Protein AF-0000000084339403 (afdb_homodimer)

Sequence (528 aa):
MSGGGMSGGGERGVCVVGAGAIGSAVAEAIRGGRVPGARLAAVLRSASTAAETERAIAVSDLVVEAASVAVARELIPRVTRCGKDVVVCSGGVFAEYPCASALIAGPGRVLLPTGALGGFDILAAAARAGTAVARVRHTTIKRPAALGAGEGVAQPREVFRGSAREAALRFPRTSNSSVTLALATLGLDRVEVVVVADPAATCTRHVVEWESPLGRYELRFENAVDPSSGGRTSAVTAWSVIEVLAALARGAGPGVVVLEPRAGMSGGGMSGGGERGVCVVGAGAIGSAVAEAIRGGRVPGARLAAVLRSASTAAETERAIAVSDLVVEAASVAVARELIPRVTRCGKDVVVCSGGVFAEYPCASALIAGPGRVLLPTGALGGFDILAAAARAGTAVARVRHTTIKRPAALGAGEGVAQPREVFRGSAREAALRFPRTSNSSVTLALATLGLDRVEVVVVADPAATCTRHVVEWESPLGRYELRFENAVDPSSGGRTSAVTAWSVIEVLAALARGAGPGVVVLEPRAG

Solvent-accessible surface area (backbone atoms only — not comparable to full-atom values): 26142 Å² total; per-residue (Å²): 138,84,79,84,64,89,72,86,74,68,61,38,27,31,21,32,32,20,71,47,56,45,21,42,48,39,51,48,34,26,69,69,61,73,24,59,55,42,36,71,60,39,76,40,46,93,82,53,47,71,67,55,49,52,52,39,56,69,69,23,58,33,36,37,41,34,69,40,42,72,53,43,64,58,45,45,30,60,42,9,51,71,52,23,38,34,37,38,61,38,39,25,44,44,51,80,42,97,47,64,40,76,54,41,62,27,82,11,36,40,33,31,49,42,33,75,47,59,26,43,22,36,44,31,16,50,33,71,75,50,54,89,79,42,47,42,38,39,38,40,38,29,32,27,74,80,66,66,68,50,94,76,61,86,52,73,38,79,76,44,75,43,25,21,29,55,44,15,74,74,36,62,88,75,20,24,47,49,31,43,52,10,70,43,49,72,26,40,78,62,19,34,32,35,35,31,31,22,61,83,42,89,46,50,33,39,38,39,37,41,38,41,90,49,27,43,36,43,36,36,35,36,38,27,60,22,82,78,41,82,72,72,36,46,42,42,27,30,32,22,46,44,36,45,52,32,16,48,63,68,44,37,15,35,21,43,40,75,47,57,39,64,80,126,136,87,77,85,64,95,69,90,75,69,61,39,27,32,22,32,34,21,72,45,54,45,21,43,49,40,52,48,35,25,69,70,61,72,24,59,54,41,36,71,60,40,78,39,46,93,81,53,46,71,67,54,50,52,50,39,56,70,70,24,57,33,36,37,41,33,70,41,41,72,53,43,64,58,44,45,30,59,42,8,52,71,52,25,40,33,38,37,60,40,39,27,45,42,52,80,43,99,46,63,41,76,55,41,62,27,80,11,36,39,33,32,48,43,35,74,46,59,25,41,22,37,44,33,15,48,32,70,74,50,54,89,79,42,46,41,36,40,35,40,37,29,32,27,74,81,66,67,68,50,93,76,60,87,54,71,39,78,77,45,75,43,25,20,29,54,44,14,73,72,36,62,90,76,20,24,49,47,32,43,51,10,70,43,48,70,26,41,77,62,20,36,31,34,36,29,31,23,62,82,41,88,45,51,32,38,38,39,36,40,38,42,90,48,29,43,36,42,37,36,33,37,38,28,59,23,82,78,40,82,72,74,36,46,41,43,27,30,33,23,46,44,36,44,52,33,18,47,61,70,44,34,15,33,22,42,41,76,46,57,40,65,81,125

Organism: Pseudonocardia thermophila (NCBI:txid1848)

Nearest PDB structures (foldseek):
  1j5p-assembly1_A  TM=7.976E-01  e=5.366E-19  Thermotoga maritima
  5wol-assembly1_A  TM=5.358E-01  e=3.238E-07  Coxiella burnetii RSA 493
  6kj9-assembly2_D  TM=4.825E-01  e=2.411E+00  Escherichia coli K-12
  6kj8-assembly1_E-2  TM=4.809E-01  e=2.411E+00  Escherichia coli K-12
  6kjb-assembly1_A  TM=5.009E-01  e=3.300E+00  Escherichia coli K-12

pLDDT: mean 90.77, std 14.28, range [19.58, 98.88]

Secondary structure (DSSP, 8-state):
-----S----PEEEEEE--SHHHHHHHHHHHTT-STTEEEEEEE-TT--HHHHHHHHHH-SEEEE-S-HHHHHHHHHHHHHTT-EEEES-GGGGGGSSSGGGG--SS--EEE--TT---HHHHHHHHHH--TT-EEEEEEEE-GGGGT--S---S-EEEEEEEHHHHHHH-TTT-HHHHHHHHHTT-TTTSEEEEEE-TT-SS-EEEEEEEETTEEEEEEEEEPBPGGGTS-SBHHHHHHHHHHHHHHHHTS-TTSEEE-----/-----S---PPEEEEEE--SHHHHHHHHHHHTT-STTEEEEEEE-TT--HHHHHHHHHH-SEEEE-S-HHHHHHHHHHHHHTT-EEEES-GGGGGGSSSGGGG--SS--EEE--TT---HHHHHHHHHH--TT-EEEEEEEE-GGGGT--S---S-EEEEEEEHHHHHHH-TTT-HHHHHHHHHTT-TTTSEEEEEE-TT-SS-EEEEEEEETTEEEEEEEEEPBPGGGTS-SBHHHHHHHHHHHHHHHHTS-TTSEEE-----

Structure (mmCIF, N/CA/C/O backbone):
data_AF-0000000084339403-model_v1
#
loop_
_entity.id
_entity.type
_entity.pdbx_description
1 polymer 'L-aspartate dehydrogenase'
#
loop_
_atom_site.group_PDB
_atom_site.id
_atom_site.type_symbol
_atom_site.label_atom_id
_atom_site.label_alt_id
_atom_site.label_comp_id
_atom_site.label_asym_id
_atom_site.label_entity_id
_atom_site.label_seq_id
_atom_site.pdbx_PDB_ins_code
_atom_site.Cartn_x
_atom_site.Cartn_y
_atom_site.Cartn_z
_atom_site.occupancy
_atom_site.B_iso_or_equiv
_atom_site.auth_seq_id
_atom_site.auth_comp_id
_atom_site.auth_asym_id
_atom_site.auth_atom_id
_atom_site.pdbx_PDB_model_num
ATOM 1 N N . MET A 1 1 ? 41.031 -9.398 3.375 1 19.95 1 MET A N 1
ATOM 2 C CA . MET A 1 1 ? 40.188 -10.133 2.453 1 19.95 1 MET A CA 1
ATOM 3 C C . MET A 1 1 ? 38.75 -10.164 2.963 1 19.95 1 MET A C 1
ATOM 5 O O . MET A 1 1 ? 37.969 -11.047 2.588 1 19.95 1 MET A O 1
ATOM 9 N N . SER A 1 2 ? 38.156 -9.039 3.627 1 20.31 2 SER A N 1
ATOM 10 C CA . SER A 1 2 ? 37.156 -8.711 4.648 1 20.31 2 SER A CA 1
ATOM 11 C C . SER A 1 2 ? 35.75 -8.656 4.055 1 20.31 2 SER A C 1
ATOM 13 O O . SER A 1 2 ? 35.469 -7.84 3.174 1 20.31 2 SER A O 1
ATOM 15 N N . GLY A 1 3 ? 35.062 -9.797 3.785 1 19.58 3 GLY A N 1
ATOM 16 C CA . GLY A 1 3 ? 33.812 -10.18 3.133 1 19.58 3 GLY A CA 1
ATOM 17 C C . GLY A 1 3 ? 32.594 -9.438 3.668 1 19.58 3 GLY A C 1
ATOM 18 O O . GLY A 1 3 ? 32.188 -9.672 4.801 1 19.58 3 GLY A O 1
ATOM 19 N N . GLY A 1 4 ? 32.312 -8.141 3.312 1 22.92 4 GLY A N 1
ATOM 20 C CA . GLY A 1 4 ? 31.375 -7.211 3.904 1 22.92 4 GLY A CA 1
ATOM 21 C C . GLY A 1 4 ? 29.922 -7.652 3.758 1 22.92 4 GLY A C 1
ATOM 22 O O . GLY A 1 4 ? 29.359 -7.586 2.664 1 22.92 4 GLY A O 1
ATOM 23 N N . GLY A 1 5 ? 29.375 -8.727 4.441 1 25.47 5 GLY A N 1
ATOM 24 C CA . GLY A 1 5 ? 28.094 -9.398 4.523 1 25.47 5 GLY A CA 1
ATOM 25 C C . GLY A 1 5 ? 26.922 -8.445 4.621 1 25.47 5 GLY A C 1
ATOM 26 O O . GLY A 1 5 ? 27.109 -7.25 4.871 1 25.47 5 GLY A O 1
ATOM 27 N N . MET A 1 6 ? 25.719 -8.789 4.199 1 29.66 6 MET A N 1
ATOM 28 C CA . MET A 1 6 ? 24.375 -8.234 4.289 1 29.66 6 MET A CA 1
ATOM 29 C C . MET A 1 6 ? 24.109 -7.641 5.668 1 29.66 6 MET A C 1
ATOM 31 O O . MET A 1 6 ? 24.172 -8.352 6.676 1 29.66 6 MET A O 1
ATOM 35 N N . SER A 1 7 ? 24.312 -6.316 6.02 1 33.38 7 SER A N 1
ATOM 36 C CA . SER A 1 7 ? 24.734 -5.598 7.215 1 33.38 7 SER A CA 1
ATOM 37 C C . SER A 1 7 ? 23.766 -5.82 8.367 1 33.38 7 SER A C 1
ATOM 39 O O . SER A 1 7 ? 22.562 -6.039 8.148 1 33.38 7 SER A O 1
ATOM 41 N N . GLY A 1 8 ? 23.859 -6.434 9.438 1 40.69 8 GLY A N 1
ATOM 42 C CA . GLY A 1 8 ? 23.391 -6.441 10.812 1 40.69 8 GLY A CA 1
ATOM 43 C C . GLY A 1 8 ? 22.734 -5.141 11.227 1 40.69 8 GLY A C 1
ATOM 44 O O . GLY A 1 8 ? 23.344 -4.312 11.898 1 40.69 8 GLY A O 1
ATOM 45 N N . GLY A 1 9 ? 21.969 -4.277 10.367 1 50.31 9 GLY A N 1
ATOM 46 C CA . GLY A 1 9 ? 21.734 -2.842 10.445 1 50.31 9 GLY A CA 1
ATOM 47 C C . GLY A 1 9 ? 21.125 -2.412 11.766 1 50.31 9 GLY A C 1
ATOM 48 O O . GLY A 1 9 ? 20.141 -3.004 12.219 1 50.31 9 GLY A O 1
ATOM 49 N N . GLY A 1 10 ? 21.844 -1.827 12.602 1 69.56 10 GLY A N 1
ATOM 50 C CA . GLY A 1 10 ? 21.5 -1.233 13.883 1 69.56 10 GLY A CA 1
ATOM 51 C C . GLY A 1 10 ? 20.203 -0.45 13.852 1 69.56 10 GLY A C 1
ATOM 52 O O . GLY A 1 10 ? 19.641 -0.216 12.773 1 69.56 10 GLY A O 1
ATOM 53 N N . GLU A 1 11 ? 19.547 -0.259 14.867 1 88.81 11 GLU A N 1
ATOM 54 C CA . GLU A 1 11 ? 18.328 0.524 15.047 1 88.81 11 GLU A CA 1
ATOM 55 C C . GLU A 1 11 ? 18.484 1.921 14.445 1 88.81 11 GLU A C 1
ATOM 57 O O . GLU A 1 11 ? 19.547 2.537 14.555 1 88.81 11 GLU A O 1
ATOM 62 N N . ARG A 1 12 ? 17.594 2.291 13.633 1 93.31 12 ARG A N 1
ATOM 63 C CA . ARG A 1 12 ? 17.516 3.652 13.109 1 93.31 12 ARG A CA 1
ATOM 64 C C . ARG A 1 12 ? 17.031 4.625 14.172 1 93.31 12 ARG A C 1
ATOM 66 O O . ARG A 1 12 ? 15.977 4.402 14.781 1 93.31 12 ARG A O 1
ATOM 73 N N . GLY A 1 13 ? 17.828 5.641 14.422 1 97.19 13 GLY A N 1
ATOM 74 C CA . GLY A 1 13 ? 17.375 6.703 15.305 1 97.19 13 GLY A CA 1
ATOM 75 C C . GLY A 1 13 ? 16.328 7.598 14.672 1 97.19 13 GLY A C 1
ATOM 76 O O . GLY A 1 13 ? 16.594 8.227 13.641 1 97.19 13 GLY A O 1
ATOM 77 N N . VAL A 1 14 ? 15.18 7.723 15.32 1 98.38 14 VAL A N 1
ATOM 78 C CA . VAL A 1 14 ? 14.062 8.477 14.758 1 98.38 14 VAL A CA 1
ATOM 79 C C . VAL A 1 14 ? 13.789 9.711 15.617 1 98.38 14 VAL A C 1
ATOM 81 O O . VAL A 1 14 ? 13.633 9.602 16.828 1 98.38 14 VAL A O 1
ATOM 84 N N . CYS A 1 15 ? 13.805 10.859 14.984 1 98.62 15 CYS A N 1
ATOM 85 C CA . CYS A 1 15 ? 13.328 12.078 15.617 1 98.62 15 CYS A CA 1
ATOM 86 C C . CYS A 1 15 ? 11.867 12.344 15.258 1 98.62 15 CYS A C 1
ATOM 88 O O . CYS A 1 15 ? 11.508 12.359 14.086 1 98.62 15 CYS A O 1
ATOM 90 N N . VAL A 1 16 ? 11.07 12.516 16.266 1 98.69 16 VAL A N 1
ATOM 91 C CA . VAL A 1 16 ? 9.664 12.836 16.031 1 98.69 16 VAL A CA 1
ATOM 92 C C . VAL A 1 16 ? 9.414 14.312 16.328 1 98.69 16 VAL A C 1
ATOM 94 O O . VAL A 1 16 ? 9.742 14.805 17.406 1 98.69 16 VAL A O 1
ATOM 97 N N . VAL A 1 17 ? 8.898 15 15.312 1 98.5 17 VAL A N 1
ATOM 98 C CA . VAL A 1 17 ? 8.57 16.406 15.453 1 98.5 17 VAL A CA 1
ATOM 99 C C . VAL A 1 17 ? 7.055 16.594 15.555 1 98.5 17 VAL A C 1
ATOM 101 O O . VAL A 1 17 ? 6.328 16.344 14.594 1 98.5 17 VAL A O 1
ATOM 104 N N . GLY A 1 18 ? 6.609 17.094 16.625 1 96.31 18 GLY A N 1
ATOM 105 C CA . GLY A 1 18 ? 5.195 17.203 16.953 1 96.31 18 GLY A CA 1
ATOM 106 C C . GLY A 1 18 ? 4.773 16.266 18.062 1 96.31 18 GLY A C 1
ATOM 107 O O . GLY A 1 18 ? 5.082 15.07 18.016 1 96.31 18 GLY A O 1
ATOM 108 N N . ALA A 1 19 ? 4.07 16.781 19.047 1 92.81 19 ALA A N 1
ATOM 109 C CA . ALA A 1 19 ? 3.662 15.961 20.203 1 92.81 19 ALA A CA 1
ATOM 110 C C . ALA A 1 19 ? 2.143 15.891 20.312 1 92.81 19 ALA A C 1
ATOM 112 O O . ALA A 1 19 ? 1.597 15.836 21.406 1 92.81 19 ALA A O 1
ATOM 113 N N . GLY A 1 20 ? 1.497 16.062 19.203 1 93.62 20 GLY A N 1
ATOM 114 C CA . GLY A 1 20 ? 0.065 15.812 19.156 1 93.62 20 GLY A CA 1
ATOM 115 C C . GLY A 1 20 ? -0.288 14.336 19.109 1 93.62 20 GLY A C 1
ATOM 116 O O . GLY A 1 20 ? 0.516 13.484 19.5 1 93.62 20 GLY A O 1
ATOM 117 N N . ALA A 1 21 ? -1.485 14.078 18.672 1 93.94 21 ALA A N 1
ATOM 118 C CA . ALA A 1 21 ? -2.014 12.711 18.672 1 93.94 21 ALA A CA 1
ATOM 119 C C . ALA A 1 21 ? -1.128 11.781 17.859 1 93.94 21 ALA A C 1
ATOM 121 O O . ALA A 1 21 ? -0.758 10.695 18.312 1 93.94 21 ALA A O 1
ATOM 122 N N . ILE A 1 22 ? -0.74 12.219 16.672 1 96.06 22 ILE A N 1
ATOM 123 C CA . ILE A 1 22 ? 0.049 11.375 15.789 1 96.06 22 ILE A CA 1
ATOM 124 C C . ILE A 1 22 ? 1.466 11.227 16.344 1 96.06 22 ILE A C 1
ATOM 126 O O . ILE A 1 22 ? 1.95 10.109 16.531 1 96.06 22 ILE A O 1
ATOM 130 N N . GLY A 1 23 ? 2.104 12.352 16.594 1 97.44 23 GLY A N 1
ATOM 131 C CA . GLY A 1 23 ? 3.479 12.32 17.062 1 97.44 23 GLY A CA 1
ATOM 132 C C . GLY A 1 23 ? 3.65 11.547 18.359 1 97.44 23 GLY A C 1
ATOM 133 O O . GLY A 1 23 ? 4.594 10.766 18.5 1 97.44 23 GLY A O 1
ATOM 134 N N . SER A 1 24 ? 2.758 11.703 19.297 1 96.88 24 SER A N 1
ATOM 135 C CA . SER A 1 24 ? 2.832 11 20.562 1 96.88 24 SER A CA 1
ATOM 136 C C . SER A 1 24 ? 2.662 9.492 20.375 1 96.88 24 SER A C 1
ATOM 138 O O . SER A 1 24 ? 3.381 8.695 20.984 1 96.88 24 SER A O 1
ATOM 140 N N . ALA A 1 25 ? 1.719 9.133 19.531 1 96.38 25 ALA A N 1
ATOM 141 C CA . ALA A 1 25 ? 1.481 7.715 19.281 1 96.38 25 ALA A CA 1
ATOM 142 C C . ALA A 1 25 ? 2.701 7.066 18.625 1 96.38 25 ALA A C 1
ATOM 144 O O . ALA A 1 25 ? 3.086 5.953 18.984 1 96.38 25 ALA A O 1
ATOM 145 N N . VAL A 1 26 ? 3.311 7.754 17.703 1 98 26 VAL A N 1
ATOM 146 C CA . VAL A 1 26 ? 4.488 7.242 17 1 98 26 VAL A CA 1
ATOM 147 C C . VAL A 1 26 ? 5.648 7.105 17.984 1 98 26 VAL A C 1
ATOM 149 O O . VAL A 1 26 ? 6.309 6.066 18.047 1 98 26 VAL A O 1
ATOM 152 N N . ALA A 1 27 ? 5.863 8.141 18.766 1 98.12 27 ALA A N 1
ATOM 153 C CA . ALA A 1 27 ? 6.93 8.109 19.75 1 98.12 27 ALA A CA 1
ATOM 154 C C . ALA A 1 27 ? 6.727 6.965 20.75 1 98.12 27 ALA A C 1
ATOM 156 O O . ALA A 1 27 ? 7.672 6.234 21.062 1 98.12 27 ALA A O 1
ATOM 157 N N . GLU A 1 28 ? 5.523 6.809 21.188 1 97.5 28 GLU A N 1
ATOM 158 C CA . GLU A 1 28 ? 5.203 5.75 22.141 1 97.5 28 GLU A CA 1
ATOM 159 C C . GLU A 1 28 ? 5.422 4.371 21.531 1 97.5 28 GLU A C 1
ATOM 161 O O . GLU A 1 28 ? 5.918 3.457 22.188 1 97.5 28 GLU A O 1
ATOM 166 N N . ALA A 1 29 ? 5 4.238 20.281 1 97.25 29 ALA A N 1
ATOM 167 C CA . ALA A 1 29 ? 5.176 2.965 19.594 1 97.25 29 ALA A CA 1
ATOM 168 C C . ALA A 1 29 ? 6.656 2.604 19.469 1 97.25 29 ALA A C 1
ATOM 170 O O . ALA A 1 29 ? 7.039 1.45 19.688 1 97.25 29 ALA A O 1
ATOM 171 N N . ILE A 1 30 ? 7.461 3.58 19.125 1 97.44 30 ILE A N 1
ATOM 172 C CA . ILE A 1 30 ? 8.898 3.34 19.016 1 97.44 30 ILE A CA 1
ATOM 173 C C . ILE A 1 30 ? 9.469 2.975 20.375 1 97.44 30 ILE A C 1
ATOM 175 O O . ILE A 1 30 ? 10.188 1.982 20.516 1 97.44 30 ILE A O 1
ATOM 179 N N . ARG A 1 31 ? 9.102 3.752 21.391 1 96.81 31 ARG A N 1
ATOM 180 C CA . ARG A 1 31 ? 9.594 3.523 22.734 1 96.81 31 ARG A CA 1
ATOM 181 C C . ARG A 1 31 ? 9.195 2.141 23.25 1 96.81 31 ARG A C 1
ATOM 183 O O . ARG A 1 31 ? 9.977 1.469 23.922 1 96.81 31 ARG A O 1
ATOM 190 N N . GLY A 1 32 ? 8.07 1.731 22.875 1 96.06 32 GLY A N 1
ATOM 191 C CA . GLY A 1 32 ? 7.523 0.466 23.344 1 96.06 32 GLY A CA 1
ATOM 192 C C . GLY A 1 32 ? 8.008 -0.725 22.547 1 96.06 32 GLY A C 1
ATOM 193 O O . GLY A 1 32 ? 7.613 -1.862 22.797 1 96.06 32 GLY A O 1
ATOM 194 N N . GLY A 1 33 ? 8.781 -0.528 21.5 1 94.06 33 GLY A N 1
ATOM 195 C CA . GLY A 1 33 ? 9.352 -1.613 20.719 1 94.06 33 GLY A CA 1
ATOM 196 C C . GLY A 1 33 ? 8.414 -2.146 19.656 1 94.06 33 GLY A C 1
ATOM 197 O O . GLY A 1 33 ? 8.586 -3.268 19.172 1 94.06 33 GLY A O 1
ATOM 198 N N . ARG A 1 34 ? 7.434 -1.379 19.297 1 93.44 34 ARG A N 1
ATOM 199 C CA . ARG A 1 34 ? 6.438 -1.829 18.328 1 93.44 34 ARG A CA 1
ATOM 200 C C . ARG A 1 34 ? 6.879 -1.519 16.906 1 93.44 34 ARG A C 1
ATOM 202 O O . ARG A 1 34 ? 6.184 -1.861 15.945 1 93.44 34 ARG A O 1
ATOM 209 N N . VAL A 1 35 ? 7.941 -0.819 16.75 1 94.75 35 VAL A N 1
ATOM 210 C CA . VAL A 1 35 ? 8.523 -0.509 15.438 1 94.75 35 VAL A CA 1
ATOM 211 C C . VAL A 1 35 ? 9.891 -1.165 15.312 1 94.75 35 VAL A C 1
ATOM 213 O O . VAL A 1 35 ? 10.898 -0.599 15.742 1 94.75 35 VAL A O 1
ATOM 216 N N . PRO A 1 36 ? 9.906 -2.273 14.664 1 89.62 36 PRO A N 1
ATOM 217 C CA . PRO A 1 36 ? 11.188 -2.969 14.547 1 89.62 36 PRO A CA 1
ATOM 218 C C . PRO A 1 36 ? 12.266 -2.113 13.883 1 89.62 36 PRO A C 1
ATOM 220 O O . PRO A 1 36 ? 11.977 -1.391 12.922 1 89.62 36 PRO A O 1
ATOM 223 N N . GLY A 1 37 ? 13.469 -2.131 14.477 1 90.12 37 GLY A N 1
ATOM 224 C CA . GLY A 1 37 ? 14.617 -1.482 13.875 1 90.12 37 GLY A CA 1
ATOM 225 C C . GLY A 1 37 ? 14.648 0.018 14.102 1 90.12 37 GLY A C 1
ATOM 226 O O . GLY A 1 37 ? 15.414 0.734 13.453 1 90.12 37 GLY A O 1
ATOM 227 N N . ALA A 1 38 ? 13.742 0.469 14.992 1 95.5 38 ALA A N 1
ATOM 228 C CA . ALA A 1 38 ? 13.695 1.907 15.242 1 95.5 38 ALA A CA 1
ATOM 229 C C . ALA A 1 38 ? 13.953 2.221 16.719 1 95.5 38 ALA A C 1
ATOM 231 O O . ALA A 1 38 ? 13.484 1.501 17.594 1 95.5 38 ALA A O 1
ATOM 232 N N . ARG A 1 39 ? 14.695 3.211 17.016 1 97.25 39 ARG A N 1
ATOM 233 C CA . ARG A 1 39 ? 14.875 3.783 18.344 1 97.25 39 ARG A CA 1
ATOM 234 C C . ARG A 1 39 ? 14.5 5.262 18.359 1 97.25 39 ARG A C 1
ATOM 236 O O . ARG A 1 39 ? 14.766 5.984 17.391 1 97.25 39 ARG A O 1
ATOM 243 N N . LEU A 1 40 ? 13.93 5.68 19.453 1 97.69 40 LEU A N 1
ATOM 244 C CA . LEU A 1 40 ? 13.555 7.086 19.578 1 97.69 40 LEU A CA 1
ATOM 245 C C . LEU A 1 40 ? 14.766 7.934 19.953 1 97.69 40 LEU A C 1
ATOM 247 O O . LEU A 1 40 ? 15.312 7.797 21.047 1 97.69 40 LEU A O 1
ATOM 251 N N . ALA A 1 41 ? 15.125 8.758 19.078 1 97.69 41 ALA A N 1
ATOM 252 C CA . ALA A 1 41 ? 16.312 9.578 19.297 1 97.69 41 ALA A CA 1
ATOM 253 C C . ALA A 1 41 ? 15.938 10.898 19.969 1 97.69 41 ALA A C 1
ATOM 255 O O . ALA A 1 41 ? 16.688 11.406 20.812 1 97.69 41 ALA A O 1
ATOM 256 N N . ALA A 1 42 ? 14.852 11.516 19.547 1 97.5 42 ALA A N 1
ATOM 257 C CA . ALA A 1 42 ? 14.414 12.812 20.062 1 97.5 42 ALA A CA 1
ATOM 258 C C . ALA A 1 42 ? 12.938 13.055 19.766 1 97.5 42 ALA A C 1
ATOM 260 O O . ALA A 1 42 ? 12.391 12.477 18.812 1 97.5 42 ALA A O 1
ATOM 261 N N . VAL A 1 43 ? 12.328 13.789 20.594 1 97.69 43 VAL A N 1
ATOM 262 C CA . VAL A 1 43 ? 10.992 14.336 20.359 1 97.69 43 VAL A CA 1
ATOM 263 C C . VAL A 1 43 ? 11.047 15.867 20.438 1 97.69 43 VAL A C 1
ATOM 265 O O . VAL A 1 43 ? 11.484 16.422 21.438 1 97.69 43 VAL A O 1
ATOM 268 N N . LEU A 1 44 ? 10.648 16.484 19.375 1 97.56 44 LEU A N 1
ATOM 269 C CA . LEU A 1 44 ? 10.617 17.938 19.312 1 97.56 44 LEU A CA 1
ATOM 270 C C . LEU A 1 44 ? 9.188 18.453 19.438 1 97.56 44 LEU A C 1
ATOM 272 O O . LEU A 1 44 ? 8.266 17.875 18.859 1 97.56 44 LEU A O 1
ATOM 276 N N . ARG A 1 45 ? 9.078 19.516 20.141 1 95.94 45 ARG A N 1
ATOM 277 C CA . ARG A 1 45 ? 7.781 20.156 20.375 1 95.94 45 ARG A CA 1
ATOM 278 C C . ARG A 1 45 ? 7.812 21.625 19.953 1 95.94 45 ARG A C 1
ATOM 280 O O . ARG A 1 45 ? 8.836 22.109 19.484 1 95.94 45 ARG A O 1
ATOM 287 N N . SER A 1 46 ? 6.668 22.25 20.062 1 91.44 46 SER A N 1
ATOM 288 C CA . SER A 1 46 ? 6.527 23.625 19.609 1 91.44 46 SER A CA 1
ATOM 289 C C . SER A 1 46 ? 7.496 24.547 20.344 1 91.44 46 SER A C 1
ATOM 291 O O . SER A 1 46 ? 7.941 25.562 19.781 1 91.44 46 SER A O 1
ATOM 293 N N . ALA A 1 47 ? 7.883 24.156 21.5 1 91.31 47 ALA A N 1
ATOM 294 C CA . ALA A 1 47 ? 8.75 25 22.328 1 91.31 47 ALA A CA 1
ATOM 295 C C . ALA A 1 47 ? 10.219 24.734 22.016 1 91.31 47 ALA A C 1
ATOM 297 O O . ALA A 1 47 ? 11.102 25.438 22.516 1 91.31 47 ALA A O 1
ATOM 298 N N . SER A 1 48 ? 10.469 23.75 21.219 1 94.19 48 SER A N 1
ATOM 299 C CA . SER A 1 48 ? 11.859 23.422 20.922 1 94.19 48 SER A CA 1
ATOM 300 C C . SER A 1 48 ? 12.547 24.562 20.156 1 94.19 48 SER A C 1
ATOM 302 O O . SER A 1 48 ? 11.953 25.156 19.25 1 94.19 48 SER A O 1
ATOM 304 N N . THR A 1 49 ? 13.789 24.812 20.562 1 94.38 49 THR A N 1
ATOM 305 C CA . THR A 1 49 ? 14.562 25.875 19.938 1 94.38 49 THR A CA 1
ATOM 306 C C . THR A 1 49 ? 15.164 25.406 18.609 1 94.38 49 THR A C 1
ATOM 308 O O . THR A 1 49 ? 15.188 24.203 18.328 1 94.38 49 THR A O 1
ATOM 311 N N . ALA A 1 50 ? 15.578 26.344 17.844 1 93.19 50 ALA A N 1
ATOM 312 C CA . ALA A 1 50 ? 16.266 26.031 16.594 1 93.19 50 ALA A CA 1
ATOM 313 C C . ALA A 1 50 ? 17.484 25.156 16.844 1 93.19 50 ALA A C 1
ATOM 315 O O . ALA A 1 50 ? 17.75 24.219 16.094 1 93.19 50 ALA A O 1
ATOM 316 N N . ALA A 1 51 ? 18.203 25.484 17.891 1 94.81 51 ALA A N 1
ATOM 317 C CA . ALA A 1 51 ? 19.406 24.719 18.234 1 94.81 51 ALA A CA 1
ATOM 318 C C . ALA A 1 51 ? 19.047 23.281 18.609 1 94.81 51 ALA A C 1
ATOM 320 O O . ALA A 1 51 ? 19.766 22.359 18.219 1 94.81 51 ALA A O 1
ATOM 321 N N . GLU A 1 52 ? 18 23.125 19.328 1 96 52 GLU A N 1
ATOM 322 C CA . GLU A 1 52 ? 17.531 21.797 19.688 1 96 52 GLU A CA 1
ATOM 323 C C . GLU A 1 52 ? 17.109 21 18.469 1 96 52 GLU A C 1
ATOM 325 O O . GLU A 1 52 ? 17.406 19.797 18.359 1 96 52 GLU A O 1
ATOM 330 N N . THR A 1 53 ? 16.484 21.672 17.625 1 96 53 THR A N 1
ATOM 331 C CA . THR A 1 53 ? 16.031 21.047 16.375 1 96 53 THR A CA 1
ATOM 332 C C . THR A 1 53 ? 17.219 20.578 15.547 1 96 53 THR A C 1
ATOM 334 O O . THR A 1 53 ? 17.234 19.422 15.094 1 96 53 THR A O 1
ATOM 337 N N . GLU A 1 54 ? 18.203 21.422 15.406 1 95.75 54 GLU A N 1
ATOM 338 C CA . GLU A 1 54 ? 19.391 21.078 14.648 1 95.75 54 GLU A CA 1
ATOM 339 C C . GLU A 1 54 ? 20.125 19.906 15.273 1 95.75 54 GLU A C 1
ATOM 341 O O . GLU A 1 54 ? 20.578 19 14.562 1 95.75 54 GLU A O 1
ATOM 346 N N . ARG A 1 55 ? 20.234 19.906 16.547 1 96.5 55 ARG A N 1
ATOM 347 C CA . ARG A 1 55 ? 20.891 18.812 17.266 1 96.5 55 ARG A CA 1
ATOM 348 C C . ARG A 1 55 ? 20.141 17.5 17.078 1 96.5 55 ARG A C 1
ATOM 350 O O . ARG A 1 55 ? 20.75 16.453 16.859 1 96.5 55 ARG A O 1
ATOM 357 N N . ALA A 1 56 ? 18.844 17.578 17.188 1 96.88 56 ALA A N 1
ATOM 358 C CA . ALA A 1 56 ? 18.016 16.391 17.031 1 96.88 56 ALA A CA 1
ATOM 359 C C . ALA A 1 56 ? 18.156 15.781 15.648 1 96.88 56 ALA A C 1
ATOM 361 O O . ALA A 1 56 ? 18.297 14.562 15.508 1 96.88 56 ALA A O 1
ATOM 362 N N . ILE A 1 57 ? 18.141 16.625 14.633 1 96.06 57 ILE A N 1
ATOM 363 C CA . ILE A 1 57 ? 18.297 16.156 13.25 1 96.06 57 ILE A CA 1
ATOM 364 C C . ILE A 1 57 ? 19.672 15.516 13.086 1 96.06 57 ILE A C 1
ATOM 366 O O . ILE A 1 57 ? 19.797 14.438 12.484 1 96.06 57 ILE A O 1
ATOM 370 N N . ALA A 1 58 ? 20.656 16.141 13.688 1 95.5 58 ALA A N 1
ATOM 371 C CA . ALA A 1 58 ? 22.031 15.672 13.523 1 95.5 58 ALA A CA 1
ATOM 372 C C . ALA A 1 58 ? 22.219 14.273 14.117 1 95.5 58 ALA A C 1
ATOM 374 O O . ALA A 1 58 ? 22.953 13.453 13.57 1 95.5 58 ALA A O 1
ATOM 375 N N . VAL A 1 59 ? 21.531 13.93 15.148 1 95.25 59 VAL A N 1
ATOM 376 C CA . VAL A 1 59 ? 21.781 12.68 15.852 1 95.25 59 VAL A CA 1
ATOM 377 C C . VAL A 1 59 ? 20.781 11.617 15.391 1 95.25 59 VAL A C 1
ATOM 379 O O . VAL A 1 59 ? 20.797 10.484 15.875 1 95.25 59 VAL A O 1
ATOM 382 N N . SER A 1 60 ? 19.844 11.984 14.516 1 97.38 60 SER A N 1
ATOM 383 C CA . SER A 1 60 ? 18.844 11.039 14.039 1 97.38 60 SER A CA 1
ATOM 384 C C . SER A 1 60 ? 19.172 10.547 12.633 1 97.38 60 SER A C 1
ATOM 386 O O . SER A 1 60 ? 19.953 11.172 11.922 1 97.38 60 SER A O 1
ATOM 388 N N . ASP A 1 61 ? 18.656 9.414 12.289 1 96.62 61 ASP A N 1
ATOM 389 C CA . ASP A 1 61 ? 18.797 8.859 10.945 1 96.62 61 ASP A CA 1
ATOM 390 C C . ASP A 1 61 ? 17.594 9.227 10.078 1 96.62 61 ASP A C 1
ATOM 392 O O . ASP A 1 61 ? 17.703 9.266 8.852 1 96.62 61 ASP A O 1
ATOM 396 N N . LEU A 1 62 ? 16.484 9.469 10.773 1 97.12 62 LEU A N 1
ATOM 397 C CA . LEU A 1 62 ? 15.203 9.734 10.133 1 97.12 62 LEU A CA 1
ATOM 398 C C . LEU A 1 62 ? 14.359 10.672 10.984 1 97.12 62 LEU A C 1
ATOM 400 O O . LEU A 1 62 ? 14.398 10.602 12.219 1 97.12 62 LEU A O 1
ATOM 404 N N . VAL A 1 63 ? 13.641 11.531 10.266 1 98.56 63 VAL A N 1
ATOM 405 C CA . VAL A 1 63 ? 12.766 12.469 10.977 1 98.56 63 VAL A CA 1
ATOM 406 C C . VAL A 1 63 ? 11.312 12.203 10.594 1 98.56 63 VAL A C 1
ATOM 408 O O . VAL A 1 63 ? 11 11.992 9.422 1 98.56 63 VAL A O 1
ATOM 411 N N . VAL A 1 64 ? 10.445 12.18 11.602 1 98.69 64 VAL A N 1
ATOM 412 C CA . VAL A 1 64 ? 9 12.133 11.391 1 98.69 64 VAL A CA 1
ATOM 413 C C . VAL A 1 64 ? 8.383 13.484 11.734 1 98.69 64 VAL A C 1
ATOM 415 O O . VAL A 1 64 ? 8.477 13.945 12.875 1 98.69 64 VAL A O 1
ATOM 418 N N . GLU A 1 65 ? 7.816 14.094 10.766 1 98.62 65 GLU A N 1
ATOM 419 C CA . GLU A 1 65 ? 7.074 15.336 10.977 1 98.62 65 GLU A CA 1
ATOM 420 C C . GLU A 1 65 ? 5.586 15.062 11.195 1 98.62 65 GLU A C 1
ATOM 422 O O . GLU A 1 65 ? 4.918 14.516 10.312 1 98.62 65 GLU A O 1
ATOM 427 N N . ALA A 1 66 ? 5.09 15.328 12.328 1 97.06 66 ALA A N 1
ATOM 428 C CA . ALA A 1 66 ? 3.682 15.211 12.703 1 97.06 66 ALA A CA 1
ATOM 429 C C . ALA A 1 66 ? 3.221 16.438 13.484 1 97.06 66 ALA A C 1
ATOM 431 O O . ALA A 1 66 ? 2.65 16.312 14.57 1 97.06 66 ALA A O 1
ATOM 432 N N . ALA A 1 67 ? 3.354 17.562 12.922 1 95.44 67 ALA A N 1
ATOM 433 C CA . ALA A 1 67 ? 3.053 18.828 13.594 1 95.44 67 ALA A CA 1
ATOM 434 C C . ALA A 1 67 ? 2.062 19.656 12.781 1 95.44 67 ALA A C 1
ATOM 436 O O . ALA A 1 67 ? 0.851 19.578 13 1 95.44 67 ALA A O 1
ATOM 437 N N . SER A 1 68 ? 2.568 20.453 11.805 1 94.56 68 SER A N 1
ATOM 438 C CA . SER A 1 68 ? 1.734 21.312 10.984 1 94.56 68 SER A CA 1
ATOM 439 C C . SER A 1 68 ? 2.379 21.578 9.625 1 94.56 68 SER A C 1
ATOM 441 O O . SER A 1 68 ? 3.574 21.344 9.445 1 94.56 68 SER A O 1
ATOM 443 N N . VAL A 1 69 ? 1.562 22.109 8.773 1 95.69 69 VAL A N 1
ATOM 444 C CA . VAL A 1 69 ? 2.035 22.484 7.453 1 95.69 69 VAL A CA 1
ATOM 445 C C . VAL A 1 69 ? 3.156 23.516 7.582 1 95.69 69 VAL A C 1
ATOM 447 O O . VAL A 1 69 ? 4.168 23.438 6.883 1 95.69 69 VAL A O 1
ATOM 450 N N . ALA A 1 70 ? 3.002 24.469 8.461 1 95 70 ALA A N 1
ATOM 451 C CA . ALA A 1 70 ? 4.02 25.484 8.688 1 95 70 ALA A CA 1
ATOM 452 C C . ALA A 1 70 ? 5.336 24.859 9.141 1 95 70 ALA A C 1
ATOM 454 O O . ALA A 1 70 ? 6.406 25.234 8.656 1 95 70 ALA A O 1
ATOM 455 N N . VAL A 1 71 ? 5.266 23.922 10.016 1 96.06 71 VAL A N 1
ATOM 456 C CA . VAL A 1 71 ? 6.461 23.25 10.516 1 96.06 71 VAL A CA 1
ATOM 457 C C . VAL A 1 71 ? 7.094 22.422 9.398 1 96.06 71 VAL A C 1
ATOM 459 O O . VAL A 1 71 ? 8.312 22.453 9.211 1 96.06 71 VAL A O 1
ATOM 462 N N . ALA A 1 72 ? 6.285 21.719 8.648 1 97.06 72 ALA A N 1
ATOM 463 C CA . ALA A 1 72 ? 6.785 20.922 7.531 1 97.06 72 ALA A CA 1
ATOM 464 C C . ALA A 1 72 ? 7.547 21.797 6.535 1 97.06 72 ALA A C 1
ATOM 466 O O . ALA A 1 72 ? 8.609 21.406 6.047 1 97.06 72 ALA A O 1
ATOM 467 N N . ARG A 1 73 ? 7.008 22.938 6.27 1 96.62 73 ARG A N 1
ATOM 468 C CA . ARG A 1 73 ? 7.598 23.875 5.32 1 96.62 73 ARG A CA 1
ATOM 469 C C . ARG A 1 73 ? 9.039 24.188 5.699 1 96.62 73 ARG A C 1
ATOM 471 O O . ARG A 1 73 ? 9.914 24.266 4.832 1 96.62 73 ARG A O 1
ATOM 478 N N . GLU A 1 74 ? 9.289 24.312 6.926 1 96.44 74 GLU A N 1
ATOM 479 C CA . GLU A 1 74 ? 10.609 24.688 7.418 1 96.44 74 GLU A CA 1
ATOM 480 C C . GLU A 1 74 ? 11.492 23.453 7.609 1 96.44 74 GLU A C 1
ATOM 482 O O . GLU A 1 74 ? 12.703 23.5 7.367 1 96.44 74 GLU A O 1
ATOM 487 N N . LEU A 1 75 ? 10.938 22.406 8.016 1 97.62 75 LEU A N 1
ATOM 488 C CA . LEU A 1 75 ? 11.656 21.219 8.445 1 97.62 75 LEU A CA 1
ATOM 489 C C . LEU A 1 75 ? 12.18 20.438 7.238 1 97.62 75 LEU A C 1
ATOM 491 O O . LEU A 1 75 ? 13.305 19.922 7.266 1 97.62 75 LEU A O 1
ATOM 495 N N . ILE A 1 76 ? 11.406 20.312 6.148 1 98 76 ILE A N 1
ATOM 496 C CA . ILE A 1 76 ? 11.711 19.453 5.016 1 98 76 ILE A CA 1
ATOM 497 C C . ILE A 1 76 ? 13.047 19.844 4.398 1 98 76 ILE A C 1
ATOM 499 O O . ILE A 1 76 ? 13.961 19.031 4.297 1 98 76 ILE A O 1
ATOM 503 N N . PRO A 1 77 ? 13.219 21.156 4.078 1 97.12 77 PRO A N 1
ATOM 504 C CA . PRO A 1 77 ? 14.516 21.5 3.492 1 97.12 77 PRO A CA 1
ATOM 505 C C . PRO A 1 77 ? 15.68 21.328 4.473 1 97.12 77 PRO A C 1
ATOM 507 O O . PRO A 1 77 ? 16.781 20.938 4.07 1 97.12 77 PRO A O 1
ATOM 510 N N . ARG A 1 78 ? 15.445 21.547 5.754 1 96.56 78 ARG A N 1
ATOM 511 C CA . ARG A 1 78 ? 16.484 21.391 6.762 1 96.56 78 ARG A CA 1
ATOM 512 C C . ARG A 1 78 ? 16.969 19.938 6.848 1 96.56 78 ARG A C 1
ATOM 514 O O . ARG A 1 78 ? 18.172 19.672 6.883 1 96.56 78 ARG A O 1
ATOM 521 N N . VAL A 1 79 ? 16.062 19.016 6.848 1 97.75 79 VAL A N 1
ATOM 522 C CA . VAL A 1 79 ? 16.359 17.594 7.016 1 97.75 79 VAL A CA 1
ATOM 523 C C . VAL A 1 79 ? 17 17.047 5.742 1 97.75 79 VAL A C 1
ATOM 525 O O . VAL A 1 79 ? 18.016 16.359 5.801 1 97.75 79 VAL A O 1
ATOM 528 N N . THR A 1 80 ? 16.391 17.406 4.574 1 97.12 80 THR A N 1
ATOM 529 C CA . THR A 1 80 ? 16.859 16.844 3.314 1 97.12 80 THR A CA 1
ATOM 530 C C . THR A 1 80 ? 18.234 17.375 2.953 1 97.12 80 THR A C 1
ATOM 532 O O . THR A 1 80 ? 19.047 16.656 2.346 1 97.12 80 THR A O 1
ATOM 535 N N . ARG A 1 81 ? 18.547 18.609 3.375 1 95.56 81 ARG A N 1
ATOM 536 C CA . ARG A 1 81 ? 19.875 19.172 3.156 1 95.56 81 ARG A CA 1
ATOM 537 C C . ARG A 1 81 ? 20.938 18.344 3.859 1 95.56 81 ARG A C 1
ATOM 539 O O . ARG A 1 81 ? 22.062 18.219 3.369 1 95.56 81 ARG A O 1
ATOM 546 N N . CYS A 1 82 ? 20.578 17.672 4.941 1 95.12 82 CYS A N 1
ATOM 547 C CA . CYS A 1 82 ? 21.5 16.859 5.719 1 95.12 82 CYS A CA 1
ATOM 548 C C . CYS A 1 82 ? 21.594 15.445 5.152 1 95.12 82 CYS A C 1
ATOM 550 O O . CYS A 1 82 ? 22.281 14.594 5.699 1 95.12 82 CYS A O 1
ATOM 552 N N . GLY A 1 83 ? 20.844 15.164 4.105 1 94.38 83 GLY A N 1
ATOM 553 C CA . GLY A 1 83 ? 20.859 13.859 3.463 1 94.38 83 GLY A CA 1
ATOM 554 C C . GLY A 1 83 ? 20 12.828 4.172 1 94.38 83 GLY A C 1
ATOM 555 O O . GLY A 1 83 ? 20.141 11.625 3.943 1 94.38 83 GLY A O 1
ATOM 556 N N . LYS A 1 84 ? 19.156 13.336 5.043 1 95.56 84 LYS A N 1
ATOM 557 C CA . LYS A 1 84 ? 18.312 12.438 5.824 1 95.56 84 LYS A CA 1
ATOM 558 C C . LYS A 1 84 ? 16.891 12.398 5.262 1 95.56 84 LYS A C 1
ATOM 560 O O . LYS A 1 84 ? 16.422 13.375 4.684 1 95.56 84 LYS A O 1
ATOM 565 N N . ASP A 1 85 ? 16.25 11.234 5.441 1 95.75 85 ASP A N 1
ATOM 566 C CA . ASP A 1 85 ? 14.867 11.078 5.027 1 95.75 85 ASP A CA 1
ATOM 567 C C . ASP A 1 85 ? 13.914 11.719 6.039 1 95.75 85 ASP A C 1
ATOM 569 O O . ASP A 1 85 ? 14.219 11.766 7.234 1 95.75 85 ASP A O 1
ATOM 573 N N . VAL A 1 86 ? 12.852 12.188 5.535 1 98 86 VAL A N 1
ATOM 574 C CA . VAL A 1 86 ? 11.82 12.75 6.398 1 98 86 VAL A CA 1
ATOM 575 C C . VAL A 1 86 ? 10.461 12.18 6.012 1 98 86 VAL A C 1
ATOM 577 O O . VAL A 1 86 ? 10.094 12.172 4.832 1 98 86 VAL A O 1
ATOM 580 N N . VAL A 1 87 ? 9.742 11.586 6.992 1 98.06 87 VAL A N 1
ATOM 581 C CA . VAL A 1 87 ? 8.352 11.195 6.832 1 98.06 87 VAL A CA 1
ATOM 582 C C . VAL A 1 87 ? 7.438 12.359 7.219 1 98.06 87 VAL A C 1
ATOM 584 O O . VAL A 1 87 ? 7.496 12.852 8.344 1 98.06 87 VAL A O 1
ATOM 587 N N . VAL A 1 88 ? 6.578 12.742 6.293 1 98.25 88 VAL A N 1
ATOM 588 C CA . VAL A 1 88 ? 5.824 13.977 6.48 1 98.25 88 VAL A CA 1
ATOM 589 C C . VAL A 1 88 ? 4.328 13.664 6.539 1 98.25 88 VAL A C 1
ATOM 591 O O . VAL A 1 88 ? 3.75 13.18 5.562 1 98.25 88 VAL A O 1
ATOM 594 N N . CYS A 1 89 ? 3.705 13.984 7.656 1 97 89 CYS A N 1
ATOM 595 C CA . CYS A 1 89 ? 2.268 13.797 7.816 1 97 89 CYS A CA 1
ATOM 596 C C . CYS A 1 89 ? 1.497 14.984 7.258 1 97 89 CYS A C 1
ATOM 598 O O . CYS A 1 89 ? 0.355 14.844 6.816 1 97 89 CYS A O 1
ATOM 600 N N . SER A 1 90 ? 2.131 16.125 7.227 1 96.5 90 SER A N 1
ATOM 601 C CA . SER A 1 90 ? 1.5 17.344 6.73 1 96.5 90 SER A CA 1
ATOM 602 C C . SER A 1 90 ? 1.798 17.562 5.25 1 96.5 90 SER A C 1
ATOM 604 O O . SER A 1 90 ? 2.305 18.609 4.859 1 96.5 90 SER A O 1
ATOM 606 N N . GLY A 1 91 ? 1.384 16.609 4.445 1 96.69 91 GLY A N 1
ATOM 607 C CA . GLY A 1 91 ? 1.658 16.625 3.02 1 96.69 91 GLY A CA 1
ATOM 608 C C . GLY A 1 91 ? 1.023 17.812 2.305 1 96.69 91 GLY A C 1
ATOM 609 O O . GLY A 1 91 ? 1.402 18.141 1.178 1 96.69 91 GLY A O 1
ATOM 610 N N . GLY A 1 92 ? 0.07 18.5 2.961 1 96.75 92 GLY A N 1
ATOM 611 C CA . GLY A 1 92 ? -0.567 19.672 2.383 1 96.75 92 GLY A CA 1
ATOM 612 C C . GLY A 1 92 ? 0.418 20.75 2.008 1 96.75 92 GLY A C 1
ATOM 613 O O . GLY A 1 92 ? 0.114 21.609 1.179 1 96.75 92 GLY A O 1
ATOM 614 N N . VAL A 1 93 ? 1.604 20.734 2.562 1 97.12 93 VAL A N 1
ATOM 615 C CA . VAL A 1 93 ? 2.625 21.75 2.336 1 97.12 93 VAL A CA 1
ATOM 616 C C . VAL A 1 93 ? 2.99 21.797 0.854 1 97.12 93 VAL A C 1
ATOM 618 O O . VAL A 1 93 ? 3.322 22.859 0.322 1 97.12 93 VAL A O 1
ATOM 621 N N . PHE A 1 94 ? 2.854 20.734 0.136 1 97.44 94 PHE A N 1
ATOM 622 C CA . PHE A 1 94 ? 3.324 20.656 -1.24 1 97.44 94 PHE A CA 1
ATOM 623 C C . PHE A 1 94 ? 2.375 21.375 -2.184 1 97.44 94 PHE A C 1
ATOM 625 O O . PHE A 1 94 ? 2.742 21.703 -3.316 1 97.44 94 PHE A O 1
ATOM 632 N N . ALA A 1 95 ? 1.157 21.594 -1.743 1 97.25 95 ALA A N 1
ATOM 633 C CA . ALA A 1 95 ? 0.193 22.312 -2.559 1 97.25 95 ALA A CA 1
ATOM 634 C C . ALA A 1 95 ? 0.635 23.766 -2.762 1 97.25 95 ALA A C 1
ATOM 636 O O . ALA A 1 95 ? 0.133 24.453 -3.652 1 97.25 95 ALA A O 1
ATOM 637 N N . GLU A 1 96 ? 1.497 24.234 -1.914 1 96.44 96 GLU A N 1
ATOM 638 C CA . GLU A 1 96 ? 1.956 25.625 -1.953 1 96.44 96 GLU A CA 1
ATOM 639 C C . GLU A 1 96 ? 3.004 25.828 -3.043 1 96.44 96 GLU A C 1
ATOM 641 O O . GLU A 1 96 ? 3.404 26.953 -3.324 1 96.44 96 GLU A O 1
ATOM 646 N N . TYR A 1 97 ? 3.441 24.828 -3.688 1 96.31 97 TYR A N 1
ATOM 647 C CA . TYR A 1 97 ? 4.551 24.891 -4.629 1 96.31 97 TYR A CA 1
ATOM 648 C C . TYR A 1 97 ? 4.137 24.359 -6 1 96.31 97 TYR A C 1
ATOM 650 O O . TYR A 1 97 ? 3.24 23.531 -6.102 1 96.31 97 TYR A O 1
ATOM 658 N N . PRO A 1 98 ? 4.762 24.828 -7.07 1 93.12 98 PRO A N 1
ATOM 659 C CA . PRO A 1 98 ? 4.445 24.312 -8.406 1 93.12 98 PRO A CA 1
ATOM 660 C C . PRO A 1 98 ? 4.789 22.844 -8.57 1 93.12 98 PRO A C 1
ATOM 662 O O . PRO A 1 98 ? 4.109 22.125 -9.312 1 93.12 98 PRO A O 1
ATOM 665 N N . CYS A 1 99 ? 5.871 22.453 -7.891 1 92.69 99 CYS A N 1
ATOM 666 C CA . CYS A 1 99 ? 6.258 21.047 -7.859 1 92.69 99 CYS A CA 1
ATOM 667 C C . CYS A 1 99 ? 6.852 20.672 -6.504 1 92.69 99 CYS A C 1
ATOM 669 O O . CYS A 1 99 ? 7.387 21.531 -5.797 1 92.69 99 CYS A O 1
ATOM 671 N N . ALA A 1 100 ? 6.672 19.422 -6.168 1 90.25 100 ALA A N 1
ATOM 672 C CA . ALA A 1 100 ? 7.066 18.953 -4.844 1 90.25 100 ALA A CA 1
ATOM 673 C C . ALA A 1 100 ? 8.578 19.078 -4.645 1 90.25 100 ALA A C 1
ATOM 675 O O . ALA A 1 100 ? 9.039 19.359 -3.539 1 90.25 100 ALA A O 1
ATOM 676 N N . SER A 1 101 ? 9.328 18.953 -5.719 1 91.94 101 SER A N 1
ATOM 677 C CA . SER A 1 101 ? 10.789 18.953 -5.633 1 91.94 101 SER A CA 1
ATOM 678 C C . SER A 1 101 ? 11.312 20.328 -5.215 1 91.94 101 SER A C 1
ATOM 680 O O . SER A 1 101 ? 12.461 20.453 -4.789 1 91.94 101 SER A O 1
ATOM 682 N N . ALA A 1 102 ? 10.484 21.328 -5.309 1 94.12 102 ALA A N 1
ATOM 683 C CA . ALA A 1 102 ? 10.906 22.688 -4.977 1 94.12 102 ALA A CA 1
ATOM 684 C C . ALA A 1 102 ? 11.195 22.812 -3.482 1 94.12 102 ALA A C 1
ATOM 686 O O . ALA A 1 102 ? 11.945 23.703 -3.066 1 94.12 102 ALA A O 1
ATOM 687 N N . LEU A 1 103 ? 10.594 21.953 -2.709 1 95.88 103 LEU A N 1
ATOM 688 C CA . LEU A 1 103 ? 10.734 22.031 -1.259 1 95.88 103 LEU A CA 1
ATOM 689 C C . LEU A 1 103 ? 11.859 21.125 -0.771 1 95.88 103 LEU A C 1
ATOM 691 O O . LEU A 1 103 ? 12.258 21.203 0.396 1 95.88 103 LEU A O 1
ATOM 695 N N . ILE A 1 104 ? 12.359 20.312 -1.595 1 96.12 104 ILE A N 1
ATOM 696 C CA . ILE A 1 104 ? 13.438 19.375 -1.257 1 96.12 104 ILE A CA 1
ATOM 697 C C . ILE A 1 104 ? 14.789 20 -1.591 1 96.12 104 ILE A C 1
ATOM 699 O O . ILE A 1 104 ? 15.039 20.375 -2.74 1 96.12 104 ILE A O 1
ATOM 703 N N . ALA A 1 105 ? 15.734 20.156 -0.631 1 93.25 105 ALA A N 1
ATOM 704 C CA . ALA A 1 105 ? 16.906 21.016 -0.791 1 93.25 105 ALA A CA 1
ATOM 705 C C . ALA A 1 105 ? 18.188 20.188 -0.777 1 93.25 105 ALA A C 1
ATOM 707 O O . ALA A 1 105 ? 19.297 20.75 -0.721 1 93.25 105 ALA A O 1
ATOM 708 N N . GLY A 1 106 ? 18.172 18.953 -0.717 1 93.19 106 GLY A N 1
ATOM 709 C CA . GLY A 1 106 ? 19.328 18.078 -0.637 1 93.19 106 GLY A CA 1
ATOM 710 C C . GLY A 1 106 ? 19.031 16.656 -1.062 1 93.19 106 GLY A C 1
ATOM 711 O O . GLY A 1 106 ? 18.047 16.406 -1.763 1 93.19 106 GLY A O 1
ATOM 712 N N . PRO A 1 107 ? 19.953 15.766 -0.752 1 93.69 107 PRO A N 1
ATOM 713 C CA . PRO A 1 107 ? 19.828 14.398 -1.254 1 93.69 107 PRO A CA 1
ATOM 714 C C . PRO A 1 107 ? 18.812 13.57 -0.465 1 93.69 107 PRO A C 1
ATOM 716 O O . PRO A 1 107 ? 18.453 12.469 -0.887 1 93.69 107 PRO A O 1
ATOM 719 N N . GLY A 1 108 ? 18.406 14.062 0.684 1 94.94 108 GLY A N 1
ATOM 720 C CA . GLY A 1 108 ? 17.422 13.336 1.464 1 94.94 108 GLY A CA 1
ATOM 721 C C . GLY A 1 108 ? 16.078 13.227 0.774 1 94.94 108 GLY A C 1
ATOM 722 O O . GLY A 1 108 ? 15.719 14.078 -0.043 1 94.94 108 GLY A O 1
ATOM 723 N N . ARG A 1 109 ? 15.328 12.211 1.128 1 95.44 109 ARG A N 1
ATOM 724 C CA . ARG A 1 109 ? 14.023 11.969 0.522 1 95.44 109 ARG A CA 1
ATOM 725 C C . ARG A 1 109 ? 12.898 12.398 1.459 1 95.44 109 ARG A C 1
ATOM 727 O O . ARG A 1 109 ? 13.086 12.461 2.676 1 95.44 109 ARG A O 1
ATOM 734 N N . VAL A 1 110 ? 11.789 12.68 0.79 1 97.69 110 VAL A N 1
ATOM 735 C CA . VAL A 1 110 ? 10.555 12.93 1.522 1 97.69 110 VAL A CA 1
ATOM 736 C C . VAL A 1 110 ? 9.586 11.773 1.31 1 97.69 110 VAL A C 1
ATOM 738 O O . VAL A 1 110 ? 9.305 11.391 0.172 1 97.69 110 VAL A O 1
ATOM 741 N N . LEU A 1 111 ? 9.125 11.203 2.385 1 96.94 111 LEU A N 1
ATOM 742 C CA . LEU A 1 111 ? 8.156 10.117 2.33 1 96.94 111 LEU A CA 1
ATOM 743 C C . LEU A 1 111 ? 6.812 10.562 2.902 1 96.94 111 LEU A C 1
ATOM 745 O O . LEU A 1 111 ? 6.758 11.18 3.965 1 96.94 111 LEU A O 1
ATOM 749 N N . LEU A 1 112 ? 5.738 10.289 2.182 1 97.31 112 LEU A N 1
ATOM 750 C CA . LEU A 1 112 ? 4.391 10.602 2.643 1 97.31 112 LEU A CA 1
ATOM 751 C C . LEU A 1 112 ? 3.604 9.328 2.924 1 97.31 112 LEU A C 1
ATOM 753 O O . LEU A 1 112 ? 3.357 8.531 2.016 1 97.31 112 LEU A O 1
ATOM 757 N N . PRO A 1 113 ? 3.266 9.117 4.191 1 96.69 113 PRO A N 1
ATOM 758 C CA . PRO A 1 113 ? 2.369 7.996 4.488 1 96.69 113 PRO A CA 1
ATOM 759 C C . PRO A 1 113 ? 0.951 8.227 3.967 1 96.69 113 PRO A C 1
ATOM 761 O O . PRO A 1 113 ? 0.581 9.359 3.646 1 96.69 113 PRO A O 1
ATOM 764 N N . THR A 1 114 ? 0.153 7.199 3.887 1 94.69 114 THR A N 1
ATOM 765 C CA . THR A 1 114 ? -1.188 7.297 3.318 1 94.69 114 THR A CA 1
ATOM 766 C C . THR A 1 114 ? -2.125 8.031 4.27 1 94.69 114 THR A C 1
ATOM 768 O O . THR A 1 114 ? -3.133 8.602 3.842 1 94.69 114 THR A O 1
ATOM 771 N N . GLY A 1 115 ? -1.781 7.992 5.598 1 94.38 115 GLY A N 1
ATOM 772 C CA . GLY A 1 115 ? -2.621 8.648 6.586 1 94.38 115 GLY A CA 1
ATOM 773 C C . GLY A 1 115 ? -3.936 7.934 6.824 1 94.38 115 GLY A C 1
ATOM 774 O O . GLY A 1 115 ? -3.949 6.758 7.191 1 94.38 115 GLY A O 1
ATOM 775 N N . ALA A 1 116 ? -5.016 8.672 6.492 1 95.38 116 ALA A N 1
ATOM 776 C CA . ALA A 1 116 ? -6.352 8.156 6.777 1 95.38 116 ALA A CA 1
ATOM 777 C C . ALA A 1 116 ? -6.934 7.438 5.566 1 95.38 116 ALA A C 1
ATOM 779 O O . ALA A 1 116 ? -8.078 6.984 5.598 1 95.38 116 ALA A O 1
ATOM 780 N N . LEU A 1 117 ? -6.191 7.355 4.52 1 96.69 117 LEU A N 1
ATOM 781 C CA . LEU A 1 117 ? -6.613 6.676 3.301 1 96.69 117 LEU A CA 1
ATOM 782 C C . LEU A 1 117 ? -5.844 5.371 3.115 1 96.69 117 LEU A C 1
ATOM 784 O O . LEU A 1 117 ? -5.125 4.934 4.016 1 96.69 117 LEU A O 1
ATOM 788 N N . GLY A 1 118 ? -6.023 4.777 1.983 1 96.62 118 GLY A N 1
ATOM 789 C CA . GLY A 1 118 ? -5.344 3.566 1.559 1 96.62 118 GLY A CA 1
ATOM 790 C C . GLY A 1 118 ? -5.496 3.285 0.076 1 96.62 118 GLY A C 1
ATOM 791 O O . GLY A 1 118 ? -6.023 4.113 -0.668 1 96.62 118 GLY A O 1
ATOM 792 N N . GLY A 1 119 ? -4.914 2.184 -0.252 1 97.56 119 GLY A N 1
ATOM 793 C CA . GLY A 1 119 ? -5.004 1.781 -1.646 1 97.56 119 GLY A CA 1
ATOM 794 C C . GLY A 1 119 ? -3.912 2.379 -2.514 1 97.56 119 GLY A C 1
ATOM 795 O O . GLY A 1 119 ? -3.945 2.254 -3.738 1 97.56 119 GLY A O 1
ATOM 796 N N . PHE A 1 120 ? -2.9 3.008 -1.894 1 96.69 120 PHE A N 1
ATOM 797 C CA . PHE A 1 120 ? -1.846 3.65 -2.668 1 96.69 120 PHE A CA 1
ATOM 798 C C . PHE A 1 120 ? -1.01 2.613 -3.408 1 96.69 120 PHE A C 1
ATOM 800 O O . PHE A 1 120 ? -0.425 2.908 -4.453 1 96.69 120 PHE A O 1
ATOM 807 N N . ASP A 1 121 ? -0.997 1.397 -2.955 1 95.88 121 ASP A N 1
ATOM 808 C CA . ASP A 1 121 ? -0.302 0.304 -3.629 1 95.88 121 ASP A CA 1
ATOM 809 C C . ASP A 1 121 ? -0.917 0.023 -4.996 1 95.88 121 ASP A C 1
ATOM 811 O O . ASP A 1 121 ? -0.244 0.144 -6.023 1 95.88 121 ASP A O 1
ATOM 815 N N . ILE A 1 122 ? -2.219 -0.116 -5.074 1 97.38 122 ILE A N 1
ATOM 816 C CA . ILE A 1 122 ? -2.857 -0.438 -6.348 1 97.38 122 ILE A CA 1
ATOM 817 C C . ILE A 1 122 ? -3.018 0.831 -7.18 1 97.38 122 ILE A C 1
ATOM 819 O O . ILE A 1 122 ? -2.91 0.792 -8.406 1 97.38 122 ILE A O 1
ATOM 823 N N . LEU A 1 123 ? -3.252 1.938 -6.535 1 97.81 123 LEU A N 1
ATOM 824 C CA . LEU A 1 123 ? -3.455 3.18 -7.273 1 97.81 123 LEU A CA 1
ATOM 825 C C . LEU A 1 123 ? -2.156 3.645 -7.926 1 97.81 123 LEU A C 1
ATOM 827 O O . LEU A 1 123 ? -2.168 4.16 -9.047 1 97.81 123 LEU A O 1
ATOM 831 N N . ALA A 1 124 ? -1.062 3.482 -7.191 1 95.25 124 ALA A N 1
ATOM 832 C CA . ALA A 1 124 ? 0.236 3.801 -7.781 1 95.25 124 ALA A CA 1
ATOM 833 C C . ALA A 1 124 ? 0.536 2.889 -8.969 1 95.25 124 ALA A C 1
ATOM 835 O O . ALA A 1 124 ? 1.093 3.334 -9.977 1 95.25 124 ALA A O 1
ATOM 836 N N . ALA A 1 125 ? 0.241 1.587 -8.859 1 96.25 125 ALA A N 1
ATOM 837 C CA . ALA A 1 125 ? 0.411 0.647 -9.969 1 96.25 125 ALA A CA 1
ATOM 838 C C . ALA A 1 125 ? -0.421 1.066 -11.172 1 96.25 125 ALA A C 1
ATOM 840 O O . ALA A 1 125 ? 0.073 1.071 -12.305 1 96.25 125 ALA A O 1
ATOM 841 N N . ALA A 1 126 ? -1.68 1.442 -10.898 1 97.44 126 ALA A N 1
ATOM 842 C CA . ALA A 1 126 ? -2.574 1.882 -11.969 1 97.44 126 ALA A CA 1
ATOM 843 C C . ALA A 1 126 ? -2.057 3.156 -12.625 1 97.44 126 ALA A C 1
ATOM 845 O O . ALA A 1 126 ? -2.096 3.289 -13.852 1 97.44 126 ALA A O 1
ATOM 846 N N . ALA A 1 127 ? -1.596 4.094 -11.828 1 96.62 127 ALA A N 1
ATOM 847 C CA . ALA A 1 127 ? -1.042 5.336 -12.359 1 96.62 127 ALA A CA 1
ATOM 848 C C . ALA A 1 127 ? 0.185 5.062 -13.227 1 96.62 127 ALA A C 1
ATOM 850 O O . ALA A 1 127 ? 0.365 5.691 -14.273 1 96.62 127 ALA A O 1
ATOM 851 N N . ARG A 1 128 ? 1.043 4.176 -12.805 1 94.19 128 ARG A N 1
ATOM 852 C CA . ARG A 1 128 ? 2.238 3.816 -13.562 1 94.19 128 ARG A CA 1
ATOM 853 C C . ARG A 1 128 ? 1.87 3.242 -14.93 1 94.19 128 ARG A C 1
ATOM 855 O O . ARG A 1 128 ? 2.59 3.445 -15.906 1 94.19 128 ARG A O 1
ATOM 862 N N . ALA A 1 129 ? 0.792 2.496 -14.977 1 95.69 129 ALA A N 1
ATOM 863 C CA . ALA A 1 129 ? 0.335 1.914 -16.234 1 95.69 129 ALA A CA 1
ATOM 864 C C . ALA A 1 129 ? -0.048 3.002 -17.234 1 95.69 129 ALA A C 1
ATOM 866 O O . ALA A 1 129 ? 0.093 2.818 -18.453 1 95.69 129 ALA A O 1
ATOM 867 N N . GLY A 1 130 ? -0.611 4.062 -16.734 1 95.19 130 GLY A N 1
ATOM 868 C CA . GLY A 1 130 ? -1.014 5.176 -17.578 1 95.19 130 GLY A CA 1
ATOM 869 C C . GLY A 1 130 ? -2 6.109 -16.906 1 95.19 130 GLY A C 1
ATOM 870 O O . GLY A 1 130 ? -2.961 5.66 -16.281 1 95.19 130 GLY A O 1
ATOM 871 N N . THR A 1 131 ? -1.818 7.418 -17.156 1 94.94 131 THR A N 1
ATOM 872 C CA . THR A 1 131 ? -2.652 8.383 -16.438 1 94.94 131 THR A CA 1
ATOM 873 C C . THR A 1 131 ? -3.436 9.25 -17.422 1 94.94 131 THR A C 1
ATOM 875 O O . THR A 1 131 ? -4.273 10.055 -17.016 1 94.94 131 THR A O 1
ATOM 878 N N . ALA A 1 132 ? -3.238 9.062 -18.656 1 95.5 132 ALA A N 1
ATOM 879 C CA . ALA A 1 132 ? -3.754 10.016 -19.641 1 95.5 132 ALA A CA 1
ATOM 880 C C . ALA A 1 132 ? -5.273 10.133 -19.531 1 95.5 132 ALA A C 1
ATOM 882 O O . ALA A 1 132 ? -5.812 11.242 -19.562 1 95.5 132 ALA A O 1
ATOM 883 N N . VAL A 1 133 ? -6.008 9.055 -19.344 1 97.25 133 VAL A N 1
ATOM 884 C CA . VAL A 1 133 ? -7.465 9.109 -19.328 1 97.25 133 VAL A CA 1
ATOM 885 C C . VAL A 1 133 ? -7.98 8.688 -17.953 1 97.25 133 VAL A C 1
ATOM 887 O O . VAL A 1 133 ? -9.164 8.375 -17.797 1 97.25 133 VAL A O 1
ATOM 890 N N . ALA A 1 134 ? -7.086 8.617 -17.016 1 98.25 134 ALA A N 1
ATOM 891 C CA . ALA A 1 134 ? -7.457 8.195 -15.672 1 98.25 134 ALA A CA 1
ATOM 892 C C . ALA A 1 134 ? -8.18 9.32 -14.93 1 98.25 134 ALA A C 1
ATOM 894 O O . ALA A 1 134 ? -7.957 10.5 -15.211 1 98.25 134 ALA A O 1
ATOM 895 N N . ARG A 1 135 ? -9.078 8.945 -14.062 1 98.62 135 ARG A N 1
ATOM 896 C CA . ARG A 1 135 ? -9.773 9.867 -13.18 1 98.62 135 ARG A CA 1
ATOM 897 C C . ARG A 1 135 ? -9.703 9.391 -11.727 1 98.62 135 ARG A C 1
ATOM 899 O O . ARG A 1 135 ? -9.82 8.195 -11.453 1 98.62 135 ARG A O 1
ATOM 906 N N . VAL A 1 136 ? -9.469 10.352 -10.875 1 98.69 136 VAL A N 1
ATOM 907 C CA . VAL A 1 136 ? -9.453 10.086 -9.438 1 98.69 136 VAL A CA 1
ATOM 908 C C . VAL A 1 136 ? -10.281 11.133 -8.703 1 98.69 136 VAL A C 1
ATOM 910 O O . VAL A 1 136 ? -10.141 12.336 -8.961 1 98.69 136 VAL A O 1
ATOM 913 N N . ARG A 1 137 ? -11.141 10.703 -7.812 1 98.88 137 ARG A N 1
ATOM 914 C CA . ARG A 1 137 ? -11.898 11.594 -6.941 1 98.88 137 ARG A CA 1
ATOM 915 C C . ARG A 1 137 ? -11.797 11.148 -5.484 1 98.88 137 ARG A C 1
ATOM 917 O O . ARG A 1 137 ? -11.961 9.961 -5.18 1 98.88 137 ARG A O 1
ATOM 924 N N . HIS A 1 138 ? -11.453 12.031 -4.691 1 98.69 138 HIS A N 1
ATOM 925 C CA . HIS A 1 138 ? -11.492 11.836 -3.248 1 98.69 138 HIS A CA 1
ATOM 926 C C . HIS A 1 138 ? -12.633 12.633 -2.615 1 98.69 138 HIS A C 1
ATOM 928 O O . HIS A 1 138 ? -12.641 13.859 -2.68 1 98.69 138 HIS A O 1
ATOM 934 N N . THR A 1 139 ? -13.578 11.953 -2 1 98.19 139 THR A N 1
ATOM 935 C CA . THR A 1 139 ? -14.664 12.586 -1.257 1 98.19 139 THR A CA 1
ATOM 936 C C . THR A 1 139 ? -14.461 12.414 0.246 1 98.19 139 THR A C 1
ATOM 938 O O . THR A 1 139 ? -14.289 11.289 0.728 1 98.19 139 THR A O 1
ATOM 941 N N . THR A 1 140 ? -14.445 13.508 0.92 1 95.5 140 THR A N 1
ATOM 942 C CA . THR A 1 140 ? -14.414 13.5 2.379 1 95.5 140 THR A CA 1
ATOM 943 C C . THR A 1 140 ? -15.766 13.922 2.951 1 95.5 140 THR A C 1
ATOM 945 O O . THR A 1 140 ? -16.312 14.961 2.58 1 95.5 140 THR A O 1
ATOM 948 N N . ILE A 1 141 ? -16.312 13.117 3.758 1 94.19 141 ILE A N 1
ATOM 949 C CA . ILE A 1 141 ? -17.578 13.391 4.422 1 94.19 141 ILE A CA 1
ATOM 950 C C . ILE A 1 141 ? -17.344 13.609 5.914 1 94.19 141 ILE A C 1
ATOM 952 O O . ILE A 1 141 ? -16.812 12.734 6.602 1 94.19 141 ILE A O 1
ATOM 956 N N . LYS A 1 142 ? -17.75 14.75 6.434 1 89.12 142 LYS A N 1
ATOM 957 C CA . LYS A 1 142 ? -17.516 15.117 7.828 1 89.12 142 LYS A CA 1
ATOM 958 C C . LYS A 1 142 ? -18.766 15.734 8.453 1 89.12 142 LYS A C 1
ATOM 960 O O . LYS A 1 142 ? -19.688 16.125 7.738 1 89.12 142 LYS A O 1
ATOM 965 N N . ARG A 1 143 ? -18.734 15.82 9.773 1 87.69 143 ARG A N 1
ATOM 966 C CA . ARG A 1 143 ? -19.75 16.594 10.469 1 87.69 143 ARG A CA 1
ATOM 967 C C . ARG A 1 143 ? -19.625 18.078 10.156 1 87.69 143 ARG A C 1
ATOM 969 O O . ARG A 1 143 ? -18.516 18.609 10.062 1 87.69 143 ARG A O 1
ATOM 976 N N . PRO A 1 144 ? -20.75 18.688 10.094 1 84.94 144 PRO A N 1
ATOM 977 C CA . PRO A 1 144 ? -20.703 20.125 9.797 1 84.94 144 PRO A CA 1
ATOM 978 C C . PRO A 1 144 ? -19.828 20.906 10.773 1 84.94 144 PRO A C 1
ATOM 980 O O . PRO A 1 144 ? -19.109 21.812 10.367 1 84.94 144 PRO A O 1
ATOM 983 N N . ALA A 1 145 ? -19.828 20.547 11.992 1 78.06 145 ALA A N 1
ATOM 984 C CA . ALA A 1 145 ? -19.047 21.219 13.031 1 78.06 145 ALA A CA 1
ATOM 985 C C . ALA A 1 145 ? -17.562 21.141 12.742 1 78.06 145 ALA A C 1
ATOM 987 O O . ALA A 1 145 ? -16.812 22.078 13.031 1 78.06 145 ALA A O 1
ATOM 988 N N . ALA A 1 146 ? -17.141 20.047 12.102 1 74.12 146 ALA A N 1
ATOM 989 C CA . ALA A 1 146 ? -15.734 19.828 11.789 1 74.12 146 ALA A CA 1
ATOM 990 C C . ALA A 1 146 ? -15.289 20.719 10.633 1 74.12 146 ALA A C 1
ATOM 992 O O . ALA A 1 146 ? -14.094 20.953 10.438 1 74.12 146 ALA A O 1
ATOM 993 N N . LEU A 1 147 ? -16.281 21.203 9.859 1 77.31 147 LEU A N 1
ATOM 994 C CA . LEU A 1 147 ? -15.977 22.016 8.688 1 77.31 147 LEU A CA 1
ATOM 995 C C . LEU A 1 147 ? -16.219 23.5 8.977 1 77.31 147 LEU A C 1
ATOM 997 O O . LEU A 1 147 ? -16.062 24.344 8.086 1 77.31 147 LEU A O 1
ATOM 1001 N N . GLY A 1 148 ? -16.5 23.781 10.195 1 69.69 148 GLY A N 1
ATOM 1002 C CA . GLY A 1 148 ? -16.875 25.156 10.539 1 69.69 148 GLY A CA 1
ATOM 1003 C C . GLY A 1 148 ? -18.125 25.625 9.844 1 69.69 148 GLY A C 1
ATOM 1004 O O . GLY A 1 148 ? -18.328 26.828 9.656 1 69.69 148 GLY A O 1
ATOM 1005 N N . ALA A 1 149 ? -18.828 24.797 9.078 1 62.25 149 ALA A N 1
ATOM 1006 C CA . ALA A 1 149 ? -19.969 25.188 8.25 1 62.25 149 ALA A CA 1
ATOM 1007 C C . ALA A 1 149 ? -21.188 25.5 9.109 1 62.25 149 ALA A C 1
ATOM 1009 O O . ALA A 1 149 ? -22.25 25.859 8.586 1 62.25 149 ALA A O 1
ATOM 1010 N N . GLY A 1 150 ? -21 25.844 10.359 1 57.84 150 GLY A N 1
ATOM 1011 C CA . GLY A 1 150 ? -22.031 26.344 11.258 1 57.84 150 GLY A CA 1
ATOM 1012 C C . GLY A 1 150 ? -23.125 25.328 11.523 1 57.84 150 GLY A C 1
ATOM 1013 O O . GLY A 1 150 ? -23.156 24.25 10.906 1 57.84 150 GLY A O 1
ATOM 1014 N N . GLU A 1 151 ? -24.062 25.688 12.508 1 60.69 151 GLU A N 1
ATOM 1015 C CA . GLU A 1 151 ? -25.297 25.094 13 1 60.69 151 GLU A CA 1
ATOM 1016 C C . GLU A 1 151 ? -26.438 25.234 11.984 1 60.69 151 GLU A C 1
ATOM 1018 O O . GLU A 1 151 ? -26.516 26.25 11.281 1 60.69 151 GLU A O 1
ATOM 1023 N N . GLY A 1 152 ? -26.766 24.188 11.148 1 64.56 152 GLY A N 1
ATOM 1024 C CA . GLY A 1 152 ? -28.016 24.297 10.414 1 64.56 152 GLY A CA 1
ATOM 1025 C C . GLY A 1 152 ? -28.094 23.375 9.203 1 64.56 152 GLY A C 1
ATOM 1026 O O . GLY A 1 152 ? -28.953 23.547 8.344 1 64.56 152 GLY A O 1
ATOM 1027 N N . VAL A 1 153 ? -27.031 22.656 9.055 1 69.81 153 VAL A N 1
ATOM 1028 C CA . VAL A 1 153 ? -27.141 21.781 7.898 1 69.81 153 VAL A CA 1
ATOM 1029 C C . VAL A 1 153 ? -28.062 20.609 8.211 1 69.81 153 VAL A C 1
ATOM 1031 O O . VAL A 1 153 ? -27.766 19.781 9.078 1 69.81 153 VAL A O 1
ATOM 1034 N N . ALA A 1 154 ? -29.312 20.562 7.691 1 80.44 154 ALA A N 1
ATOM 1035 C CA . ALA A 1 154 ? -30.312 19.531 7.98 1 80.44 154 ALA A CA 1
ATOM 1036 C C . ALA A 1 154 ? -30.125 18.312 7.078 1 80.44 154 ALA A C 1
ATOM 1038 O O . ALA A 1 154 ? -30.562 17.219 7.41 1 80.44 154 ALA A O 1
ATOM 1039 N N . GLN A 1 155 ? -29.406 18.516 5.906 1 90.5 155 GLN A N 1
ATOM 1040 C CA . GLN A 1 155 ? -29.156 17.469 4.934 1 90.5 155 GLN A CA 1
ATOM 1041 C C . GLN A 1 155 ? -27.719 17.531 4.422 1 90.5 155 GLN A C 1
ATOM 1043 O O . GLN A 1 155 ? -27.062 18.578 4.508 1 90.5 155 GLN A O 1
ATOM 1048 N N . PRO A 1 156 ? -27.188 16.391 4.008 1 91.94 156 PRO A N 1
ATOM 1049 C CA . PRO A 1 156 ? -25.844 16.422 3.432 1 91.94 156 PRO A CA 1
ATOM 1050 C C . PRO A 1 156 ? -25.703 17.484 2.334 1 91.94 156 PRO A C 1
ATOM 1052 O O . PRO A 1 156 ? -26.609 17.641 1.513 1 91.94 156 PRO A O 1
ATOM 1055 N N . ARG A 1 157 ? -24.547 18.188 2.434 1 93 157 ARG A N 1
ATOM 1056 C CA . ARG A 1 157 ? -24.312 19.266 1.487 1 93 157 ARG A CA 1
ATOM 1057 C C . ARG A 1 157 ? -22.844 19.312 1.063 1 93 157 ARG A C 1
ATOM 1059 O O . ARG A 1 157 ? -21.938 19.219 1.902 1 93 157 ARG A O 1
ATOM 1066 N N . GLU A 1 158 ? -22.656 19.422 -0.232 1 94.75 158 GLU A N 1
ATOM 1067 C CA . GLU A 1 158 ? -21.312 19.672 -0.748 1 94.75 158 GLU A CA 1
ATOM 1068 C C . GLU A 1 158 ? -20.828 21.062 -0.38 1 94.75 158 GLU A C 1
ATOM 1070 O O . GLU A 1 158 ? -21.5 22.062 -0.676 1 94.75 158 GLU A O 1
ATOM 1075 N N . VAL A 1 159 ? -19.656 21.156 0.28 1 91.94 159 VAL A N 1
ATOM 1076 C CA . VAL A 1 159 ? -19.172 22.453 0.739 1 91.94 159 VAL A CA 1
ATOM 1077 C C . VAL A 1 159 ? -17.953 22.875 -0.082 1 91.94 159 VAL A C 1
ATOM 1079 O O . VAL A 1 159 ? -17.562 24.047 -0.072 1 91.94 159 VAL A O 1
ATOM 1082 N N . PHE A 1 160 ? -17.469 21.938 -0.786 1 95.31 160 PHE A N 1
ATOM 1083 C CA . PHE A 1 160 ? -16.328 22.25 -1.641 1 95.31 160 PHE A CA 1
ATOM 1084 C C . PHE A 1 160 ? -16.219 21.219 -2.766 1 95.31 160 PHE A C 1
ATOM 1086 O O . PHE A 1 160 ? -16.469 20.031 -2.562 1 95.31 160 PHE A O 1
ATOM 1093 N N . ARG A 1 161 ? -15.805 21.578 -3.936 1 97.75 161 ARG A N 1
ATOM 1094 C CA . ARG A 1 161 ? -15.406 20.75 -5.078 1 97.75 161 ARG A CA 1
ATOM 1095 C C . ARG A 1 161 ? -14.297 21.438 -5.875 1 97.75 161 ARG A C 1
ATOM 1097 O O . ARG A 1 161 ? -14.43 22.594 -6.258 1 97.75 161 ARG A O 1
ATOM 1104 N N . GLY A 1 162 ? -13.203 20.812 -6.047 1 98.31 162 GLY A N 1
ATOM 1105 C CA . GLY A 1 162 ? -12.062 21.328 -6.777 1 98.31 162 GLY A CA 1
ATOM 1106 C C . GLY A 1 162 ? -10.891 20.375 -6.82 1 98.31 162 GLY A C 1
ATOM 1107 O O . GLY A 1 162 ? -11.047 19.172 -6.57 1 98.31 162 GLY A O 1
ATOM 1108 N N . SER A 1 163 ? -9.758 20.859 -7.211 1 98.5 163 SER A N 1
ATOM 1109 C CA . SER A 1 163 ? -8.562 20.031 -7.27 1 98.5 163 SER A CA 1
ATOM 1110 C C . SER A 1 163 ? -7.977 19.812 -5.879 1 98.5 163 SER A C 1
ATOM 1112 O O . SER A 1 163 ? -8.305 20.547 -4.938 1 98.5 163 SER A O 1
ATOM 1114 N N . ALA A 1 164 ? -7.176 18.828 -5.793 1 98.25 164 ALA A N 1
ATOM 1115 C CA . ALA A 1 164 ? -6.469 18.594 -4.539 1 98.25 164 ALA A CA 1
ATOM 1116 C C . ALA A 1 164 ? -5.672 19.812 -4.105 1 98.25 164 ALA A C 1
ATOM 1118 O O . ALA A 1 164 ? -5.629 20.156 -2.918 1 98.25 164 ALA A O 1
ATOM 1119 N N . ARG A 1 165 ? -5.051 20.484 -5.059 1 97.94 165 ARG A N 1
ATOM 1120 C CA . ARG A 1 165 ? -4.309 21.703 -4.73 1 97.94 165 ARG A CA 1
ATOM 1121 C C . ARG A 1 165 ? -5.234 22.766 -4.152 1 97.94 165 ARG A C 1
ATOM 1123 O O . ARG A 1 165 ? -4.945 23.344 -3.1 1 97.94 165 ARG A O 1
ATOM 1130 N N . GLU A 1 166 ? -6.328 22.984 -4.789 1 97.75 166 GLU A N 1
ATOM 1131 C CA . GLU A 1 166 ? -7.277 24 -4.332 1 97.75 166 GLU A CA 1
ATOM 1132 C C . GLU A 1 166 ? -7.809 23.656 -2.939 1 97.75 166 GLU A C 1
ATOM 1134 O O . GLU A 1 166 ? -7.938 24.547 -2.09 1 97.75 166 GLU A O 1
ATOM 1139 N N . ALA A 1 167 ? -8.141 22.422 -2.762 1 96.5 167 ALA A N 1
ATOM 1140 C CA . ALA A 1 167 ? -8.641 21.984 -1.459 1 96.5 167 ALA A CA 1
ATOM 1141 C C . ALA A 1 167 ? -7.617 22.266 -0.359 1 96.5 167 ALA A C 1
ATOM 1143 O O . ALA A 1 167 ? -7.969 22.797 0.699 1 96.5 167 ALA A O 1
ATOM 1144 N N . ALA A 1 168 ? -6.352 21.938 -0.637 1 95.75 168 ALA A N 1
ATOM 1145 C CA . ALA A 1 168 ? -5.297 22.094 0.363 1 95.75 168 ALA A CA 1
ATOM 1146 C C . ALA A 1 168 ? -5.062 23.562 0.701 1 95.75 168 ALA A C 1
ATOM 1148 O O . ALA A 1 168 ? -4.801 23.906 1.855 1 95.75 168 ALA A O 1
ATOM 1149 N N . LEU A 1 169 ? -5.137 24.375 -0.281 1 94.81 169 LEU A N 1
ATOM 1150 C CA . LEU A 1 169 ? -4.926 25.812 -0.073 1 94.81 169 LEU A CA 1
ATOM 1151 C C . LEU A 1 169 ? -6.109 26.438 0.66 1 94.81 169 LEU A C 1
ATOM 1153 O O . LEU A 1 169 ? -5.93 27.359 1.456 1 94.81 169 LEU A O 1
ATOM 1157 N N . ARG A 1 170 ? -7.242 25.875 0.45 1 91.69 170 ARG A N 1
ATOM 1158 C CA . ARG A 1 170 ? -8.453 26.406 1.072 1 91.69 170 ARG A CA 1
ATOM 1159 C C . ARG A 1 170 ? -8.625 25.859 2.486 1 91.69 170 ARG A C 1
ATOM 1161 O O . ARG A 1 170 ? -9.078 26.578 3.381 1 91.69 170 ARG A O 1
ATOM 1168 N N . PHE A 1 171 ? -8.305 24.484 2.596 1 86.69 171 PHE A N 1
ATOM 1169 C CA . PHE A 1 171 ? -8.477 23.797 3.873 1 86.69 171 PHE A CA 1
ATOM 1170 C C . PHE A 1 171 ? -7.168 23.172 4.34 1 86.69 171 PHE A C 1
ATOM 1172 O O . PHE A 1 171 ? -7.039 21.953 4.383 1 86.69 171 PHE A O 1
ATOM 1179 N N . PRO A 1 172 ? -6.285 23.875 4.816 1 79.25 172 PRO A N 1
ATOM 1180 C CA . PRO A 1 172 ? -4.934 23.375 5.078 1 79.25 172 PRO A CA 1
ATOM 1181 C C . PRO A 1 172 ? -4.898 22.328 6.188 1 79.25 172 PRO A C 1
ATOM 1183 O O . PRO A 1 172 ? -3.965 21.531 6.254 1 79.25 172 PRO A O 1
ATOM 1186 N N . ARG A 1 173 ? -5.922 22.219 7 1 75.62 173 ARG A N 1
ATOM 1187 C CA . ARG A 1 173 ? -5.879 21.312 8.148 1 75.62 173 ARG A CA 1
ATOM 1188 C C . ARG A 1 173 ? -6.488 19.969 7.801 1 75.62 173 ARG A C 1
ATOM 1190 O O . ARG A 1 173 ? -6.332 19 8.555 1 75.62 173 ARG A O 1
ATOM 1197 N N . THR A 1 174 ? -7.078 19.859 6.617 1 76.94 174 THR A N 1
ATOM 1198 C CA . THR A 1 174 ? -7.871 18.641 6.438 1 76.94 174 THR A CA 1
ATOM 1199 C C . THR A 1 174 ? -7.582 18.016 5.082 1 76.94 174 THR A C 1
ATOM 1201 O O . THR A 1 174 ? -8.234 17.031 4.695 1 76.94 174 THR A O 1
ATOM 1204 N N . SER A 1 175 ? -6.562 18.438 4.43 1 90 175 SER A N 1
ATOM 1205 C CA . SER A 1 175 ? -6.438 17.969 3.053 1 90 175 SER A CA 1
ATOM 1206 C C . SER A 1 175 ? -5.121 17.219 2.838 1 90 175 SER A C 1
ATOM 1208 O O . SER A 1 175 ? -4.691 17.031 1.699 1 90 175 SER A O 1
ATOM 1210 N N . ASN A 1 176 ? -4.43 16.875 3.91 1 93.69 176 ASN A N 1
ATOM 1211 C CA . ASN A 1 176 ? -3.145 16.203 3.775 1 93.69 176 ASN A CA 1
ATOM 1212 C C . ASN A 1 176 ? -3.271 14.906 2.979 1 93.69 176 ASN A C 1
ATOM 1214 O O . ASN A 1 176 ? -2.479 14.648 2.07 1 93.69 176 ASN A O 1
ATOM 1218 N N . SER A 1 177 ? -4.355 14.18 3.211 1 93.88 177 SER A N 1
ATOM 1219 C CA . SER A 1 177 ? -4.547 12.891 2.555 1 93.88 177 SER A CA 1
ATOM 1220 C C . SER A 1 177 ? -4.816 13.07 1.063 1 93.88 177 SER A C 1
ATOM 1222 O O . SER A 1 177 ? -4.344 12.273 0.244 1 93.88 177 SER A O 1
ATOM 1224 N N . SER A 1 178 ? -5.574 14.125 0.732 1 96.75 178 SER A N 1
ATOM 1225 C CA . SER A 1 178 ? -5.871 14.391 -0.67 1 96.75 178 SER A CA 1
ATOM 1226 C C . SER A 1 178 ? -4.609 14.742 -1.449 1 96.75 178 SER A C 1
ATOM 1228 O O . SER A 1 178 ? -4.445 14.32 -2.596 1 96.75 178 SER A O 1
ATOM 1230 N N . VAL A 1 179 ? -3.787 15.508 -0.813 1 97.56 179 VAL A N 1
ATOM 1231 C CA . VAL A 1 179 ? -2.533 15.898 -1.449 1 97.56 179 VAL A CA 1
ATOM 1232 C C . VAL A 1 179 ? -1.655 14.672 -1.662 1 97.56 179 VAL A C 1
ATOM 1234 O O . VAL A 1 179 ? -1.097 14.477 -2.744 1 97.56 179 VAL A O 1
ATOM 1237 N N . THR A 1 180 ? -1.556 13.828 -0.645 1 97.44 180 THR A N 1
ATOM 1238 C CA . THR A 1 180 ? -0.763 12.609 -0.763 1 97.44 180 THR A CA 1
ATOM 1239 C C . THR A 1 180 ? -1.316 11.711 -1.864 1 97.44 180 THR A C 1
ATOM 1241 O O . THR A 1 180 ? -0.559 11.18 -2.68 1 97.44 180 THR A O 1
ATOM 1244 N N . L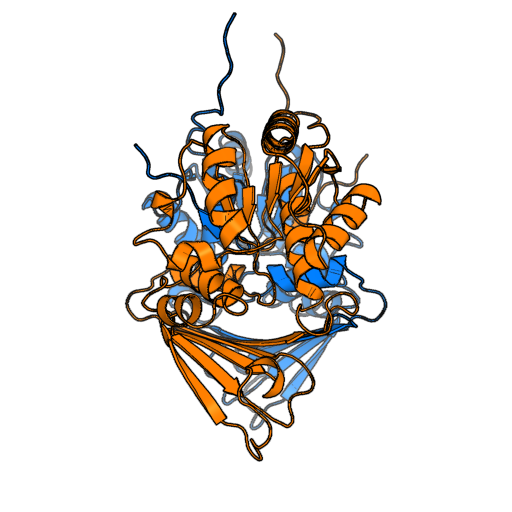EU A 1 181 ? -2.643 11.555 -1.909 1 97.88 181 LEU A N 1
ATOM 1245 C CA . LEU A 1 181 ? -3.299 10.789 -2.961 1 97.88 181 LEU A CA 1
ATOM 1246 C C . LEU A 1 181 ? -2.947 11.336 -4.336 1 97.88 181 LEU A C 1
ATOM 1248 O O . LEU A 1 181 ? -2.633 10.578 -5.254 1 97.88 181 LEU A O 1
ATOM 1252 N N . ALA A 1 182 ? -2.998 12.664 -4.449 1 98.12 182 ALA A N 1
ATOM 1253 C CA . ALA A 1 182 ? -2.717 13.328 -5.723 1 98.12 182 ALA A CA 1
ATOM 1254 C C . ALA A 1 182 ? -1.284 13.062 -6.176 1 98.12 182 ALA A C 1
ATOM 1256 O O . ALA A 1 182 ? -1.043 12.742 -7.34 1 98.12 182 ALA A O 1
ATOM 1257 N N . LEU A 1 183 ? -0.383 13.109 -5.254 1 96.94 183 LEU A N 1
ATOM 1258 C CA . LEU A 1 183 ? 1.025 12.914 -5.578 1 96.94 183 LEU A CA 1
ATOM 1259 C C . LEU A 1 183 ? 1.311 11.453 -5.91 1 96.94 183 LEU A C 1
ATOM 1261 O O . LEU A 1 183 ? 2.244 11.156 -6.656 1 96.94 183 LEU A O 1
ATOM 1265 N N . ALA A 1 184 ? 0.502 10.555 -5.445 1 96.06 184 ALA A N 1
ATOM 1266 C CA . ALA A 1 184 ? 0.654 9.125 -5.723 1 96.06 184 ALA A CA 1
ATOM 1267 C C . ALA A 1 184 ? 0.057 8.766 -7.078 1 96.06 184 ALA A C 1
ATOM 1269 O O . ALA A 1 184 ? 0.317 7.684 -7.609 1 96.06 184 ALA A O 1
ATOM 1270 N N . THR A 1 185 ? -0.767 9.656 -7.633 1 97.12 185 THR A N 1
ATOM 1271 C CA . THR A 1 185 ? -1.564 9.25 -8.789 1 97.12 185 THR A CA 1
ATOM 1272 C C . THR A 1 185 ? -1.464 10.289 -9.906 1 97.12 185 THR A C 1
ATOM 1274 O O . THR A 1 185 ? -0.456 10.352 -10.609 1 97.12 185 THR A O 1
ATOM 1277 N N . LEU A 1 186 ? -2.434 11.281 -9.945 1 98.06 186 LEU A N 1
ATOM 1278 C CA . LEU A 1 186 ? -2.596 12.094 -11.141 1 98.06 186 LEU A CA 1
ATOM 1279 C C . LEU A 1 186 ? -1.966 13.469 -10.961 1 98.06 186 LEU A C 1
ATOM 1281 O O . LEU A 1 186 ? -1.798 14.211 -11.93 1 98.06 186 LEU A O 1
ATOM 1285 N N . GLY A 1 187 ? -1.605 13.781 -9.766 1 97.31 187 GLY A N 1
ATOM 1286 C CA . GLY A 1 187 ? -1.078 15.109 -9.492 1 97.31 187 GLY A CA 1
ATOM 1287 C C . GLY A 1 187 ? -2.094 16.031 -8.852 1 97.31 187 GLY A C 1
ATOM 1288 O O . GLY A 1 187 ? -3.291 15.742 -8.844 1 97.31 187 GLY A O 1
ATOM 1289 N N . LEU A 1 188 ? -1.639 17.109 -8.383 1 98 188 LEU A N 1
ATOM 1290 C CA . LEU A 1 188 ? -2.391 17.984 -7.492 1 98 188 LEU A CA 1
ATOM 1291 C C . LEU A 1 188 ? -3.498 18.719 -8.25 1 98 188 LEU A C 1
ATOM 1293 O O . LEU A 1 188 ? -4.516 19.094 -7.664 1 98 188 LEU A O 1
ATOM 1297 N N . ASP A 1 189 ? -3.338 18.859 -9.508 1 98 189 ASP A N 1
ATOM 1298 C CA . ASP A 1 189 ? -4.277 19.688 -10.258 1 98 189 ASP A CA 1
ATOM 1299 C C . ASP A 1 189 ? -5.332 18.828 -10.953 1 98 189 ASP A C 1
ATOM 1301 O O . ASP A 1 189 ? -6.352 19.344 -11.414 1 98 189 ASP A O 1
ATOM 1305 N N . ARG A 1 190 ? -5.109 17.531 -11.016 1 98.19 190 ARG A N 1
ATOM 1306 C CA . ARG A 1 190 ? -6.02 16.672 -11.766 1 98.19 190 ARG A CA 1
ATOM 1307 C C . ARG A 1 190 ? -6.883 15.836 -10.828 1 98.19 190 ARG A C 1
ATOM 1309 O O . ARG A 1 190 ? -7.977 15.406 -11.195 1 98.19 190 ARG A O 1
ATOM 1316 N N . VAL A 1 191 ? -6.438 15.547 -9.641 1 98.56 191 VAL A N 1
ATOM 1317 C CA . VAL A 1 191 ? -7.25 14.805 -8.68 1 98.56 191 VAL A CA 1
ATOM 1318 C C . VAL A 1 191 ? -8.375 15.695 -8.164 1 98.56 191 VAL A C 1
ATOM 1320 O O . VAL A 1 191 ? -8.133 16.812 -7.695 1 98.56 191 VAL A O 1
ATOM 1323 N N . GLU A 1 192 ? -9.578 15.195 -8.258 1 98.75 192 GLU A N 1
ATOM 1324 C CA . GLU A 1 192 ? -10.734 15.938 -7.77 1 98.75 192 GLU A CA 1
ATOM 1325 C C . GLU A 1 192 ? -11 15.641 -6.297 1 98.75 192 GLU A C 1
ATOM 1327 O O . GLU A 1 192 ? -10.953 14.484 -5.867 1 98.75 192 GLU A O 1
ATOM 1332 N N . VAL A 1 193 ? -11.305 16.688 -5.59 1 98.38 193 VAL A N 1
ATOM 1333 C CA . VAL A 1 193 ? -11.641 16.578 -4.172 1 98.38 193 VAL A CA 1
ATOM 1334 C C . VAL A 1 193 ? -13.031 17.156 -3.922 1 98.38 193 VAL A C 1
ATOM 1336 O O . VAL A 1 193 ? -13.367 18.219 -4.434 1 98.38 193 VAL A O 1
ATOM 1339 N N . VAL A 1 194 ? -13.82 16.391 -3.238 1 97.81 194 VAL A N 1
ATOM 1340 C CA . VAL A 1 194 ? -15.156 16.828 -2.816 1 97.81 194 VAL A CA 1
ATOM 1341 C C . VAL A 1 194 ? -15.266 16.734 -1.297 1 97.81 194 VAL A C 1
ATOM 1343 O O . VAL A 1 194 ? -14.875 15.742 -0.691 1 97.81 194 VAL A O 1
ATOM 1346 N N . VAL A 1 195 ? -15.703 17.781 -0.695 1 94.69 195 VAL A N 1
ATOM 1347 C CA . VAL A 1 195 ? -15.961 17.797 0.741 1 94.69 195 VAL A CA 1
ATOM 1348 C C . VAL A 1 195 ? -17.453 17.922 1 1 94.69 195 VAL A C 1
ATOM 1350 O O . VAL A 1 195 ? -18.125 18.812 0.459 1 94.69 195 VAL A O 1
ATOM 1353 N N . VAL A 1 196 ? -17.969 17.031 1.764 1 94.81 196 VAL A N 1
ATOM 1354 C CA . VAL A 1 196 ? -19.406 16.984 2.064 1 94.81 196 VAL A CA 1
ATOM 1355 C C . VAL A 1 196 ? -19.625 17.141 3.566 1 94.81 196 VAL A C 1
ATOM 1357 O O . VAL A 1 196 ? -18.984 16.438 4.367 1 94.81 196 VAL A O 1
ATOM 1360 N N . ALA A 1 197 ? -20.469 18.094 3.938 1 92.62 197 ALA A N 1
ATOM 1361 C CA . ALA A 1 197 ? -20.969 18.188 5.309 1 92.62 197 ALA A CA 1
ATOM 1362 C C . ALA A 1 197 ? -22.219 17.344 5.496 1 92.62 197 ALA A C 1
ATOM 1364 O O . ALA A 1 197 ? -23.234 17.578 4.836 1 92.62 197 ALA A O 1
ATOM 1365 N N . ASP A 1 198 ? -22.141 16.391 6.316 1 92.88 198 ASP A N 1
ATOM 1366 C CA . ASP A 1 198 ? -23.25 15.477 6.574 1 92.88 198 ASP A CA 1
ATOM 1367 C C . ASP A 1 198 ? -23.625 15.484 8.055 1 92.88 198 ASP A C 1
ATOM 1369 O O . ASP A 1 198 ? -22.875 14.984 8.891 1 92.88 198 ASP A O 1
ATOM 1373 N N . PRO A 1 199 ? -24.828 15.969 8.43 1 90.69 199 PRO A N 1
ATOM 1374 C CA . PRO A 1 199 ? -25.234 16.031 9.836 1 90.69 199 PRO A CA 1
ATOM 1375 C C . PRO A 1 199 ? -25.375 14.641 10.469 1 90.69 199 PRO A C 1
ATOM 1377 O O . PRO A 1 199 ? -25.344 14.516 11.695 1 90.69 199 PRO A O 1
ATOM 1380 N N . ALA A 1 200 ? -25.562 13.68 9.648 1 90.62 200 ALA A N 1
ATOM 1381 C CA . ALA A 1 200 ? -25.719 12.32 10.156 1 90.62 200 ALA A CA 1
ATOM 1382 C C . ALA A 1 200 ? -24.375 11.648 10.383 1 90.62 200 ALA A C 1
ATOM 1384 O O . ALA A 1 200 ? -24.297 10.562 10.945 1 90.62 200 ALA A O 1
ATOM 1385 N N . ALA A 1 201 ? -23.281 12.367 9.914 1 87.75 201 ALA A N 1
ATOM 1386 C CA . ALA A 1 201 ? -21.969 11.758 10.047 1 87.75 201 ALA A CA 1
ATOM 1387 C C . ALA A 1 201 ? -21.547 11.68 11.508 1 87.75 201 ALA A C 1
ATOM 1389 O O . ALA A 1 201 ? -21.719 12.633 12.266 1 87.75 201 ALA A O 1
ATOM 1390 N N . THR A 1 202 ? -21.078 10.5 11.922 1 83.88 202 THR A N 1
ATOM 1391 C CA . THR A 1 202 ? -20.594 10.305 13.281 1 83.88 202 THR A CA 1
ATOM 1392 C C . THR A 1 202 ? -19.078 10.266 13.328 1 83.88 202 THR A C 1
ATOM 1394 O O . THR A 1 202 ? -18.469 10.391 14.398 1 83.88 202 THR A O 1
ATOM 1397 N N . CYS A 1 203 ? -18.469 10.062 12.18 1 85.56 203 CYS A N 1
ATOM 1398 C CA . CYS A 1 203 ? -17.031 10.062 12 1 85.56 203 CYS A CA 1
ATOM 1399 C C . CYS A 1 203 ? -16.656 10.5 10.586 1 85.56 203 CYS A C 1
ATOM 1401 O O . CYS 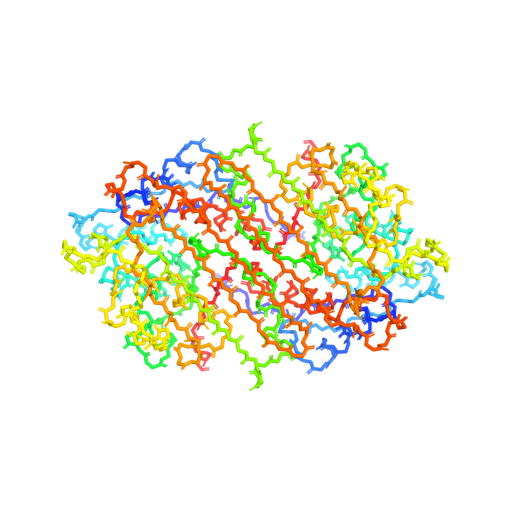A 1 203 ? -17.531 10.711 9.75 1 85.56 203 CYS A O 1
ATOM 1403 N N . THR A 1 204 ? -15.438 10.758 10.43 1 89.25 204 THR A N 1
ATOM 1404 C CA . THR A 1 204 ? -14.984 11.125 9.094 1 89.25 204 THR A CA 1
ATOM 1405 C C . THR A 1 204 ? -14.984 9.914 8.172 1 89.25 204 THR A C 1
ATOM 1407 O O . THR A 1 204 ? -14.508 8.836 8.555 1 89.25 204 THR A O 1
ATOM 1410 N N . ARG A 1 205 ? -15.586 10.086 7.043 1 95.31 205 ARG A N 1
ATOM 1411 C CA . ARG A 1 205 ? -15.578 9.055 6.004 1 95.31 205 ARG A CA 1
ATOM 1412 C C . ARG A 1 205 ? -14.867 9.547 4.75 1 95.31 205 ARG A C 1
ATOM 1414 O O . ARG A 1 205 ? -14.961 10.727 4.395 1 95.31 205 ARG A O 1
ATOM 1421 N N . HIS A 1 206 ? -14.141 8.672 4.16 1 97.38 206 HIS A N 1
ATOM 1422 C CA . HIS A 1 206 ? -13.477 8.961 2.895 1 97.38 206 HIS A CA 1
ATOM 1423 C C . HIS A 1 206 ? -13.898 7.973 1.811 1 97.38 206 HIS A C 1
ATOM 1425 O O . HIS A 1 206 ? -14.055 6.777 2.076 1 97.38 206 HIS A O 1
ATOM 1431 N N . VAL A 1 207 ? -14.078 8.469 0.657 1 98.5 207 VAL A N 1
ATOM 1432 C CA . VAL A 1 207 ? -14.297 7.629 -0.518 1 98.5 207 VAL A CA 1
ATOM 1433 C C . VAL A 1 207 ? -13.328 8.023 -1.625 1 98.5 207 VAL A C 1
ATOM 1435 O O . VAL A 1 207 ? -13.281 9.188 -2.039 1 98.5 207 VAL A O 1
ATOM 1438 N N . VAL A 1 208 ? -12.516 7.09 -2.072 1 98.81 208 VAL A N 1
ATOM 1439 C CA . VAL A 1 208 ? -11.617 7.297 -3.201 1 98.81 208 VAL A CA 1
ATOM 1440 C C . VAL A 1 208 ? -12.109 6.5 -4.406 1 98.81 208 VAL A C 1
ATOM 1442 O O . VAL A 1 208 ? -12.344 5.293 -4.305 1 98.81 208 VAL A O 1
ATOM 1445 N N . GLU A 1 209 ? -12.281 7.168 -5.473 1 98.88 209 GLU A N 1
ATOM 1446 C CA . GLU A 1 209 ? -12.688 6.52 -6.711 1 98.88 209 GLU A CA 1
ATOM 1447 C C . GLU A 1 209 ? -11.617 6.664 -7.789 1 98.88 209 GLU A C 1
ATOM 1449 O O . GLU A 1 209 ? -11.047 7.742 -7.969 1 98.88 209 GLU A O 1
ATOM 1454 N N . TRP A 1 210 ? -11.297 5.605 -8.453 1 98.69 210 TRP A N 1
ATOM 1455 C CA . TRP A 1 210 ? -10.367 5.559 -9.578 1 98.69 210 TRP A CA 1
ATOM 1456 C C . TRP A 1 210 ? -11.023 4.945 -10.812 1 98.69 210 TRP A C 1
ATOM 1458 O O . TRP A 1 210 ? -11.773 3.971 -10.703 1 98.69 210 TRP A O 1
ATOM 1468 N N . GLU A 1 211 ? -10.789 5.508 -11.938 1 98.62 211 GLU A N 1
ATOM 1469 C CA . GLU A 1 211 ? -11.203 4.926 -13.211 1 98.62 211 GLU A CA 1
ATOM 1470 C C . GLU A 1 211 ? -10.102 5.062 -14.266 1 98.62 211 GLU A C 1
ATOM 1472 O O . GLU A 1 211 ? -9.578 6.152 -14.484 1 98.62 211 GLU A O 1
ATOM 1477 N N . SER A 1 212 ? -9.773 4.043 -14.922 1 97.94 212 SER A N 1
ATOM 1478 C CA . SER A 1 212 ? -8.852 3.977 -16.047 1 97.94 212 SER A CA 1
ATOM 1479 C C . SER A 1 212 ? -9.07 2.717 -16.875 1 97.94 212 SER A C 1
ATOM 1481 O O . SER A 1 212 ? -9.906 1.878 -16.531 1 97.94 212 SER A O 1
ATOM 1483 N N . PRO A 1 213 ? -8.344 2.514 -17.969 1 95.69 213 PRO A N 1
ATOM 1484 C CA . PRO A 1 213 ? -8.484 1.293 -18.766 1 95.69 213 PRO A CA 1
ATOM 1485 C C . PRO A 1 213 ? -8.133 0.032 -17.984 1 95.69 213 PRO A C 1
ATOM 1487 O O . PRO A 1 213 ? -8.523 -1.071 -18.375 1 95.69 213 PRO A O 1
ATOM 1490 N N . LEU A 1 214 ? -7.473 0.168 -16.828 1 96 214 LEU A N 1
ATOM 1491 C CA . LEU A 1 214 ? -7.098 -0.992 -16.031 1 96 214 LEU A CA 1
ATOM 1492 C C . LEU A 1 214 ? -8.266 -1.456 -15.172 1 96 214 LEU A C 1
ATOM 1494 O O . LEU A 1 214 ? -8.266 -2.584 -14.672 1 96 214 LEU A O 1
ATOM 1498 N N . GLY A 1 215 ? -9.148 -0.459 -14.883 1 96.5 215 GLY A N 1
ATOM 1499 C CA . GLY A 1 215 ? -10.266 -0.852 -14.039 1 96.5 215 GLY A CA 1
ATOM 1500 C C . GLY A 1 215 ? -10.898 0.315 -13.312 1 96.5 215 GLY A C 1
ATOM 1501 O O . GLY A 1 215 ? -10.516 1.469 -13.516 1 96.5 215 GLY A O 1
ATOM 1502 N N . ARG A 1 216 ? -11.969 -0.039 -12.586 1 97.94 216 ARG A N 1
ATOM 1503 C CA . ARG A 1 216 ? -12.68 0.883 -11.703 1 97.94 216 ARG A CA 1
ATOM 1504 C C . ARG A 1 216 ? -12.562 0.444 -10.25 1 97.94 216 ARG A C 1
ATOM 1506 O O . ARG A 1 216 ? -12.859 -0.708 -9.922 1 97.94 216 ARG A O 1
ATOM 1513 N N . TYR A 1 217 ? -12.156 1.396 -9.391 1 98.69 217 TYR A N 1
ATOM 1514 C CA . TYR A 1 217 ? -11.969 1.102 -7.977 1 98.69 217 TYR A CA 1
ATOM 1515 C C . TYR A 1 217 ? -12.75 2.084 -7.105 1 98.69 217 TYR A C 1
ATOM 1517 O O . TYR A 1 217 ? -12.844 3.27 -7.434 1 98.69 217 TYR A O 1
ATOM 1525 N N . GLU A 1 218 ? -13.344 1.628 -6.109 1 98.81 218 GLU A N 1
ATOM 1526 C CA . GLU A 1 218 ? -13.984 2.42 -5.062 1 98.81 218 GLU A CA 1
ATOM 1527 C C . GLU A 1 218 ? -13.523 1.977 -3.676 1 98.81 218 GLU A C 1
ATOM 1529 O O . GLU A 1 218 ? -13.82 0.857 -3.25 1 98.81 218 GLU A O 1
ATOM 1534 N N . LEU A 1 219 ? -12.859 2.844 -2.973 1 98.81 219 LEU A N 1
ATOM 1535 C CA . LEU A 1 219 ? -12.312 2.566 -1.648 1 98.81 219 LEU A CA 1
ATOM 1536 C C . LEU A 1 219 ? -12.992 3.428 -0.588 1 98.81 219 LEU A C 1
ATOM 1538 O O . LEU A 1 219 ? -12.914 4.66 -0.644 1 98.81 219 LEU A O 1
ATOM 1542 N N . ARG A 1 220 ? -13.617 2.811 0.345 1 98.75 220 ARG A N 1
ATOM 1543 C CA . ARG A 1 220 ? -14.344 3.516 1.395 1 98.75 220 ARG A CA 1
ATOM 1544 C C . ARG A 1 220 ? -13.695 3.291 2.758 1 98.75 220 ARG A C 1
ATOM 1546 O O . ARG A 1 220 ? -13.406 2.154 3.133 1 98.75 220 ARG A O 1
ATOM 1553 N N . PHE A 1 221 ? -13.531 4.379 3.426 1 98.25 221 PHE A N 1
ATOM 1554 C CA . PHE A 1 221 ? -12.898 4.34 4.734 1 98.25 221 PHE A CA 1
ATOM 1555 C C . PHE A 1 221 ? -13.742 5.062 5.777 1 98.25 221 PHE A C 1
ATOM 1557 O O . PHE A 1 221 ? -14.031 6.25 5.633 1 98.25 221 PHE A O 1
ATOM 1564 N N . GLU A 1 222 ? -14.211 4.363 6.738 1 97.31 222 GLU A N 1
ATOM 1565 C CA . GLU A 1 222 ? -14.758 4.93 7.969 1 97.31 222 GLU A CA 1
ATOM 1566 C C . GLU A 1 222 ? -13.773 4.793 9.125 1 97.31 222 GLU A C 1
ATOM 1568 O O . GLU A 1 222 ? -13.539 3.689 9.625 1 97.31 222 GLU A O 1
ATOM 1573 N N . ASN A 1 223 ? -13.227 5.895 9.57 1 95.88 223 ASN A N 1
ATOM 1574 C CA . ASN A 1 223 ? -12.133 5.863 10.539 1 95.88 223 ASN A CA 1
ATOM 1575 C C . ASN A 1 223 ? -12.609 6.273 11.93 1 95.88 223 ASN A C 1
ATOM 1577 O O . ASN A 1 223 ? -13.312 7.277 12.078 1 95.88 223 ASN A O 1
ATOM 1581 N N . ALA A 1 224 ? -12.219 5.48 12.914 1 94.75 224 ALA A N 1
ATOM 1582 C CA . ALA A 1 224 ? -12.406 5.922 14.289 1 94.75 224 ALA A CA 1
ATOM 1583 C C . ALA A 1 224 ? -11.57 7.164 14.586 1 94.75 224 ALA A C 1
ATOM 1585 O O . ALA A 1 224 ? -10.508 7.363 13.984 1 94.75 224 ALA A O 1
ATOM 1586 N N . VAL A 1 225 ? -12.109 7.945 15.469 1 90.94 225 VAL A N 1
ATOM 1587 C CA . VAL A 1 225 ? -11.398 9.156 15.867 1 90.94 225 VAL A CA 1
ATOM 1588 C C . VAL A 1 225 ? -10.375 8.82 16.953 1 90.94 225 VAL A C 1
ATOM 1590 O O . VAL A 1 225 ? -10.648 8.016 17.844 1 90.94 225 VAL A O 1
ATOM 1593 N N . ASP A 1 226 ? -9.219 9.43 16.797 1 89.94 226 ASP A N 1
ATOM 1594 C CA . ASP A 1 226 ? -8.258 9.328 17.891 1 89.94 226 ASP A CA 1
ATOM 1595 C C . ASP A 1 226 ? -8.773 10.055 19.141 1 89.94 226 ASP A C 1
ATOM 1597 O O . ASP A 1 226 ? -9.023 11.258 19.094 1 89.94 226 ASP A O 1
ATOM 1601 N N . PRO A 1 227 ? -8.938 9.32 20.188 1 85.94 227 PRO A N 1
ATOM 1602 C CA . PRO A 1 227 ? -9.523 9.961 21.375 1 85.94 227 PRO A CA 1
ATOM 1603 C C . PRO A 1 227 ? -8.68 11.117 21.906 1 85.94 227 PRO A C 1
ATOM 1605 O O . PRO A 1 227 ? -9.219 12.031 22.531 1 85.94 227 PRO A O 1
ATOM 1608 N N . SER A 1 228 ? -7.449 11.102 21.625 1 84.81 228 SER A N 1
ATOM 1609 C CA . SER A 1 228 ? -6.547 12.117 22.156 1 84.81 228 SER A CA 1
ATOM 1610 C C . SER A 1 228 ? -6.52 13.352 21.266 1 84.81 228 SER A C 1
ATOM 1612 O O . SER A 1 228 ? -5.891 14.359 21.594 1 84.81 228 SER A O 1
ATOM 1614 N N . SER A 1 229 ? -7.297 13.352 20.156 1 82 229 SER A N 1
ATOM 1615 C CA . SER A 1 229 ? -7.16 14.414 19.156 1 82 229 SER A CA 1
ATOM 1616 C C . SER A 1 229 ? -8.289 15.43 19.281 1 82 229 SER A C 1
ATOM 1618 O O . SER A 1 229 ? -8.32 16.422 18.531 1 82 229 SER A O 1
ATOM 1620 N N . GLY A 1 230 ? -9.219 15.266 20.219 1 76 230 GLY A N 1
ATOM 1621 C CA . GLY A 1 230 ? -10.375 16.141 20.328 1 76 230 GLY A CA 1
ATOM 1622 C C . GLY A 1 230 ? -11.297 16.062 19.125 1 76 230 GLY A C 1
ATOM 1623 O O . GLY A 1 230 ? -11.945 17.047 18.75 1 76 230 GLY A O 1
ATOM 1624 N N . GLY A 1 231 ? -11.227 14.93 18.422 1 74.56 231 GLY A N 1
ATOM 1625 C CA . GLY A 1 231 ? -12.141 14.664 17.312 1 74.56 231 GLY A CA 1
ATOM 1626 C C . GLY A 1 231 ? -11.57 15.047 15.961 1 74.56 231 GLY A C 1
ATOM 1627 O O . GLY A 1 231 ? -12.289 15.047 14.961 1 74.56 231 GLY A O 1
ATOM 1628 N N . ARG A 1 232 ? -10.281 15.281 15.859 1 75.62 232 ARG A N 1
ATOM 1629 C CA . ARG A 1 232 ? -9.75 15.898 14.641 1 75.62 232 ARG A CA 1
ATOM 1630 C C . ARG A 1 232 ? -8.977 14.891 13.805 1 75.62 232 ARG A C 1
ATOM 1632 O O . ARG A 1 232 ? -8.852 15.055 12.586 1 75.62 232 ARG A O 1
ATOM 1639 N N . THR A 1 233 ? -8.438 13.875 14.461 1 86 233 THR A N 1
ATOM 1640 C CA . THR A 1 233 ? -7.496 13 13.766 1 86 233 THR A CA 1
ATOM 1641 C C . THR A 1 233 ? -8 11.562 13.766 1 86 233 THR A C 1
ATOM 1643 O O . THR A 1 233 ? -8.477 11.062 14.781 1 86 233 THR A O 1
ATOM 1646 N N . SER A 1 234 ? -7.992 10.984 12.609 1 92.56 234 SER A N 1
ATOM 1647 C CA . SER A 1 234 ? -8.305 9.562 12.508 1 92.56 234 SER A CA 1
ATOM 1648 C C . SER A 1 234 ? -7.27 8.711 13.227 1 92.56 234 SER A C 1
ATOM 1650 O O . SER A 1 234 ? -6.066 8.938 13.078 1 92.56 234 SER A O 1
ATOM 1652 N N . ALA A 1 235 ? -7.727 7.773 13.984 1 94.38 235 ALA A N 1
ATOM 1653 C CA . ALA A 1 235 ? -6.855 6.926 14.797 1 94.38 235 ALA A CA 1
ATOM 1654 C C . ALA A 1 235 ? -5.848 6.18 13.922 1 94.38 235 ALA A C 1
ATOM 1656 O O . ALA A 1 235 ? -4.707 5.953 14.328 1 94.38 235 ALA A O 1
ATOM 1657 N N . VAL A 1 236 ? -6.207 5.863 12.695 1 96.5 236 VAL A N 1
ATOM 1658 C CA . VAL A 1 236 ? -5.379 5.027 11.828 1 96.5 236 VAL A CA 1
ATOM 1659 C C . VAL A 1 236 ? -4.18 5.824 11.336 1 96.5 236 VAL A C 1
ATOM 1661 O O . VAL A 1 236 ? -3.178 5.25 10.898 1 96.5 236 VAL A O 1
ATOM 1664 N N . THR A 1 237 ? -4.227 7.145 11.383 1 95.75 237 THR A N 1
ATOM 1665 C CA . THR A 1 237 ? -3.186 7.988 10.812 1 95.75 237 THR A CA 1
ATOM 1666 C C . THR A 1 237 ? -1.837 7.707 11.469 1 95.75 237 THR A C 1
ATOM 1668 O O . THR A 1 237 ? -0.831 7.523 10.781 1 95.75 237 THR A O 1
ATOM 1671 N N . ALA A 1 238 ? -1.806 7.57 12.773 1 97.12 238 ALA A N 1
ATOM 1672 C CA . ALA A 1 238 ? -0.555 7.27 13.469 1 97.12 238 ALA A CA 1
ATOM 1673 C C . ALA A 1 238 ? -0.027 5.895 13.07 1 97.12 238 ALA A C 1
ATOM 1675 O O . ALA A 1 238 ? 1.181 5.711 12.898 1 97.12 238 ALA A O 1
ATOM 1676 N N . TRP A 1 239 ? -0.891 4.965 12.867 1 96.81 239 TRP A N 1
ATOM 1677 C CA . TRP A 1 239 ? -0.49 3.6 12.539 1 96.81 239 TRP A CA 1
ATOM 1678 C C . TRP A 1 239 ? 0.023 3.516 11.109 1 96.81 239 TRP A C 1
ATOM 1680 O O . TRP A 1 239 ? 0.895 2.699 10.797 1 96.81 239 TRP A O 1
ATOM 1690 N N . SER A 1 240 ? -0.546 4.383 10.258 1 96.81 240 SER A N 1
ATOM 1691 C CA . SER A 1 240 ? 0.006 4.492 8.914 1 96.81 240 SER A CA 1
ATOM 1692 C C . SER A 1 240 ? 1.474 4.906 8.953 1 96.81 240 SER A C 1
ATOM 1694 O O . SER A 1 240 ? 2.299 4.348 8.219 1 96.81 240 SER A O 1
ATOM 1696 N N . VAL A 1 241 ? 1.842 5.828 9.812 1 97.31 241 VAL A N 1
ATOM 1697 C CA . VAL A 1 241 ? 3.217 6.289 9.969 1 97.31 241 VAL A CA 1
ATOM 1698 C C . VAL A 1 241 ? 4.078 5.172 10.547 1 97.31 241 VAL A C 1
ATOM 1700 O O . VAL A 1 241 ? 5.172 4.898 10.047 1 97.31 241 VAL A O 1
ATOM 1703 N N . ILE A 1 242 ? 3.551 4.504 11.547 1 97.31 242 ILE A N 1
ATOM 1704 C CA . ILE A 1 242 ? 4.25 3.412 12.219 1 97.31 242 ILE A CA 1
ATOM 1705 C C . ILE A 1 242 ? 4.547 2.299 11.211 1 97.31 242 ILE A C 1
ATOM 1707 O O . ILE A 1 242 ? 5.652 1.752 11.195 1 97.31 242 ILE A O 1
ATOM 1711 N N . GLU A 1 243 ? 3.594 1.984 10.352 1 95.69 243 GLU A N 1
ATOM 1712 C CA . GLU A 1 243 ? 3.789 0.943 9.344 1 95.69 243 GLU A CA 1
ATOM 1713 C C . GLU A 1 243 ? 4.848 1.352 8.328 1 95.69 243 GLU A C 1
ATOM 1715 O O . GLU A 1 243 ? 5.625 0.515 7.863 1 95.69 243 GLU A O 1
ATOM 1720 N N . VAL A 1 244 ? 4.863 2.631 7.957 1 95.62 244 VAL A N 1
ATOM 1721 C CA . VAL A 1 244 ? 5.891 3.121 7.043 1 95.62 244 VAL A CA 1
ATOM 1722 C C . VAL A 1 244 ? 7.27 2.936 7.664 1 95.62 244 VAL A C 1
ATOM 1724 O O . VAL A 1 244 ? 8.195 2.453 7.008 1 95.62 244 VAL A O 1
ATOM 1727 N N . LEU A 1 245 ? 7.441 3.248 8.953 1 95.75 245 LEU A N 1
ATOM 1728 C CA . LEU A 1 245 ? 8.719 3.107 9.641 1 95.75 245 LEU A CA 1
ATOM 1729 C C . LEU A 1 245 ? 9.156 1.646 9.68 1 95.75 245 LEU A C 1
ATOM 1731 O O . LEU A 1 245 ? 10.312 1.332 9.398 1 95.75 245 LEU A O 1
ATOM 1735 N N . ALA A 1 246 ? 8.211 0.803 10.008 1 93.38 246 ALA A N 1
ATOM 1736 C CA . ALA A 1 246 ? 8.508 -0.626 10.055 1 93.38 246 ALA A CA 1
ATOM 1737 C C . ALA A 1 246 ? 8.906 -1.146 8.672 1 93.38 246 ALA A C 1
ATOM 1739 O O . ALA A 1 246 ? 9.836 -1.954 8.555 1 93.38 246 ALA A O 1
ATOM 1740 N N . ALA A 1 247 ?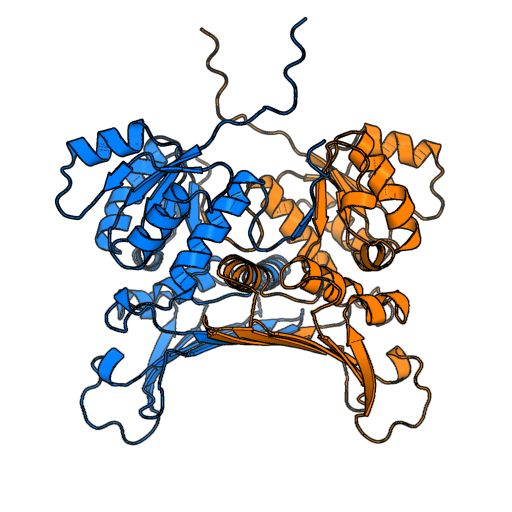 8.211 -0.672 7.688 1 89.81 247 ALA A N 1
ATOM 1741 C CA . ALA A 1 247 ? 8.461 -1.113 6.316 1 89.81 247 ALA A CA 1
ATOM 1742 C C . ALA A 1 247 ? 9.828 -0.654 5.832 1 89.81 247 ALA A C 1
ATOM 1744 O O . ALA A 1 247 ? 10.516 -1.378 5.105 1 89.81 247 ALA A O 1
ATOM 1745 N N . LEU A 1 248 ? 10.203 0.561 6.188 1 89.19 248 LEU A N 1
ATOM 1746 C CA . LEU A 1 248 ? 11.523 1.078 5.824 1 89.19 248 LEU A CA 1
ATOM 1747 C C . LEU A 1 248 ? 12.625 0.208 6.41 1 89.19 248 LEU A C 1
ATOM 1749 O O . LEU A 1 248 ? 13.648 -0.028 5.758 1 89.19 248 LEU A O 1
ATOM 1753 N N . ALA A 1 249 ? 12.398 -0.299 7.578 1 87.31 249 ALA A N 1
ATOM 1754 C CA . ALA A 1 249 ? 13.375 -1.171 8.219 1 87.31 249 ALA A CA 1
ATOM 1755 C C . ALA A 1 249 ? 13.523 -2.486 7.461 1 87.31 249 ALA A C 1
ATOM 1757 O O . ALA A 1 249 ? 14.602 -3.07 7.422 1 87.31 249 ALA A O 1
ATOM 1758 N N . ARG A 1 250 ? 12.414 -2.875 6.805 1 85.19 250 ARG A N 1
ATOM 1759 C CA . ARG A 1 250 ? 12.43 -4.125 6.051 1 85.19 250 ARG A CA 1
ATOM 1760 C C . ARG A 1 250 ? 12.875 -3.887 4.609 1 85.19 250 ARG A C 1
ATOM 1762 O O . ARG A 1 250 ? 13.039 -4.836 3.842 1 85.19 250 ARG A O 1
ATOM 1769 N N . GLY A 1 251 ? 12.984 -2.66 4.23 1 83.38 251 GLY A N 1
ATOM 1770 C CA . GLY A 1 251 ? 13.422 -2.32 2.889 1 83.38 251 GLY A CA 1
ATOM 1771 C C . GLY A 1 251 ? 12.344 -2.508 1.839 1 83.38 251 GLY A C 1
ATOM 1772 O O . GLY A 1 251 ? 12.641 -2.672 0.655 1 83.38 251 GLY A O 1
ATOM 1773 N N . ALA A 1 252 ? 11.125 -2.693 2.42 1 85.56 252 ALA A N 1
ATOM 1774 C CA . ALA A 1 252 ? 9.969 -2.822 1.544 1 85.56 252 ALA A CA 1
ATOM 1775 C C . ALA A 1 252 ? 8.789 -2.01 2.074 1 85.56 252 ALA A C 1
ATOM 1777 O O . ALA A 1 252 ? 8.711 -1.722 3.27 1 85.56 252 ALA A O 1
ATOM 1778 N N . GLY A 1 253 ? 7.949 -1.352 1.312 1 77.69 253 GLY A N 1
ATOM 1779 C CA . GLY A 1 253 ? 6.871 -0.456 1.7 1 77.69 253 GLY A CA 1
ATOM 1780 C C . GLY A 1 253 ? 5.613 -1.187 2.125 1 77.69 253 GLY A C 1
ATOM 1781 O O . GLY A 1 253 ? 5.551 -2.416 2.059 1 77.69 253 GLY A O 1
ATOM 1782 N N . PRO A 1 254 ? 4.66 -0.485 2.742 1 82.5 254 PRO A N 1
ATOM 1783 C CA . PRO A 1 254 ? 3.426 -1.072 3.271 1 82.5 254 PRO A CA 1
ATOM 1784 C C . PRO A 1 254 ? 2.555 -1.697 2.184 1 82.5 254 PRO A C 1
ATOM 1786 O O . PRO A 1 254 ? 1.558 -2.357 2.486 1 82.5 254 PRO A O 1
ATOM 1789 N N . GLY A 1 255 ? 2.846 -1.624 1.051 1 88.25 255 GLY A N 1
ATOM 1790 C CA . GLY A 1 255 ? 2.049 -2.104 -0.068 1 88.25 255 GLY A CA 1
ATOM 1791 C C . GLY A 1 255 ? 2.541 -3.426 -0.626 1 88.25 255 GLY A C 1
ATOM 1792 O O . GLY A 1 255 ? 2.117 -3.846 -1.705 1 88.25 255 GLY A O 1
ATOM 1793 N N . VAL A 1 256 ? 3.379 -4.109 0.104 1 92.94 256 VAL A N 1
ATOM 1794 C CA . VAL A 1 256 ? 3.912 -5.414 -0.266 1 92.94 256 VAL A CA 1
ATOM 1795 C C . VAL A 1 256 ? 4.082 -6.277 0.983 1 92.94 256 VAL A C 1
ATOM 1797 O O . VAL A 1 256 ? 4.48 -5.777 2.039 1 92.94 256 VAL A O 1
ATOM 1800 N N . VAL A 1 257 ? 3.719 -7.535 0.863 1 93.56 257 VAL A N 1
ATOM 1801 C CA . VAL A 1 257 ? 3.957 -8.461 1.968 1 93.56 257 VAL A CA 1
ATOM 1802 C C . VAL A 1 257 ? 5.398 -8.961 1.919 1 93.56 257 VAL A C 1
ATOM 1804 O O . VAL A 1 257 ? 5.887 -9.367 0.86 1 93.56 257 VAL A O 1
ATOM 1807 N N . VAL A 1 258 ? 6.094 -8.875 3.035 1 92.88 258 VAL A N 1
ATOM 1808 C CA . VAL A 1 258 ? 7.461 -9.383 3.129 1 92.88 258 VAL A CA 1
ATOM 1809 C C . VAL A 1 258 ? 7.512 -10.547 4.113 1 92.88 258 VAL A C 1
ATOM 1811 O O . VAL A 1 258 ? 7.137 -10.406 5.281 1 92.88 258 VAL A O 1
ATOM 1814 N N . LEU A 1 259 ? 7.852 -11.664 3.559 1 93.94 259 LEU A N 1
ATOM 1815 C CA . LEU A 1 259 ? 8.07 -12.852 4.379 1 93.94 259 LEU A CA 1
ATOM 1816 C C . LEU A 1 259 ? 9.562 -13.109 4.586 1 93.94 259 LEU A C 1
ATOM 1818 O O . LEU A 1 259 ? 10.328 -13.141 3.619 1 93.94 259 LEU A O 1
ATOM 1822 N N . GLU A 1 260 ? 9.922 -13.227 5.832 1 88.44 260 GLU A N 1
ATOM 1823 C CA . GLU A 1 260 ? 11.32 -13.414 6.207 1 88.44 260 GLU A CA 1
ATOM 1824 C C . GLU A 1 260 ? 11.539 -14.789 6.832 1 88.44 260 GLU A C 1
ATOM 1826 O O . GLU A 1 260 ? 10.594 -15.406 7.34 1 88.44 260 GLU A O 1
ATOM 1831 N N . PRO A 1 261 ? 12.758 -15.25 6.633 1 83.12 261 PRO A N 1
ATOM 1832 C CA . PRO A 1 261 ? 13.031 -16.531 7.289 1 83.12 261 PRO A CA 1
ATOM 1833 C C . PRO A 1 261 ? 12.859 -16.469 8.805 1 83.12 261 PRO A C 1
ATOM 1835 O O . PRO A 1 261 ? 12.914 -15.383 9.391 1 83.12 261 PRO A O 1
ATOM 1838 N N . ARG A 1 262 ? 12.508 -17.609 9.344 1 67.56 262 ARG A N 1
ATOM 1839 C CA . ARG A 1 262 ? 12.453 -17.672 10.805 1 67.56 262 ARG A CA 1
ATOM 1840 C C . ARG A 1 262 ? 13.812 -17.344 11.414 1 67.56 262 ARG A C 1
ATOM 1842 O O . ARG A 1 262 ? 14.852 -17.703 10.867 1 67.56 262 ARG A O 1
ATOM 1849 N N . ALA A 1 263 ? 13.82 -16.266 12.156 1 57.72 263 ALA A N 1
ATOM 1850 C CA . ALA A 1 263 ? 15.07 -15.984 12.852 1 57.72 263 ALA A CA 1
ATOM 1851 C C . ALA A 1 263 ? 15.648 -17.25 13.469 1 57.72 263 ALA A C 1
ATOM 1853 O O . ALA A 1 263 ? 14.93 -18.031 14.094 1 57.72 263 ALA A O 1
ATOM 1854 N N . GLY A 1 264 ? 16.625 -17.953 12.797 1 39.84 264 GLY A N 1
ATOM 1855 C CA . GLY A 1 264 ? 17.312 -19.078 13.43 1 39.84 264 GLY A CA 1
ATOM 1856 C C . GLY A 1 264 ? 17.547 -18.844 14.914 1 39.84 264 GLY A C 1
ATOM 1857 O O . GLY A 1 264 ? 17.594 -17.703 15.383 1 39.84 264 GLY A O 1
ATOM 1858 N N . MET B 1 1 ? 41.125 8.375 3.863 1 19.78 1 MET B N 1
ATOM 1859 C CA . MET B 1 1 ? 39.938 8.664 4.688 1 19.78 1 MET B CA 1
ATOM 1860 C C . MET B 1 1 ? 38.656 8.461 3.898 1 19.78 1 MET B C 1
ATOM 1862 O O . MET B 1 1 ? 38.125 9.406 3.33 1 19.78 1 MET B O 1
ATOM 1866 N N . SER B 1 2 ? 38.312 7.246 3.244 1 19.75 2 SER B N 1
ATOM 1867 C CA . SER B 1 2 ? 37.594 6.895 2.029 1 19.75 2 SER B CA 1
ATOM 1868 C C . SER B 1 2 ? 36.094 6.754 2.307 1 19.75 2 SER B C 1
ATOM 1870 O O . SER B 1 2 ? 35.688 5.863 3.047 1 19.75 2 SER B O 1
ATOM 1872 N N . GLY B 1 3 ? 35.312 7.863 2.543 1 19.81 3 GLY B N 1
ATOM 1873 C CA . GLY B 1 3 ? 33.969 8.195 3.01 1 19.81 3 GLY B CA 1
ATOM 1874 C C . GLY B 1 3 ? 32.875 7.508 2.213 1 19.81 3 GLY B C 1
ATOM 1875 O O . GLY B 1 3 ? 32.656 7.82 1.039 1 19.81 3 GLY B O 1
ATOM 1876 N N . GLY B 1 4 ? 32.5 6.203 2.43 1 22.84 4 GLY B N 1
ATOM 1877 C CA . GLY B 1 4 ? 31.672 5.332 1.613 1 22.84 4 GLY B CA 1
ATOM 1878 C C . GLY B 1 4 ? 30.234 5.797 1.525 1 22.84 4 GLY B C 1
ATOM 1879 O O . GLY B 1 4 ? 29.469 5.656 2.484 1 22.84 4 GLY B O 1
ATOM 1880 N N . GLY B 1 5 ? 29.797 6.91 0.791 1 25.09 5 GLY B N 1
ATOM 1881 C CA . GLY B 1 5 ? 28.562 7.645 0.517 1 25.09 5 GLY B CA 1
ATOM 1882 C C . GLY B 1 5 ? 27.406 6.746 0.135 1 25.09 5 GLY B C 1
ATOM 1883 O O . GLY B 1 5 ? 27.609 5.578 -0.201 1 25.09 5 GLY B O 1
ATOM 1884 N N . MET B 1 6 ? 26.141 6.98 0.47 1 29.75 6 MET B N 1
ATOM 1885 C CA . MET B 1 6 ? 24.812 6.477 0.142 1 29.75 6 MET B CA 1
ATOM 1886 C C . MET B 1 6 ? 24.719 6.129 -1.339 1 29.75 6 MET B C 1
ATOM 1888 O O . MET B 1 6 ? 24.719 7.02 -2.191 1 29.75 6 MET B O 1
ATOM 1892 N N . SER B 1 7 ? 25.234 5.02 -1.981 1 33.59 7 SER B N 1
ATOM 1893 C CA . SER B 1 7 ? 26.031 4.699 -3.17 1 33.59 7 SER B CA 1
ATOM 1894 C C . SER B 1 7 ? 25.203 4.875 -4.441 1 33.59 7 SER B C 1
ATOM 1896 O O . SER B 1 7 ? 23.969 4.906 -4.387 1 33.59 7 SER B O 1
ATOM 1898 N N . GLY B 1 8 ? 25.453 5.355 -5.57 1 41.06 8 GLY B N 1
ATOM 1899 C CA . GLY B 1 8 ? 25.219 5.367 -7.004 1 41.06 8 GLY B CA 1
ATOM 1900 C C . GLY B 1 8 ? 24.594 4.082 -7.52 1 41.06 8 GLY B C 1
ATOM 1901 O O . GLY B 1 8 ? 25.281 3.238 -8.094 1 41.06 8 GLY B O 1
ATOM 1902 N N . GLY B 1 9 ? 23.656 3.217 -6.789 1 50.31 9 GLY B N 1
ATOM 1903 C CA . GLY B 1 9 ? 23.375 1.795 -6.91 1 50.31 9 GLY B CA 1
ATOM 1904 C C . GLY B 1 9 ? 22.984 1.382 -8.32 1 50.31 9 GLY B C 1
ATOM 1905 O O . GLY B 1 9 ? 22.125 2.014 -8.938 1 50.31 9 GLY B O 1
ATOM 1906 N N . GLY B 1 10 ? 23.797 0.689 -8.992 1 69.19 10 GLY B N 1
ATOM 1907 C CA . GLY B 1 10 ? 23.656 0.107 -10.312 1 69.19 10 GLY B CA 1
ATOM 1908 C C . GLY B 1 10 ? 22.344 -0.61 -10.516 1 69.19 10 GLY B C 1
ATOM 1909 O O . GLY B 1 10 ? 21.594 -0.817 -9.562 1 69.19 10 GLY B O 1
ATOM 1910 N N . GLU B 1 11 ? 21.859 -0.788 -11.617 1 88.5 11 GLU B N 1
ATOM 1911 C CA . GLU B 1 11 ? 20.656 -1.507 -12.023 1 88.5 11 GLU B CA 1
ATOM 1912 C C . GLU B 1 11 ? 20.625 -2.908 -11.422 1 88.5 11 GLU B C 1
ATOM 1914 O O . GLU B 1 11 ? 21.656 -3.58 -11.336 1 88.5 11 GLU B O 1
ATOM 1919 N N . ARG B 1 12 ? 19.578 -3.234 -10.781 1 93.19 12 ARG B N 1
ATOM 1920 C CA . ARG B 1 12 ? 19.344 -4.59 -10.297 1 93.19 12 ARG B CA 1
ATOM 1921 C C . ARG B 1 12 ? 18.984 -5.531 -11.445 1 93.19 12 ARG B C 1
ATOM 1923 O O . ARG B 1 12 ? 18.078 -5.25 -12.227 1 93.19 12 ARG B O 1
ATOM 1930 N N . GLY B 1 13 ? 19.766 -6.594 -11.555 1 97.19 13 GLY B N 1
ATOM 1931 C CA . GLY B 1 13 ? 19.422 -7.629 -12.516 1 97.19 13 GLY B CA 1
ATOM 1932 C C . GLY B 1 13 ? 18.234 -8.469 -12.078 1 97.19 13 GLY B C 1
ATOM 1933 O O . GLY B 1 13 ? 18.266 -9.102 -11.016 1 97.19 13 GLY B O 1
ATOM 1934 N N . VAL B 1 14 ? 17.203 -8.531 -12.914 1 98.38 14 VAL B N 1
ATOM 1935 C CA . VAL B 1 14 ? 15.977 -9.219 -12.562 1 98.38 14 VAL B CA 1
ATOM 1936 C C . VAL B 1 14 ? 15.789 -10.438 -13.469 1 98.38 14 VAL B C 1
ATOM 1938 O O . VAL B 1 14 ? 15.852 -10.328 -14.695 1 98.38 14 VAL B O 1
ATOM 1941 N N . CYS B 1 15 ? 15.617 -11.578 -12.852 1 98.62 15 CYS B N 1
ATOM 1942 C CA . CYS B 1 15 ? 15.188 -12.781 -13.562 1 98.62 15 CYS B CA 1
ATOM 1943 C C . CYS B 1 15 ? 13.68 -12.961 -13.469 1 98.62 15 CYS B C 1
ATOM 1945 O O . CYS B 1 15 ? 13.109 -12.945 -12.375 1 98.62 15 CYS B O 1
ATOM 1947 N N . VAL B 1 16 ? 13.062 -13.086 -14.602 1 98.69 16 VAL B N 1
ATOM 1948 C CA . VAL B 1 16 ? 11.625 -13.32 -14.633 1 98.69 16 VAL B CA 1
ATOM 1949 C C . VAL B 1 16 ? 11.344 -14.781 -14.969 1 98.69 16 VAL B C 1
ATOM 1951 O O . VAL B 1 16 ? 11.82 -15.297 -15.984 1 98.69 16 VAL B O 1
ATOM 1954 N N . VAL B 1 17 ? 10.617 -15.43 -14.062 1 98.5 17 VAL B N 1
ATOM 1955 C CA . VAL B 1 17 ? 10.242 -16.828 -14.273 1 98.5 17 VAL B CA 1
ATOM 1956 C C . VAL B 1 17 ? 8.766 -16.906 -14.648 1 98.5 17 VAL B C 1
ATOM 1958 O O . VAL B 1 17 ? 7.895 -16.625 -13.828 1 98.5 17 VAL B O 1
ATOM 1961 N N . GLY B 1 18 ? 8.484 -17.406 -15.781 1 96.38 18 GLY B N 1
ATOM 1962 C CA . GLY B 1 18 ? 7.148 -17.422 -16.359 1 96.38 18 GLY B CA 1
ATOM 1963 C C . GLY B 1 18 ? 6.98 -16.469 -17.516 1 96.38 18 GLY B C 1
ATOM 1964 O O . GLY B 1 18 ? 7.344 -15.289 -17.406 1 96.38 18 GLY B O 1
ATOM 1965 N N . ALA B 1 19 ? 6.434 -16.938 -18.625 1 92.81 19 ALA B N 1
ATOM 1966 C CA . ALA B 1 19 ? 6.281 -16.094 -19.812 1 92.81 19 ALA B CA 1
ATOM 1967 C C . ALA B 1 19 ? 4.809 -15.945 -20.188 1 92.81 19 ALA B C 1
ATOM 1969 O O . ALA B 1 19 ? 4.473 -15.852 -21.375 1 92.81 19 ALA B O 1
ATOM 1970 N N . GLY B 1 20 ? 3.977 -16.062 -19.203 1 93.69 20 GLY B N 1
ATOM 1971 C CA . GLY B 1 20 ? 2.574 -15.742 -19.406 1 93.69 20 GLY B CA 1
ATOM 1972 C C . GLY B 1 20 ? 2.303 -14.25 -19.422 1 93.69 20 GLY B C 1
ATOM 1973 O O . GLY B 1 20 ? 3.209 -13.453 -19.656 1 93.69 20 GLY B O 1
ATOM 1974 N N . ALA B 1 21 ? 1.057 -13.922 -19.203 1 94 21 ALA B N 1
ATOM 1975 C CA . ALA B 1 21 ? 0.615 -12.531 -19.281 1 94 21 ALA B CA 1
ATOM 1976 C C . ALA B 1 21 ? 1.391 -11.648 -18.312 1 94 21 ALA B C 1
ATOM 1978 O O . ALA B 1 21 ? 1.896 -10.586 -18.703 1 94 21 ALA B O 1
ATOM 1979 N N . ILE B 1 22 ? 1.541 -12.117 -17.094 1 96.06 22 ILE B N 1
ATOM 1980 C CA . ILE B 1 22 ? 2.205 -11.312 -16.062 1 96.06 22 ILE B CA 1
ATOM 1981 C C . ILE B 1 22 ? 3.703 -11.242 -16.359 1 96.06 22 ILE B C 1
ATOM 1983 O O . ILE B 1 22 ? 4.273 -10.156 -16.453 1 96.06 22 ILE B O 1
ATOM 1987 N N . GLY B 1 23 ? 4.32 -12.406 -16.5 1 97.44 23 GLY B N 1
ATOM 1988 C CA . GLY B 1 23 ? 5.754 -12.453 -16.734 1 97.44 23 GLY B CA 1
ATOM 1989 C C . GLY B 1 23 ? 6.195 -11.688 -17.969 1 97.44 23 GLY B C 1
ATOM 1990 O O . GLY B 1 23 ? 7.191 -10.961 -17.922 1 97.44 23 GLY B O 1
ATOM 1991 N N . SER B 1 24 ? 5.465 -11.797 -19.031 1 96.88 24 SER B N 1
ATOM 1992 C CA . SER B 1 24 ? 5.801 -11.102 -20.281 1 96.88 24 SER B CA 1
ATOM 1993 C C . SER B 1 24 ? 5.688 -9.586 -20.109 1 96.88 24 SER B C 1
ATOM 1995 O O . SER B 1 24 ? 6.547 -8.836 -20.578 1 96.88 24 SER B O 1
ATOM 1997 N N . ALA B 1 25 ? 4.633 -9.172 -19.438 1 96.44 25 ALA B N 1
ATOM 1998 C CA . ALA B 1 25 ? 4.434 -7.738 -19.219 1 96.44 25 ALA B CA 1
ATOM 1999 C C . ALA B 1 25 ? 5.555 -7.16 -18.359 1 96.44 25 ALA B C 1
ATOM 2001 O O . ALA B 1 25 ? 6.062 -6.074 -18.641 1 96.44 25 ALA B O 1
ATOM 2002 N N . VAL B 1 26 ? 5.957 -7.895 -17.344 1 98 26 VAL B N 1
ATOM 2003 C CA . VAL B 1 26 ? 7.02 -7.445 -16.453 1 98 26 VAL B CA 1
ATOM 2004 C C . VAL B 1 26 ? 8.344 -7.379 -17.219 1 98 26 VAL B C 1
ATOM 2006 O O . VAL B 1 26 ? 9.055 -6.375 -17.141 1 98 26 VAL B O 1
ATOM 2009 N N . ALA B 1 27 ? 8.633 -8.414 -17.938 1 98.19 27 ALA B N 1
ATOM 2010 C CA . ALA B 1 27 ? 9.859 -8.445 -18.734 1 98.19 27 ALA B CA 1
ATOM 2011 C C . ALA B 1 27 ? 9.898 -7.297 -19.734 1 98.19 27 ALA B C 1
ATOM 2013 O O . ALA B 1 27 ? 10.922 -6.625 -19.875 1 98.19 27 ALA B O 1
ATOM 2014 N N . GLU B 1 28 ? 8.805 -7.074 -20.375 1 97.5 28 GLU B N 1
ATOM 2015 C CA . GLU B 1 28 ? 8.711 -6 -21.359 1 97.5 28 GLU B CA 1
ATOM 2016 C C . GLU B 1 28 ? 8.898 -4.633 -20.703 1 97.5 28 GLU B C 1
ATOM 2018 O O . GLU B 1 28 ? 9.562 -3.758 -21.266 1 97.5 28 GLU B O 1
ATOM 2023 N N . ALA B 1 29 ? 8.273 -4.473 -19.562 1 97.25 29 ALA B N 1
ATOM 2024 C CA . ALA B 1 29 ? 8.398 -3.211 -18.844 1 97.25 29 ALA B CA 1
ATOM 2025 C C . ALA B 1 29 ? 9.852 -2.936 -18.453 1 97.25 29 ALA B C 1
ATOM 2027 O O . ALA B 1 29 ? 10.328 -1.806 -18.594 1 97.25 29 ALA B O 1
ATOM 2028 N N . ILE B 1 30 ? 10.531 -3.959 -17.984 1 97.44 30 ILE B N 1
ATOM 2029 C CA . ILE B 1 30 ? 11.938 -3.803 -17.625 1 97.44 30 ILE B CA 1
ATOM 2030 C C . ILE B 1 30 ? 12.758 -3.477 -18.859 1 97.44 30 ILE B C 1
ATOM 2032 O O . ILE B 1 30 ? 13.547 -2.527 -18.859 1 97.44 30 ILE B O 1
ATOM 2036 N N . ARG B 1 31 ? 12.531 -4.234 -19.906 1 96.81 31 ARG B N 1
ATOM 2037 C CA . ARG B 1 31 ? 13.273 -4.039 -21.156 1 96.81 31 ARG B CA 1
ATOM 2038 C C . ARG B 1 31 ? 13.047 -2.639 -21.719 1 96.81 31 ARG B C 1
ATOM 2040 O O . ARG B 1 31 ? 13.977 -2.016 -22.234 1 96.81 31 ARG B O 1
ATOM 2047 N N . GLY B 1 32 ? 11.891 -2.164 -21.547 1 96.12 32 GLY B N 1
ATOM 2048 C CA . GLY B 1 32 ? 11.516 -0.872 -22.109 1 96.12 32 GLY B CA 1
ATOM 2049 C C . GLY B 1 32 ? 11.914 0.293 -21.219 1 96.12 32 GLY B C 1
ATOM 2050 O O . GLY B 1 32 ? 11.641 1.45 -21.547 1 96.12 32 GLY B O 1
ATOM 2051 N N . GLY B 1 33 ? 12.484 0.051 -20.062 1 94.19 33 GLY B N 1
ATOM 2052 C CA . GLY B 1 33 ? 12.969 1.107 -19.188 1 94.19 33 GLY B CA 1
ATOM 2053 C C . GLY B 1 33 ? 11.883 1.696 -18.297 1 94.19 33 GLY B C 1
ATOM 2054 O O . GLY B 1 33 ? 12.031 2.809 -17.797 1 94.19 33 GLY B O 1
ATOM 2055 N N . ARG B 1 34 ? 10.805 0.992 -18.125 1 93.5 34 ARG B N 1
ATOM 2056 C CA . ARG B 1 34 ? 9.68 1.502 -17.344 1 93.5 34 ARG B CA 1
ATOM 2057 C C . ARG B 1 34 ? 9.844 1.169 -15.867 1 93.5 34 ARG B C 1
ATOM 2059 O O . ARG B 1 34 ? 9.008 1.548 -15.047 1 93.5 34 ARG B O 1
ATOM 2066 N N . VAL B 1 35 ? 10.828 0.409 -15.523 1 94.69 35 VAL B N 1
ATOM 2067 C CA . VAL B 1 35 ? 11.148 0.068 -14.141 1 94.69 35 VAL B CA 1
ATOM 2068 C C . VAL B 1 35 ? 12.508 0.643 -13.766 1 94.69 35 VAL B C 1
ATOM 2070 O O . VAL B 1 35 ? 13.547 0.016 -14.008 1 94.69 35 VAL B O 1
ATOM 2073 N N . PRO B 1 36 ? 12.469 1.764 -13.117 1 89.56 36 PRO B N 1
ATOM 2074 C CA . PRO B 1 36 ? 13.75 2.381 -12.766 1 89.56 36 PRO B CA 1
ATOM 2075 C C . PRO B 1 36 ? 14.633 1.465 -11.93 1 89.56 36 PRO B C 1
ATOM 2077 O O . PRO B 1 36 ? 14.141 0.759 -11.047 1 89.56 36 PRO B O 1
ATOM 2080 N N . GLY B 1 37 ? 15.922 1.404 -12.289 1 90 37 GLY B N 1
ATOM 2081 C CA . GLY B 1 37 ? 16.906 0.689 -11.492 1 90 37 GLY B CA 1
ATOM 2082 C C . GLY B 1 37 ? 16.891 -0.81 -11.727 1 90 37 GLY B C 1
ATOM 2083 O O . GLY B 1 37 ? 17.484 -1.57 -10.961 1 90 37 GLY B O 1
ATOM 2084 N N . ALA B 1 38 ? 16.141 -1.204 -12.773 1 95.44 38 ALA B N 1
ATOM 2085 C CA . ALA B 1 38 ? 16.047 -2.639 -13.039 1 95.44 38 ALA B CA 1
ATOM 2086 C C . ALA B 1 38 ? 16.547 -2.967 -14.445 1 95.44 38 ALA B C 1
ATOM 2088 O O . ALA B 1 38 ? 16.281 -2.223 -15.391 1 95.44 38 ALA B O 1
ATOM 2089 N N . ARG B 1 39 ? 17.266 -4.004 -14.617 1 97.19 39 ARG B N 1
ATOM 2090 C CA . ARG B 1 39 ? 17.656 -4.586 -15.898 1 97.19 39 ARG B CA 1
ATOM 2091 C C . ARG B 1 39 ? 17.203 -6.039 -15.992 1 97.19 39 ARG B C 1
ATOM 2093 O O . ARG B 1 39 ? 17.266 -6.777 -15.008 1 97.19 39 ARG B O 1
ATOM 2100 N N . LEU B 1 40 ? 16.812 -6.426 -17.188 1 97.69 40 LEU B N 1
ATOM 2101 C CA . LEU B 1 40 ? 16.391 -7.812 -17.391 1 97.69 40 LEU B CA 1
ATOM 2102 C C . LEU B 1 40 ? 17.594 -8.727 -17.547 1 97.69 40 LEU B C 1
ATOM 2104 O O . LEU B 1 40 ? 18.328 -8.625 -18.531 1 97.69 40 LEU B O 1
ATOM 2108 N N . ALA B 1 41 ? 17.75 -9.57 -16.625 1 97.69 41 ALA B N 1
ATOM 2109 C CA . ALA B 1 41 ? 18.906 -10.453 -16.641 1 97.69 41 ALA B CA 1
ATOM 2110 C C . ALA B 1 41 ? 18.578 -11.758 -17.375 1 97.69 41 ALA B C 1
ATOM 2112 O O . ALA B 1 41 ? 19.438 -12.305 -18.078 1 97.69 41 ALA B O 1
ATOM 2113 N N . ALA B 1 42 ? 17.406 -12.305 -17.156 1 97.5 42 ALA B N 1
ATOM 2114 C CA . ALA B 1 42 ? 17 -13.578 -17.75 1 97.5 42 ALA B CA 1
ATOM 2115 C C . ALA B 1 42 ? 15.484 -13.734 -17.719 1 97.5 42 ALA B C 1
ATOM 2117 O O . ALA B 1 42 ? 14.805 -13.125 -16.875 1 97.5 42 ALA B O 1
ATOM 2118 N N . VAL B 1 43 ? 15 -14.445 -18.656 1 97.69 43 VAL B N 1
ATOM 2119 C CA . VAL B 1 43 ? 13.617 -14.914 -18.656 1 97.69 43 VAL B CA 1
ATOM 2120 C C . VAL B 1 43 ? 13.594 -16.438 -18.734 1 97.69 43 VAL B C 1
ATOM 2122 O O . VAL B 1 43 ? 14.172 -17.031 -19.641 1 97.69 43 VAL B O 1
ATOM 2125 N N . LEU B 1 44 ? 12.969 -17.031 -17.766 1 97.5 44 LEU B N 1
ATOM 2126 C CA . LEU B 1 44 ? 12.844 -18.484 -17.734 1 97.5 44 LEU B CA 1
ATOM 2127 C C . LEU B 1 44 ? 11.43 -18.906 -18.094 1 97.5 44 LEU B C 1
ATOM 2129 O O . LEU B 1 44 ? 10.453 -18.266 -17.703 1 97.5 44 LEU B O 1
ATOM 2133 N N . ARG B 1 45 ? 11.398 -19.969 -18.844 1 95.94 45 ARG B N 1
ATOM 2134 C CA . ARG B 1 45 ? 10.133 -20.531 -19.312 1 95.94 45 ARG B CA 1
ATOM 2135 C C . ARG B 1 45 ? 10.008 -21.984 -18.906 1 95.94 45 ARG B C 1
ATOM 2137 O O . ARG B 1 45 ? 10.898 -22.547 -18.25 1 95.94 45 ARG B O 1
ATOM 2144 N N . SER B 1 46 ? 8.867 -22.547 -19.219 1 91.56 46 SER B N 1
ATOM 2145 C CA . SER B 1 46 ? 8.57 -23.922 -18.812 1 91.56 46 SER B CA 1
ATOM 2146 C C . SER B 1 46 ? 9.594 -24.891 -19.359 1 91.56 46 SER B C 1
ATOM 2148 O O . SER B 1 46 ? 9.875 -25.922 -18.75 1 91.56 46 SER B O 1
ATOM 2150 N N . ALA B 1 47 ? 10.211 -24.516 -20.438 1 91.31 47 ALA B N 1
ATOM 2151 C CA . ALA B 1 47 ? 11.164 -25.406 -21.094 1 91.31 47 ALA B CA 1
ATOM 2152 C C . ALA B 1 47 ? 12.57 -25.234 -20.531 1 91.31 47 ALA B C 1
ATOM 2154 O O . ALA B 1 47 ? 13.477 -25.984 -20.875 1 91.31 47 ALA B O 1
ATOM 2155 N N . SER B 1 48 ? 12.734 -24.266 -19.688 1 94.19 48 SER B N 1
ATOM 2156 C CA . SER B 1 48 ? 14.062 -24.031 -19.141 1 94.19 48 SER B CA 1
ATOM 2157 C C . SER B 1 48 ? 14.531 -25.188 -18.281 1 94.19 48 SER B C 1
ATOM 2159 O O . SER B 1 48 ? 13.758 -25.75 -17.5 1 94.19 48 SER B O 1
ATOM 2161 N N . THR B 1 49 ? 15.805 -25.531 -18.469 1 94.38 49 THR B N 1
ATOM 2162 C CA . THR B 1 49 ? 16.391 -26.625 -17.719 1 94.38 49 THR B CA 1
ATOM 2163 C C . THR B 1 49 ? 16.766 -26.188 -16.312 1 94.38 49 THR B C 1
ATOM 2165 O O . THR B 1 49 ? 16.812 -24.984 -16.016 1 94.38 49 THR B O 1
ATOM 2168 N N . ALA B 1 50 ? 16.984 -27.156 -15.484 1 93.25 50 ALA B N 1
ATOM 2169 C CA . ALA B 1 50 ? 17.453 -26.875 -14.133 1 93.25 50 ALA B CA 1
ATOM 2170 C C . ALA B 1 50 ? 18.75 -26.078 -14.148 1 93.25 50 ALA B C 1
ATOM 2172 O O . ALA B 1 50 ? 18.938 -25.156 -13.352 1 93.25 50 ALA B O 1
ATOM 2173 N N . ALA B 1 51 ? 19.609 -26.438 -15.07 1 94.81 51 ALA B N 1
ATOM 2174 C CA . ALA B 1 51 ? 20.906 -25.75 -15.188 1 94.81 51 ALA B CA 1
ATOM 2175 C C . ALA B 1 51 ? 20.703 -24.297 -15.602 1 94.81 51 ALA B C 1
ATOM 2177 O O . ALA B 1 51 ? 21.375 -23.391 -15.086 1 94.81 51 ALA B O 1
ATOM 2178 N N . GLU B 1 52 ? 19.797 -24.078 -16.484 1 96 52 GLU B N 1
ATOM 2179 C CA . GLU B 1 52 ? 19.484 -22.719 -16.922 1 96 52 GLU B CA 1
ATOM 2180 C C . GLU B 1 52 ? 18.906 -21.906 -15.773 1 96 52 GLU B C 1
ATOM 2182 O O . GLU B 1 52 ? 19.234 -20.719 -15.617 1 96 52 GLU B O 1
ATOM 2187 N N . THR B 1 53 ? 18.094 -22.547 -15.062 1 96 53 THR B N 1
ATOM 2188 C CA . THR B 1 53 ? 17.469 -21.891 -13.922 1 96 53 THR B CA 1
ATOM 2189 C C . THR B 1 53 ? 18.516 -21.484 -12.891 1 96 53 THR B C 1
ATOM 2191 O O . THR B 1 53 ? 18.516 -20.344 -12.422 1 96 53 THR B O 1
ATOM 2194 N N . GLU B 1 54 ? 19.406 -22.391 -12.586 1 95.75 54 GLU B N 1
ATOM 2195 C CA . GLU B 1 54 ? 20.469 -22.109 -11.617 1 95.75 54 GLU B CA 1
ATOM 2196 C C . GLU B 1 54 ? 21.359 -20.969 -12.094 1 95.75 54 GLU B C 1
ATOM 2198 O O . GLU B 1 54 ? 21.75 -20.109 -11.305 1 95.75 54 GLU B O 1
ATOM 2203 N N . ARG B 1 55 ? 21.703 -20.984 -13.336 1 96.44 55 ARG B N 1
ATOM 2204 C CA . ARG B 1 55 ? 22.531 -19.938 -13.906 1 96.44 55 ARG B CA 1
ATOM 2205 C C . ARG B 1 55 ? 21.828 -18.578 -13.844 1 96.44 55 ARG B C 1
ATOM 2207 O O . ARG B 1 55 ? 22.453 -17.562 -13.516 1 96.44 55 ARG B O 1
ATOM 2214 N N . ALA B 1 56 ? 20.578 -18.578 -14.18 1 96.88 56 ALA B N 1
ATOM 2215 C CA . ALA B 1 56 ? 19.797 -17.344 -14.172 1 96.88 56 ALA B CA 1
ATOM 2216 C C . ALA B 1 56 ? 19.734 -16.75 -12.773 1 96.88 56 ALA B C 1
ATOM 2218 O O . ALA B 1 56 ? 19.906 -15.539 -12.602 1 96.88 56 ALA B O 1
ATOM 2219 N N . ILE B 1 57 ? 19.484 -17.594 -11.781 1 96.06 57 ILE B N 1
ATOM 2220 C CA . ILE B 1 57 ? 19.422 -17.141 -10.398 1 96.06 57 ILE B CA 1
ATOM 2221 C C . ILE B 1 57 ? 20.781 -16.562 -9.977 1 96.06 57 ILE B C 1
ATOM 2223 O O . ILE B 1 57 ? 20.844 -15.508 -9.352 1 96.06 57 ILE B O 1
ATOM 2227 N N . ALA B 1 58 ? 21.812 -17.25 -10.398 1 95.44 58 ALA B N 1
ATOM 2228 C CA . ALA B 1 58 ? 23.172 -16.859 -10 1 95.44 58 ALA B CA 1
ATOM 2229 C C . ALA B 1 58 ? 23.516 -15.477 -10.539 1 95.44 58 ALA B C 1
ATOM 2231 O O . ALA B 1 58 ? 24.203 -14.695 -9.859 1 95.44 58 ALA B O 1
ATOM 2232 N N . VAL B 1 59 ? 23.047 -15.102 -11.672 1 95.25 59 VAL B N 1
ATOM 2233 C CA . VAL B 1 59 ? 23.484 -13.867 -12.312 1 95.25 59 VAL B CA 1
ATOM 2234 C C . VAL B 1 59 ? 22.484 -12.75 -12.023 1 95.25 59 VAL B C 1
ATOM 2236 O O . VAL B 1 59 ? 22.672 -11.617 -12.477 1 95.25 59 VAL B O 1
ATOM 2239 N N . SER B 1 60 ? 21.406 -13.055 -11.336 1 97.38 60 SER B N 1
ATOM 2240 C CA . SER B 1 60 ? 20.391 -12.055 -11.039 1 97.38 60 SER B CA 1
ATOM 2241 C C . SER B 1 60 ? 20.5 -11.578 -9.594 1 97.38 60 SER B C 1
ATOM 2243 O O . SER B 1 60 ? 21.125 -12.234 -8.758 1 97.38 60 SER B O 1
ATOM 2245 N N . ASP B 1 61 ? 20 -10.406 -9.328 1 96.62 61 ASP B N 1
ATOM 2246 C CA . ASP B 1 61 ? 19.922 -9.859 -7.977 1 96.62 61 ASP B CA 1
ATOM 2247 C C . ASP B 1 61 ? 18.578 -10.156 -7.336 1 96.62 61 ASP B C 1
ATOM 2249 O O . ASP B 1 61 ? 18.453 -10.203 -6.109 1 96.62 61 ASP B O 1
ATOM 2253 N N . LEU B 1 62 ? 17.594 -10.336 -8.211 1 97.19 62 LEU B N 1
ATOM 2254 C CA . LEU B 1 62 ? 16.203 -10.523 -7.812 1 97.19 62 LEU B CA 1
ATOM 2255 C C . LEU B 1 62 ? 15.469 -11.422 -8.805 1 97.19 62 LEU B C 1
ATOM 2257 O O . LEU B 1 62 ? 15.727 -11.352 -10.008 1 97.19 62 LEU B O 1
ATOM 2261 N N . VAL B 1 63 ? 14.586 -12.227 -8.242 1 98.56 63 VAL B N 1
ATOM 2262 C CA . VAL B 1 63 ? 13.797 -13.117 -9.102 1 98.56 63 VAL B CA 1
ATOM 2263 C C . VAL B 1 63 ? 12.312 -12.773 -8.977 1 98.56 63 VAL B C 1
ATOM 2265 O O . VAL B 1 63 ? 11.812 -12.531 -7.875 1 98.56 63 VAL B O 1
ATOM 2268 N N . VAL B 1 64 ? 11.641 -12.711 -10.117 1 98.69 64 VAL B N 1
ATOM 2269 C CA . VAL B 1 64 ? 10.195 -12.578 -10.164 1 98.69 64 VAL B CA 1
ATOM 2270 C C . VAL B 1 64 ? 9.562 -13.891 -10.625 1 98.69 64 VAL B C 1
ATOM 2272 O O . VAL B 1 64 ? 9.836 -14.359 -11.734 1 98.69 64 VAL B O 1
ATOM 2275 N N . GLU B 1 65 ? 8.797 -14.461 -9.789 1 98.62 65 GLU B N 1
ATOM 2276 C CA . GLU B 1 65 ? 8.039 -15.656 -10.141 1 98.62 65 GLU B CA 1
ATOM 2277 C C . GLU B 1 65 ? 6.633 -15.297 -10.609 1 98.62 65 GLU B C 1
ATOM 2279 O O . GLU B 1 65 ? 5.852 -14.719 -9.852 1 98.62 65 GLU B O 1
ATOM 2284 N N . ALA B 1 66 ? 6.332 -15.547 -11.812 1 97.06 66 ALA B N 1
ATOM 2285 C CA . ALA B 1 66 ? 5.02 -15.352 -12.43 1 97.06 66 ALA B CA 1
ATOM 2286 C C . ALA B 1 66 ? 4.633 -16.562 -13.281 1 97.06 66 ALA B C 1
ATOM 2288 O O . ALA B 1 66 ? 4.273 -16.406 -14.453 1 97.06 66 ALA B O 1
ATOM 2289 N N . ALA B 1 67 ? 4.594 -17.672 -12.727 1 95.44 67 ALA B N 1
ATOM 2290 C CA . ALA B 1 67 ? 4.34 -18.922 -13.445 1 95.44 67 ALA B CA 1
ATOM 2291 C C . ALA B 1 67 ? 3.18 -19.688 -12.82 1 95.44 67 ALA B C 1
ATOM 2293 O O . ALA B 1 67 ? 2.027 -19.531 -13.227 1 95.44 67 ALA B O 1
ATOM 2294 N N . SER B 1 68 ? 3.465 -20.516 -11.789 1 94.5 68 SER B N 1
ATOM 2295 C CA . SER B 1 68 ? 2.449 -21.328 -11.125 1 94.5 68 SER B CA 1
ATOM 2296 C C . SER B 1 68 ? 2.832 -21.641 -9.68 1 94.5 68 SER B C 1
ATOM 2298 O O . SER B 1 68 ? 3.988 -21.453 -9.289 1 94.5 68 SER B O 1
ATOM 2300 N N . VAL B 1 69 ? 1.853 -22.094 -8.992 1 95.56 69 VAL B N 1
ATOM 2301 C CA . VAL B 1 69 ? 2.064 -22.5 -7.605 1 95.56 69 VAL B CA 1
ATOM 2302 C C . VAL B 1 69 ? 3.129 -23.594 -7.543 1 95.56 69 VAL B C 1
ATOM 2304 O O . VAL B 1 69 ? 4.004 -23.562 -6.672 1 95.56 69 VAL B O 1
ATOM 2307 N N . ALA B 1 70 ? 3.088 -24.531 -8.445 1 94.94 70 ALA B N 1
ATOM 2308 C CA . ALA B 1 70 ? 4.07 -25.609 -8.492 1 94.94 70 ALA B CA 1
ATOM 2309 C C . ALA B 1 70 ? 5.477 -25.062 -8.703 1 94.94 70 ALA B C 1
ATOM 2311 O O . ALA B 1 70 ? 6.426 -25.5 -8.039 1 94.94 70 ALA B O 1
ATOM 2312 N N . VAL B 1 71 ? 5.605 -24.141 -9.57 1 96.06 71 VAL B N 1
ATOM 2313 C CA . VAL B 1 71 ? 6.906 -23.531 -9.852 1 96.06 71 VAL B CA 1
ATOM 2314 C C . VAL B 1 71 ? 7.379 -22.734 -8.633 1 96.06 71 VAL B C 1
ATOM 2316 O O . VAL B 1 71 ? 8.539 -22.828 -8.242 1 96.06 71 VAL B O 1
ATOM 2319 N N . ALA B 1 72 ? 6.496 -21.984 -8.039 1 97 72 ALA B N 1
ATOM 2320 C CA . ALA B 1 72 ? 6.832 -21.219 -6.84 1 97 72 ALA B CA 1
ATOM 2321 C C . ALA B 1 72 ? 7.359 -22.125 -5.734 1 97 72 ALA B C 1
ATOM 2323 O O . ALA B 1 72 ? 8.336 -21.781 -5.062 1 97 72 ALA B O 1
ATOM 2324 N N . ARG B 1 73 ? 6.723 -23.234 -5.57 1 96.56 73 ARG B N 1
ATOM 2325 C CA . ARG B 1 73 ? 7.09 -24.203 -4.539 1 96.56 73 ARG B CA 1
ATOM 2326 C C . ARG B 1 73 ? 8.555 -24.594 -4.664 1 96.56 73 ARG B C 1
ATOM 2328 O O . ARG B 1 73 ? 9.258 -24.719 -3.658 1 96.56 73 ARG B O 1
ATOM 2335 N N . GLU B 1 74 ? 9.008 -24.734 -5.828 1 96.38 74 GLU B N 1
ATOM 2336 C CA . GLU B 1 74 ? 10.375 -25.188 -6.086 1 96.38 74 GLU B CA 1
ATOM 2337 C C . GLU B 1 74 ? 11.344 -24 -6.109 1 96.38 74 GLU B C 1
ATOM 2339 O O . GLU B 1 74 ? 12.484 -24.125 -5.66 1 96.38 74 GLU B O 1
ATOM 2344 N N . LEU B 1 75 ? 10.922 -22.938 -6.598 1 97.62 75 LEU B N 1
ATOM 2345 C CA . LEU B 1 75 ? 11.773 -21.781 -6.883 1 97.62 75 LEU B CA 1
ATOM 2346 C C . LEU B 1 75 ? 12.117 -21.031 -5.602 1 97.62 75 LEU B C 1
ATOM 2348 O O . LEU B 1 75 ? 13.25 -20.578 -5.426 1 97.62 75 LEU B O 1
ATOM 2352 N N . ILE B 1 76 ? 11.172 -20.859 -4.664 1 97.94 76 ILE B N 1
ATOM 2353 C CA . ILE B 1 76 ? 11.32 -20.016 -3.49 1 97.94 76 ILE B CA 1
ATOM 2354 C C . ILE B 1 76 ? 12.5 -20.484 -2.648 1 97.94 76 ILE B C 1
ATOM 2356 O O . ILE B 1 76 ? 13.43 -19.719 -2.379 1 97.94 76 ILE B O 1
ATOM 2360 N N . PRO B 1 77 ? 12.539 -21.797 -2.307 1 97.06 77 PRO B N 1
ATOM 2361 C CA . PRO B 1 77 ? 13.695 -22.219 -1.503 1 97.06 77 PRO B CA 1
ATOM 2362 C C . PRO B 1 77 ? 15.016 -22.109 -2.26 1 97.06 77 PRO B C 1
ATOM 2364 O O . PRO B 1 77 ? 16.047 -21.781 -1.663 1 97.06 77 PRO B O 1
ATOM 2367 N N . ARG B 1 78 ? 15.008 -22.312 -3.562 1 96.5 78 ARG B N 1
ATOM 2368 C CA . ARG B 1 78 ? 16.219 -22.219 -4.367 1 96.5 78 ARG B CA 1
ATOM 2369 C C . ARG B 1 78 ? 16.781 -20.797 -4.359 1 96.5 78 ARG B C 1
ATOM 2371 O O . ARG B 1 78 ? 17.984 -20.609 -4.176 1 96.5 78 ARG B O 1
ATOM 2378 N N . VAL B 1 79 ? 15.945 -19.828 -4.512 1 97.75 79 VAL B N 1
ATOM 2379 C CA . VAL B 1 79 ? 16.344 -18.422 -4.609 1 97.75 79 VAL B CA 1
ATOM 2380 C C . VAL B 1 79 ? 16.781 -17.922 -3.238 1 97.75 79 VAL B C 1
ATOM 2382 O O . VAL B 1 79 ? 17.828 -17.281 -3.107 1 97.75 79 VAL B O 1
ATOM 2385 N N . THR B 1 80 ? 15.953 -18.25 -2.209 1 97.06 80 THR B N 1
ATOM 2386 C CA . THR B 1 80 ? 16.219 -17.703 -0.882 1 97.06 80 THR B CA 1
ATOM 2387 C C . THR B 1 80 ? 17.484 -18.312 -0.285 1 97.06 80 THR B C 1
ATOM 2389 O O . THR B 1 80 ? 18.203 -17.641 0.46 1 97.06 80 THR B O 1
ATOM 2392 N N . ARG B 1 81 ? 17.797 -19.562 -0.653 1 95.44 81 ARG B N 1
ATOM 2393 C CA . ARG B 1 81 ? 19.031 -20.188 -0.207 1 95.44 81 ARG B CA 1
ATOM 2394 C C . ARG B 1 81 ? 20.25 -19.422 -0.704 1 95.44 81 ARG B C 1
ATOM 2396 O O . ARG B 1 81 ? 21.281 -19.375 -0.023 1 95.44 81 ARG B O 1
ATOM 2403 N N . CYS B 1 82 ? 20.109 -18.75 -1.824 1 95.12 82 CYS B N 1
ATOM 2404 C CA . CYS B 1 82 ? 21.203 -17.984 -2.42 1 95.12 82 CYS B CA 1
ATOM 2405 C C . CYS B 1 82 ? 21.266 -16.578 -1.835 1 95.12 82 CYS B C 1
ATOM 2407 O O . CYS B 1 82 ? 22.094 -15.766 -2.248 1 95.12 82 CYS B O 1
ATOM 2409 N N . GLY B 1 83 ? 20.375 -16.25 -0.929 1 94.38 83 GLY B N 1
ATOM 2410 C CA . GLY B 1 83 ? 20.359 -14.945 -0.281 1 94.38 83 GLY B CA 1
ATOM 2411 C C . GLY B 1 83 ? 19.688 -13.875 -1.12 1 94.38 83 GLY B C 1
ATOM 2412 O O . GLY B 1 83 ? 19.859 -12.68 -0.862 1 94.38 83 GLY B O 1
ATOM 2413 N N . LYS B 1 84 ? 18.984 -14.336 -2.131 1 95.56 84 LYS B N 1
ATOM 2414 C CA . LYS B 1 84 ? 18.344 -13.391 -3.041 1 95.56 84 LYS B CA 1
ATOM 2415 C C . LYS B 1 84 ? 16.844 -13.266 -2.742 1 95.56 84 LYS B C 1
ATOM 2417 O O . LYS B 1 84 ? 16.219 -14.211 -2.26 1 95.56 84 LYS B O 1
ATOM 2422 N N . ASP B 1 85 ? 16.312 -12.07 -3.025 1 95.69 85 ASP B N 1
ATOM 2423 C CA . ASP B 1 85 ? 14.883 -11.836 -2.865 1 95.69 85 ASP B CA 1
ATOM 2424 C C . ASP B 1 85 ? 14.094 -12.43 -4.031 1 95.69 85 ASP B C 1
ATOM 2426 O O . ASP B 1 85 ? 14.602 -12.492 -5.156 1 95.69 85 ASP B O 1
ATOM 2430 N N . VAL B 1 86 ? 12.938 -12.836 -3.729 1 98 86 VAL B N 1
ATOM 2431 C CA . VAL B 1 86 ? 12.047 -13.336 -4.766 1 98 86 VAL B CA 1
ATOM 2432 C C . VAL B 1 86 ? 10.672 -12.688 -4.621 1 98 86 VAL B C 1
ATOM 2434 O O . VAL B 1 86 ? 10.102 -12.664 -3.523 1 98 86 VAL B O 1
ATOM 2437 N N . VAL B 1 87 ? 10.172 -12.062 -5.699 1 98.06 87 VAL B N 1
ATOM 2438 C CA . VAL B 1 87 ? 8.789 -11.594 -5.789 1 98.06 87 VAL B CA 1
ATOM 2439 C C . VAL B 1 87 ? 7.898 -12.703 -6.336 1 98.06 87 VAL B C 1
ATOM 2441 O O . VAL B 1 87 ? 8.133 -13.203 -7.441 1 98.06 87 VAL B O 1
ATOM 2444 N N . VAL B 1 88 ? 6.871 -13.023 -5.594 1 98.25 88 VAL B N 1
ATOM 2445 C CA . VAL B 1 88 ? 6.094 -14.219 -5.918 1 98.25 88 VAL B CA 1
ATOM 2446 C C . VAL B 1 88 ? 4.652 -13.828 -6.234 1 98.25 88 VAL B C 1
ATOM 2448 O O . VAL B 1 88 ? 3.939 -13.312 -5.371 1 98.25 88 VAL B O 1
ATOM 2451 N N . CYS B 1 89 ? 4.215 -14.117 -7.441 1 97 89 CYS B N 1
ATOM 2452 C CA . CYS B 1 89 ? 2.84 -13.852 -7.844 1 97 89 CYS B CA 1
ATOM 2453 C C . CYS B 1 89 ? 1.919 -15 -7.441 1 97 89 CYS B C 1
ATOM 2455 O O . CYS B 1 89 ? 0.726 -14.789 -7.211 1 97 89 CYS B O 1
ATOM 2457 N N . SER B 1 90 ? 2.469 -16.172 -7.309 1 96.5 90 SER B N 1
ATOM 2458 C CA . SER B 1 90 ? 1.693 -17.344 -6.941 1 96.5 90 SER B CA 1
ATOM 2459 C C . SER B 1 90 ? 1.712 -17.578 -5.434 1 96.5 90 SER B C 1
ATOM 2461 O O . SER B 1 90 ? 2.076 -18.656 -4.961 1 96.5 90 SER B O 1
ATOM 2463 N N . GLY B 1 91 ? 1.22 -16.594 -4.715 1 96.69 91 GLY B N 1
ATOM 2464 C CA . GLY B 1 91 ? 1.238 -16.625 -3.262 1 96.69 91 GLY B CA 1
ATOM 2465 C C . GLY B 1 91 ? 0.423 -17.766 -2.678 1 96.69 91 GLY B C 1
ATOM 2466 O O . GLY B 1 91 ? 0.579 -18.109 -1.503 1 96.69 91 GLY B O 1
ATOM 2467 N N . GLY B 1 92 ? -0.436 -18.391 -3.49 1 96.69 92 GLY B N 1
ATOM 2468 C CA . GLY B 1 92 ? -1.23 -19.516 -3.041 1 96.69 92 GLY B CA 1
ATOM 2469 C C . GLY B 1 92 ? -0.39 -20.672 -2.508 1 96.69 92 GLY B C 1
ATOM 2470 O O . GLY B 1 92 ? -0.883 -21.5 -1.751 1 96.69 92 GLY B O 1
ATOM 2471 N N . VAL B 1 93 ? 0.874 -20.719 -2.848 1 97.06 93 VAL B N 1
ATOM 2472 C CA . VAL B 1 93 ? 1.778 -21.781 -2.453 1 97.06 93 VAL B CA 1
ATOM 2473 C C . VAL B 1 93 ? 1.876 -21.844 -0.931 1 97.06 93 VAL B C 1
ATOM 2475 O O . VAL B 1 93 ? 2.049 -22.922 -0.357 1 97.06 93 VAL B O 1
ATOM 2478 N N . PHE B 1 94 ? 1.685 -20.781 -0.235 1 97.38 94 PHE B N 1
ATOM 2479 C CA . PHE B 1 94 ? 1.912 -20.719 1.204 1 97.38 94 PHE B CA 1
ATOM 2480 C C . PHE B 1 94 ? 0.774 -21.391 1.961 1 97.38 94 PHE B C 1
ATOM 2482 O O . PHE B 1 94 ? 0.919 -21.734 3.137 1 97.38 94 PHE B O 1
ATOM 2489 N N . ALA B 1 95 ? -0.371 -21.531 1.314 1 97.19 95 ALA B N 1
ATOM 2490 C CA . ALA B 1 95 ? -1.502 -22.203 1.944 1 97.19 95 ALA B CA 1
ATOM 2491 C C . ALA B 1 95 ? -1.188 -23.672 2.201 1 97.19 95 ALA B C 1
ATOM 2493 O O . ALA B 1 95 ? -1.875 -24.328 2.986 1 97.19 95 ALA B O 1
ATOM 2494 N N . GLU B 1 96 ? -0.217 -24.203 1.503 1 96.31 96 GLU B N 1
ATOM 2495 C CA . GLU B 1 96 ? 0.147 -25.609 1.605 1 96.31 96 GLU B CA 1
ATOM 2496 C C . GLU B 1 96 ? 0.981 -25.875 2.855 1 96.31 96 GLU B C 1
ATOM 2498 O O . GLU B 1 96 ? 1.265 -27.031 3.186 1 96.31 96 GLU B O 1
ATOM 2503 N N . TYR B 1 97 ? 1.368 -24.906 3.574 1 96.19 97 TYR B N 1
ATOM 2504 C CA . TYR B 1 97 ? 2.293 -25.031 4.695 1 96.19 97 TYR B CA 1
ATOM 2505 C C . TYR B 1 97 ? 1.678 -24.484 5.977 1 96.19 97 TYR B C 1
ATOM 2507 O O . TYR B 1 97 ? 0.826 -23.594 5.93 1 96.19 97 TYR B O 1
ATOM 2515 N N . PRO B 1 98 ? 2.082 -24.969 7.137 1 93 98 PRO B N 1
ATOM 2516 C CA . PRO B 1 98 ? 1.566 -24.438 8.398 1 93 98 PRO B CA 1
ATOM 2517 C C . PRO B 1 98 ? 1.952 -22.969 8.633 1 93 98 PRO B C 1
ATOM 2519 O O . PRO B 1 98 ? 1.197 -22.219 9.25 1 93 98 PRO B O 1
ATOM 2522 N N . CYS B 1 99 ? 3.152 -22.641 8.148 1 92.31 99 CYS B N 1
ATOM 2523 C CA . CYS B 1 99 ? 3.611 -21.266 8.195 1 92.31 99 CYS B CA 1
ATOM 2524 C C . CYS B 1 99 ? 4.473 -20.938 6.98 1 92.31 99 CYS B C 1
ATOM 2526 O O . CYS B 1 99 ? 5.074 -21.828 6.379 1 92.31 99 CYS B O 1
ATOM 2528 N N . ALA B 1 100 ? 4.445 -19.688 6.629 1 89.69 100 ALA B N 1
ATOM 2529 C CA . ALA B 1 100 ? 5.117 -19.25 5.41 1 89.69 100 ALA B CA 1
ATOM 2530 C C . ALA B 1 100 ? 6.625 -19.484 5.5 1 89.69 100 ALA B C 1
ATOM 2532 O O . ALA B 1 100 ? 7.27 -19.781 4.496 1 89.69 100 ALA B O 1
ATOM 2533 N N . SER B 1 101 ? 7.176 -19.406 6.695 1 91.75 101 SER B N 1
ATOM 2534 C CA . SER B 1 101 ? 8.617 -19.516 6.883 1 91.75 101 SER B CA 1
ATOM 2535 C C . SER B 1 101 ? 9.125 -20.906 6.539 1 91.75 101 SER B C 1
ATOM 2537 O O . SER B 1 101 ? 10.32 -21.109 6.312 1 91.75 101 SER B O 1
ATOM 2539 N N . ALA B 1 102 ? 8.219 -21.844 6.465 1 93.88 102 ALA B N 1
ATOM 2540 C CA . ALA B 1 102 ? 8.609 -23.219 6.184 1 93.88 102 ALA B CA 1
ATOM 2541 C C . ALA B 1 102 ? 9.141 -23.375 4.758 1 93.88 102 ALA B C 1
ATOM 2543 O O . ALA B 1 102 ? 9.891 -24.297 4.461 1 93.88 102 ALA B O 1
ATOM 2544 N N . LEU B 1 103 ? 8.734 -22.469 3.912 1 95.75 103 LEU B N 1
ATOM 2545 C CA . LEU B 1 103 ? 9.109 -22.547 2.506 1 95.75 103 LEU B CA 1
ATOM 2546 C C . LEU B 1 103 ? 10.352 -21.703 2.23 1 95.75 103 LEU B C 1
ATOM 2548 O O . LEU B 1 103 ? 10.953 -21.812 1.158 1 95.75 103 LEU B O 1
ATOM 2552 N N . ILE B 1 104 ? 10.75 -20.891 3.133 1 96.12 104 ILE B N 1
ATOM 2553 C CA . ILE B 1 104 ? 11.914 -20.031 2.994 1 96.12 104 ILE B CA 1
ATOM 2554 C C . ILE B 1 104 ? 13.148 -20.734 3.555 1 96.12 104 ILE B C 1
ATOM 2556 O O . ILE B 1 104 ? 13.18 -21.109 4.727 1 96.12 104 ILE B O 1
ATOM 2560 N N . ALA B 1 105 ? 14.234 -20.953 2.781 1 93 105 ALA B N 1
ATOM 2561 C CA . ALA B 1 105 ? 15.32 -21.859 3.141 1 93 105 ALA B CA 1
ATOM 2562 C C . ALA B 1 105 ? 16.625 -21.109 3.342 1 93 105 ALA B C 1
ATOM 2564 O O . ALA B 1 105 ? 17.688 -21.734 3.439 1 93 105 ALA B O 1
ATOM 2565 N N . GLY B 1 106 ? 16.688 -19.891 3.324 1 93 106 GLY B N 1
ATOM 2566 C CA . GLY B 1 106 ? 17.891 -19.078 3.445 1 93 106 GLY B CA 1
ATOM 2567 C C . GLY B 1 106 ? 17.609 -17.641 3.826 1 93 106 GLY B C 1
ATOM 2568 O O . GLY B 1 106 ? 16.531 -17.328 4.352 1 93 106 GLY B O 1
ATOM 2569 N N . PRO B 1 107 ? 18.609 -16.812 3.695 1 93.62 107 PRO B N 1
ATOM 2570 C CA . PRO B 1 107 ? 18.484 -15.43 4.176 1 93.62 107 PRO B CA 1
ATOM 2571 C C . PRO B 1 107 ? 17.672 -14.547 3.229 1 93.62 107 PRO B C 1
ATOM 2573 O O . PRO B 1 107 ? 17.297 -13.43 3.59 1 93.62 107 PRO B O 1
ATOM 2576 N N . GLY B 1 108 ? 17.438 -15.016 2.012 1 94.94 108 GLY B N 1
ATOM 2577 C CA . GLY B 1 108 ? 16.656 -14.234 1.076 1 94.94 108 GLY B CA 1
ATOM 2578 C C . GLY B 1 108 ? 15.211 -14.047 1.521 1 94.94 108 GLY B C 1
ATOM 2579 O O . GLY B 1 108 ? 14.68 -14.867 2.268 1 94.94 108 GLY B O 1
ATOM 2580 N N . ARG B 1 109 ? 14.594 -12.992 1.049 1 95.38 109 ARG B N 1
ATOM 2581 C CA . ARG B 1 109 ? 13.219 -12.68 1.418 1 95.38 109 ARG B CA 1
ATOM 2582 C C . ARG B 1 109 ? 12.25 -13.039 0.293 1 95.38 109 ARG B C 1
ATOM 2584 O O . ARG B 1 109 ? 12.648 -13.117 -0.872 1 95.38 109 ARG B O 1
ATOM 2591 N N . VAL B 1 110 ? 11.031 -13.25 0.752 1 97.69 110 VAL B N 1
ATOM 2592 C CA . VAL B 1 110 ? 9.93 -13.43 -0.191 1 97.69 110 VAL B CA 1
ATOM 2593 C C . VAL B 1 110 ? 9.008 -12.211 -0.145 1 97.69 110 VAL B C 1
ATOM 2595 O O . VAL B 1 110 ? 8.562 -11.805 0.929 1 97.69 110 VAL B O 1
ATOM 2598 N N . LEU B 1 111 ? 8.773 -11.633 -1.274 1 96.94 111 LEU B N 1
ATOM 2599 C CA . LEU B 1 111 ? 7.867 -10.492 -1.385 1 96.94 111 LEU B CA 1
ATOM 2600 C C . LEU B 1 111 ? 6.625 -10.867 -2.188 1 96.94 111 LEU B C 1
ATOM 2602 O O . LEU B 1 111 ? 6.727 -11.484 -3.248 1 96.94 111 LEU B O 1
ATOM 2606 N N . LEU B 1 112 ? 5.457 -10.531 -1.675 1 97.31 112 LEU B N 1
ATOM 2607 C CA . LEU B 1 112 ? 4.195 -10.773 -2.367 1 97.31 112 LEU B CA 1
ATOM 2608 C C . LEU B 1 112 ? 3.541 -9.453 -2.773 1 97.31 112 LEU B C 1
ATOM 2610 O O . LEU B 1 112 ? 3.18 -8.648 -1.915 1 97.31 112 LEU B O 1
ATOM 2614 N N . PRO B 1 113 ? 3.453 -9.227 -4.074 1 96.69 113 PRO B N 1
ATOM 2615 C CA . PRO B 1 113 ? 2.691 -8.055 -4.516 1 96.69 113 PRO B CA 1
ATOM 2616 C C . PRO B 1 113 ? 1.194 -8.195 -4.254 1 96.69 113 PRO B C 1
ATOM 2618 O O . PRO B 1 113 ? 0.704 -9.305 -4.02 1 96.69 113 PRO B O 1
ATOM 2621 N N . THR B 1 114 ? 0.456 -7.117 -4.305 1 94.81 114 THR B N 1
ATOM 2622 C CA . THR B 1 114 ? -0.967 -7.129 -3.986 1 94.81 114 THR B CA 1
ATOM 2623 C C . THR B 1 114 ? -1.764 -7.816 -5.094 1 94.81 114 THR B C 1
ATOM 2625 O O . THR B 1 114 ? -2.859 -8.328 -4.852 1 94.81 114 THR B O 1
ATOM 2628 N N . GLY B 1 115 ? -1.187 -7.785 -6.34 1 94.44 115 GLY B N 1
ATOM 2629 C CA . GLY B 1 115 ? -1.872 -8.406 -7.465 1 94.44 115 GLY B CA 1
ATOM 2630 C C . GLY B 1 115 ? -3.084 -7.617 -7.93 1 94.44 115 GLY B C 1
ATOM 2631 O O . GLY B 1 115 ? -2.969 -6.445 -8.289 1 94.44 115 GLY B O 1
ATOM 2632 N N . ALA B 1 116 ? -4.246 -8.289 -7.785 1 95.38 116 ALA B N 1
ATOM 2633 C CA . ALA B 1 116 ? -5.484 -7.711 -8.297 1 95.38 116 ALA B CA 1
ATOM 2634 C C . ALA B 1 116 ? -6.23 -6.949 -7.203 1 95.38 116 ALA B C 1
ATOM 2636 O O . ALA B 1 116 ? -7.328 -6.438 -7.434 1 95.38 116 ALA B O 1
ATOM 2637 N N . LEU B 1 117 ? -5.672 -6.91 -6.047 1 96.69 117 LEU B N 1
ATOM 2638 C CA . LEU B 1 117 ? -6.258 -6.199 -4.914 1 96.69 117 LEU B CA 1
ATOM 2639 C C . LEU B 1 117 ? -5.465 -4.938 -4.594 1 96.69 117 LEU B C 1
ATOM 2641 O O . LEU B 1 117 ? -4.598 -4.527 -5.371 1 96.69 117 LEU B O 1
ATOM 2645 N N . GLY B 1 118 ? -5.785 -4.34 -3.496 1 96.62 118 GLY B N 1
ATOM 2646 C CA . GLY B 1 118 ? -5.117 -3.166 -2.951 1 96.62 118 GLY B CA 1
ATOM 2647 C C . GLY B 1 118 ? -5.512 -2.867 -1.519 1 96.62 118 GLY B C 1
ATOM 2648 O O . GLY B 1 118 ? -6.203 -3.666 -0.88 1 96.62 118 GLY B O 1
ATOM 2649 N N . GLY B 1 119 ? -4.941 -1.794 -1.095 1 97.62 119 GLY B N 1
ATOM 2650 C CA . GLY B 1 119 ? -5.254 -1.378 0.264 1 97.62 119 GLY B CA 1
ATOM 2651 C C . GLY B 1 119 ? -4.359 -2.025 1.306 1 97.62 119 GLY B C 1
ATOM 2652 O O . GLY B 1 119 ? -4.613 -1.907 2.506 1 97.62 119 GLY B O 1
ATOM 2653 N N . PHE B 1 120 ? -3.283 -2.701 0.87 1 96.69 120 PHE B N 1
ATOM 2654 C CA . PHE B 1 120 ? -2.414 -3.393 1.815 1 96.69 120 PHE B CA 1
ATOM 2655 C C . PHE B 1 120 ? -1.667 -2.395 2.693 1 96.69 120 PHE B C 1
ATOM 2657 O O . PHE B 1 120 ? -1.284 -2.715 3.82 1 96.69 120 PHE B O 1
ATOM 2664 N N . ASP B 1 121 ? -1.523 -1.188 2.248 1 95.81 121 ASP B N 1
ATOM 2665 C CA . ASP B 1 121 ? -0.906 -0.129 3.039 1 95.81 121 ASP B CA 1
ATOM 2666 C C . ASP B 1 121 ? -1.737 0.185 4.281 1 95.81 121 ASP B C 1
ATOM 2668 O O . ASP B 1 121 ? -1.26 0.035 5.41 1 95.81 121 ASP B O 1
ATOM 2672 N N . ILE B 1 122 ? -3.025 0.389 4.141 1 97.38 122 ILE B N 1
ATOM 2673 C CA . ILE B 1 122 ? -3.859 0.744 5.285 1 97.38 122 ILE B CA 1
ATOM 2674 C C . ILE B 1 122 ? -4.227 -0.515 6.066 1 97.38 122 ILE B C 1
ATOM 2676 O O . ILE B 1 122 ? -4.336 -0.48 7.297 1 97.38 122 ILE B O 1
ATOM 2680 N N . LEU B 1 123 ? -4.402 -1.612 5.383 1 97.81 123 LEU B N 1
ATOM 2681 C CA . LEU B 1 123 ? -4.789 -2.842 6.066 1 97.81 123 LEU B CA 1
ATOM 2682 C C . LEU B 1 123 ? -3.65 -3.369 6.93 1 97.81 123 LEU B C 1
ATOM 2684 O O . LEU B 1 123 ? -3.883 -3.883 8.023 1 97.81 123 LEU B O 1
ATOM 2688 N N . ALA B 1 124 ? -2.439 -3.266 6.398 1 95.19 124 ALA B N 1
ATOM 2689 C CA . ALA B 1 124 ? -1.283 -3.646 7.203 1 95.19 124 ALA B CA 1
ATOM 2690 C C . ALA B 1 124 ? -1.153 -2.75 8.43 1 95.19 124 ALA B C 1
ATOM 2692 O O . ALA B 1 124 ? -0.806 -3.223 9.516 1 95.19 124 ALA B O 1
ATOM 2693 N N . ALA B 1 125 ? -1.358 -1.43 8.289 1 96.19 125 ALA B N 1
ATOM 2694 C CA . ALA B 1 125 ? -1.34 -0.498 9.414 1 96.19 125 ALA B CA 1
ATOM 2695 C C . ALA B 1 125 ? -2.393 -0.871 10.453 1 96.19 125 ALA B C 1
ATOM 2697 O O . ALA B 1 125 ? -2.107 -0.901 11.648 1 96.19 125 ALA B O 1
ATOM 2698 N N . ALA B 1 126 ? -3.6 -1.188 9.953 1 97.44 126 ALA B N 1
ATOM 2699 C CA . ALA B 1 126 ? -4.691 -1.577 10.844 1 97.44 126 ALA B CA 1
ATOM 2700 C C . ALA B 1 126 ? -4.363 -2.875 11.57 1 97.44 126 ALA B C 1
ATOM 2702 O O . ALA B 1 126 ? -4.629 -3.002 12.773 1 97.44 126 ALA B O 1
ATOM 2703 N N . ALA B 1 127 ? -3.814 -3.834 10.859 1 96.56 127 ALA B N 1
ATOM 2704 C CA . ALA B 1 127 ? -3.43 -5.102 11.477 1 96.56 127 ALA B CA 1
ATOM 2705 C C . ALA B 1 127 ? -2.361 -4.891 12.547 1 96.56 127 ALA B C 1
ATOM 2707 O O . ALA B 1 127 ? -2.402 -5.52 13.602 1 96.56 127 ALA B O 1
ATOM 2708 N N . ARG B 1 128 ? -1.394 -4.047 12.289 1 94 128 ARG B N 1
ATOM 2709 C CA . ARG B 1 128 ? -0.337 -3.746 13.25 1 94 128 ARG B CA 1
ATOM 2710 C C . ARG B 1 128 ? -0.914 -3.148 14.531 1 94 128 ARG B C 1
ATOM 2712 O O . ARG B 1 128 ? -0.396 -3.391 15.617 1 94 128 ARG B O 1
ATOM 2719 N N . ALA B 1 129 ? -1.944 -2.338 14.391 1 95.69 129 ALA B N 1
ATOM 2720 C CA . ALA B 1 129 ? -2.588 -1.724 15.547 1 95.69 129 ALA B CA 1
ATOM 2721 C C . ALA B 1 129 ? -3.203 -2.783 16.453 1 95.69 129 ALA B C 1
ATOM 2723 O O . ALA B 1 129 ? -3.268 -2.602 17.672 1 95.69 129 ALA B O 1
ATOM 2724 N N . GLY B 1 130 ? -3.721 -3.82 15.844 1 95.19 130 GLY B N 1
ATOM 2725 C CA . GLY B 1 130 ? -4.328 -4.902 16.609 1 95.19 130 GLY B CA 1
ATOM 2726 C C . GLY B 1 130 ? -5.234 -5.785 15.766 1 95.19 130 GLY B C 1
ATOM 2727 O O . GLY B 1 130 ? -6.043 -5.285 14.977 1 95.19 130 GLY B O 1
ATOM 2728 N N . THR B 1 131 ? -5.176 -7.098 16.047 1 95.06 131 THR B N 1
ATOM 2729 C CA . THR B 1 131 ? -5.926 -8.016 15.195 1 95.06 131 THR B CA 1
ATOM 2730 C C . THR B 1 131 ? -6.906 -8.836 16.031 1 95.06 131 THR B C 1
ATOM 2732 O O . THR B 1 131 ? -7.703 -9.602 15.477 1 95.06 131 THR B O 1
ATOM 2735 N N . ALA B 1 132 ? -6.918 -8.68 17.266 1 95.56 132 ALA B N 1
ATOM 2736 C CA . ALA B 1 132 ? -7.645 -9.594 18.141 1 95.56 132 ALA B CA 1
ATOM 2737 C C . ALA B 1 132 ? -9.125 -9.633 17.781 1 95.56 132 ALA B C 1
ATOM 2739 O O . ALA B 1 132 ? -9.727 -10.711 17.719 1 95.56 132 ALA B O 1
ATOM 2740 N N . VAL B 1 133 ? -9.758 -8.508 17.484 1 97.31 133 VAL B N 1
ATOM 2741 C CA . VAL B 1 133 ? -11.188 -8.477 17.203 1 97.31 133 VAL B CA 1
ATOM 2742 C C . VAL B 1 133 ? -11.43 -8.031 15.766 1 97.31 133 VAL B C 1
ATOM 2744 O O . VAL B 1 133 ? -12.547 -7.656 15.406 1 97.31 133 VAL B O 1
ATOM 2747 N N . ALA B 1 134 ? -10.391 -8.031 15.008 1 98.25 134 ALA B N 1
ATOM 2748 C CA . ALA B 1 134 ? -10.5 -7.598 13.617 1 98.25 134 ALA B CA 1
ATOM 2749 C C . ALA B 1 134 ? -11.141 -8.68 12.758 1 98.25 134 ALA B C 1
ATOM 2751 O O . ALA B 1 134 ? -11.039 -9.867 13.062 1 98.25 134 ALA B O 1
ATOM 2752 N N . ARG B 1 135 ? -11.844 -8.25 11.75 1 98.62 135 ARG B N 1
ATOM 2753 C CA . ARG B 1 135 ? -12.43 -9.141 10.75 1 98.62 135 ARG B CA 1
ATOM 2754 C C . ARG B 1 135 ? -12.086 -8.68 9.336 1 98.62 135 ARG B C 1
ATOM 2756 O O . ARG B 1 135 ? -12.086 -7.477 9.055 1 98.62 135 ARG B O 1
ATOM 2763 N N . VAL B 1 136 ? -11.766 -9.656 8.531 1 98.69 136 VAL B N 1
ATOM 2764 C CA . VAL B 1 136 ? -11.484 -9.398 7.125 1 98.69 136 VAL B CA 1
ATOM 2765 C C . VAL B 1 136 ? -12.234 -10.398 6.258 1 98.69 136 VAL B C 1
ATOM 2767 O O . VAL B 1 136 ? -12.203 -11.602 6.523 1 98.69 136 VAL B O 1
ATOM 2770 N N . ARG B 1 137 ? -12.891 -9.93 5.234 1 98.81 137 ARG B N 1
ATOM 2771 C CA . ARG B 1 137 ? -13.531 -10.781 4.238 1 98.81 137 ARG B CA 1
ATOM 2772 C C . ARG B 1 137 ? -13.156 -10.352 2.824 1 98.81 137 ARG B C 1
ATOM 2774 O O . ARG B 1 137 ? -13.195 -9.164 2.498 1 98.81 137 ARG B O 1
ATOM 2781 N N . HIS B 1 138 ? -12.727 -11.266 2.088 1 98.69 138 HIS B N 1
ATOM 2782 C CA . HIS B 1 138 ? -12.508 -11.07 0.661 1 98.69 138 HIS B CA 1
ATOM 2783 C C . HIS B 1 138 ? -13.555 -11.797 -0.167 1 98.69 138 HIS B C 1
ATOM 2785 O O . HIS B 1 138 ? -13.648 -13.031 -0.113 1 98.69 138 HIS B O 1
ATOM 2791 N N . THR B 1 139 ? -14.336 -11.07 -0.934 1 98.19 139 THR B N 1
ATOM 2792 C CA . THR B 1 139 ? -15.305 -11.641 -1.86 1 98.19 139 THR B CA 1
ATOM 2793 C C . THR B 1 139 ? -14.836 -11.492 -3.303 1 98.19 139 THR B C 1
ATOM 2795 O O . THR B 1 139 ? -14.516 -10.383 -3.742 1 98.19 139 THR B O 1
ATOM 2798 N N . THR B 1 140 ? -14.766 -12.594 -3.965 1 95.5 140 THR B N 1
ATOM 2799 C CA . THR B 1 140 ? -14.477 -12.594 -5.395 1 95.5 140 THR B CA 1
ATOM 2800 C C . THR B 1 140 ? -15.727 -12.945 -6.195 1 95.5 140 THR B C 1
ATOM 2802 O O . THR B 1 140 ? -16.391 -13.953 -5.93 1 95.5 140 THR B O 1
ATOM 2805 N N . ILE B 1 141 ? -16.062 -12.109 -7.086 1 94.25 141 ILE B N 1
ATOM 2806 C CA . ILE B 1 141 ? -17.219 -12.312 -7.965 1 94.25 141 ILE B CA 1
ATOM 2807 C C . ILE B 1 141 ? -16.734 -12.555 -9.391 1 94.25 141 ILE B C 1
ATOM 2809 O O . ILE B 1 141 ? -16.047 -11.719 -9.969 1 94.25 141 ILE B O 1
ATOM 2813 N N . LYS B 1 142 ? -17.109 -13.688 -9.969 1 89.12 142 LYS B N 1
ATOM 2814 C CA . LYS B 1 142 ? -16.656 -14.078 -11.305 1 89.12 142 LYS B CA 1
ATOM 2815 C C . LYS B 1 142 ? -17.812 -14.625 -12.141 1 89.12 142 LYS B C 1
ATOM 2817 O O . LYS B 1 142 ? -18.875 -14.969 -11.602 1 89.12 142 LYS B O 1
ATOM 2822 N N . ARG B 1 143 ? -17.547 -14.703 -13.422 1 87.56 143 ARG B N 1
ATOM 2823 C CA . ARG B 1 143 ? -18.469 -15.422 -14.297 1 87.56 143 ARG B CA 1
ATOM 2824 C C . ARG B 1 143 ? -18.484 -16.906 -13.977 1 87.56 143 ARG B C 1
ATOM 2826 O O . ARG B 1 143 ? -17.438 -17.5 -13.68 1 87.56 143 ARG B O 1
ATOM 2833 N N . PRO B 1 144 ? -19.625 -17.453 -14.125 1 84.88 144 PRO B N 1
ATOM 2834 C CA . PRO B 1 144 ? -19.719 -18.891 -13.82 1 84.88 144 PRO B CA 1
ATOM 2835 C C . PRO B 1 144 ? -18.734 -19.719 -14.633 1 84.88 144 PRO B C 1
ATOM 2837 O O . PRO B 1 144 ? -18.156 -20.672 -14.109 1 84.88 144 PRO B O 1
ATOM 2840 N N . ALA B 1 145 ? -18.5 -19.359 -15.836 1 78.06 145 ALA B N 1
ATOM 2841 C CA . ALA B 1 145 ? -17.594 -20.094 -16.719 1 78.06 145 ALA B CA 1
ATOM 2842 C C . ALA B 1 145 ? -16.172 -20.094 -16.172 1 78.06 145 ALA B C 1
ATOM 2844 O O . ALA B 1 145 ? -15.445 -21.078 -16.328 1 78.06 145 ALA B O 1
ATOM 2845 N N . ALA B 1 146 ? -15.828 -19.031 -15.477 1 73.88 146 ALA B N 1
ATOM 2846 C CA . ALA B 1 146 ? -14.492 -18.891 -14.914 1 73.88 146 ALA B CA 1
ATOM 2847 C C . ALA B 1 146 ? -14.305 -19.797 -13.703 1 73.88 146 ALA B C 1
ATOM 2849 O O . ALA B 1 146 ? -13.18 -20.094 -13.297 1 73.88 146 ALA B O 1
ATOM 2850 N N . LEU B 1 147 ? -15.438 -20.219 -13.109 1 77.06 147 LEU B N 1
ATOM 2851 C CA . LEU B 1 147 ? -15.398 -21.047 -11.906 1 77.06 147 LEU B CA 1
ATOM 2852 C C . LEU B 1 147 ? -15.672 -22.5 -12.25 1 77.06 147 LEU B C 1
ATOM 2854 O O . LEU B 1 147 ? -15.711 -23.359 -11.352 1 77.06 147 LEU B O 1
ATOM 2858 N N . GLY B 1 148 ? -15.75 -22.766 -13.5 1 70.12 148 GLY B N 1
ATOM 2859 C CA . GLY B 1 148 ? -16.125 -24.109 -13.914 1 70.12 148 GLY B CA 1
ATOM 2860 C C . GLY B 1 148 ? -17.516 -24.5 -13.469 1 70.12 148 GLY B C 1
ATOM 2861 O O . GLY B 1 148 ? -17.812 -25.688 -13.32 1 70.12 148 GLY B O 1
ATOM 2862 N N . ALA B 1 149 ? -18.266 -23.625 -12.82 1 62 149 ALA B N 1
ATOM 2863 C CA . ALA B 1 149 ? -19.547 -23.953 -12.219 1 62 149 ALA B CA 1
ATOM 2864 C C . ALA B 1 149 ? -20.609 -24.188 -13.289 1 62 149 ALA B C 1
ATOM 2866 O O . ALA B 1 149 ? -21.766 -24.469 -12.969 1 62 149 ALA B O 1
ATOM 2867 N N . GLY B 1 150 ? -20.234 -24.562 -14.477 1 57.94 150 GLY B N 1
ATOM 2868 C CA . GLY B 1 150 ? -21.109 -25 -15.555 1 57.94 150 GLY B CA 1
ATOM 2869 C C . GLY B 1 150 ? -22.078 -23.922 -16 1 57.94 150 GLY B C 1
ATOM 2870 O O . GLY B 1 150 ? -22.141 -22.844 -15.398 1 57.94 150 GLY B O 1
ATOM 2871 N N . GLU B 1 151 ? -22.844 -24.234 -17.141 1 60.59 151 GLU B N 1
ATOM 2872 C CA . GLU B 1 151 ? -23.922 -23.562 -17.844 1 60.59 151 GLU B CA 1
ATOM 2873 C C . GLU B 1 151 ? -25.234 -23.641 -17.062 1 60.59 151 GLU B C 1
ATOM 2875 O O . GLU B 1 151 ? -25.5 -24.641 -16.406 1 60.59 151 GLU B O 1
ATOM 2880 N N . GLY B 1 152 ? -25.641 -22.578 -16.281 1 64.5 152 GLY B N 1
ATOM 2881 C CA . GLY B 1 152 ? -27 -22.625 -15.797 1 64.5 152 GLY B CA 1
ATOM 2882 C C . GLY B 1 152 ? -27.25 -21.703 -14.602 1 64.5 152 GLY B C 1
ATOM 2883 O O . GLY B 1 152 ? -28.266 -21.828 -13.914 1 64.5 152 GLY B O 1
ATOM 2884 N N . VAL B 1 153 ? -26.203 -21.047 -14.25 1 69.88 153 VAL B N 1
ATOM 2885 C CA . VAL B 1 153 ? -26.469 -20.172 -13.117 1 69.88 153 VAL B CA 1
ATOM 2886 C C . VAL B 1 153 ? -27.266 -18.938 -13.578 1 69.88 153 VAL B C 1
ATOM 2888 O O . VAL B 1 153 ? -26.766 -18.141 -14.367 1 69.88 153 VAL B O 1
ATOM 2891 N N . ALA B 1 154 ? -28.562 -18.828 -13.281 1 80.44 154 ALA B N 1
ATOM 2892 C CA . ALA B 1 154 ? -29.438 -17.734 -13.742 1 80.44 154 ALA B CA 1
ATOM 2893 C C . ALA B 1 154 ? -29.344 -16.531 -12.812 1 80.44 154 ALA B C 1
ATOM 2895 O O . ALA B 1 154 ? -29.656 -15.406 -13.211 1 80.44 154 ALA B O 1
ATOM 2896 N N . GLN B 1 155 ? -28.875 -16.766 -11.531 1 90.5 155 GLN B N 1
ATOM 2897 C CA . GLN B 1 155 ? -28.734 -15.719 -10.523 1 90.5 155 GLN B CA 1
ATOM 2898 C C . GLN B 1 155 ? -27.406 -15.867 -9.766 1 90.5 155 GLN B C 1
ATOM 2900 O O . GLN B 1 155 ? -26.828 -16.953 -9.742 1 90.5 155 GLN B O 1
ATOM 2905 N N . PRO B 1 156 ? -26.906 -14.758 -9.281 1 91.88 156 PRO B N 1
ATOM 2906 C CA . PRO B 1 156 ? -25.688 -14.875 -8.477 1 91.88 156 PRO B CA 1
ATOM 2907 C C . PRO B 1 156 ? -25.797 -15.922 -7.371 1 91.88 156 PRO B C 1
ATOM 2909 O O . PRO B 1 156 ? -26.844 -16.031 -6.723 1 91.88 156 PRO B O 1
ATOM 2912 N N . ARG B 1 157 ? -24.688 -16.688 -7.254 1 93 157 ARG B N 1
ATOM 2913 C CA . ARG B 1 157 ? -24.688 -17.766 -6.277 1 93 157 ARG B CA 1
ATOM 2914 C C . ARG B 1 157 ? -23.312 -17.891 -5.605 1 93 157 ARG B C 1
ATOM 2916 O O . ARG B 1 157 ? -22.281 -17.844 -6.273 1 93 157 ARG B O 1
ATOM 2923 N N . GLU B 1 158 ? -23.375 -18.016 -4.301 1 94.69 158 GLU B N 1
ATOM 2924 C CA . GLU B 1 158 ? -22.172 -18.328 -3.561 1 94.69 158 GLU B CA 1
ATOM 2925 C C . GLU B 1 158 ? -21.703 -19.766 -3.842 1 94.69 158 GLU B C 1
ATOM 2927 O O . GLU B 1 158 ? -22.469 -20.719 -3.666 1 94.69 158 GLU B O 1
ATOM 2932 N N . VAL B 1 159 ? -20.438 -19.922 -4.289 1 91.94 159 VAL B N 1
ATOM 2933 C CA . VAL B 1 159 ? -19.953 -21.25 -4.656 1 91.94 159 VAL B CA 1
ATOM 2934 C C . VAL B 1 159 ? -18.922 -21.719 -3.639 1 91.94 159 VAL B C 1
ATOM 2936 O O . VAL B 1 159 ? -18.609 -22.906 -3.58 1 91.94 159 VAL B O 1
ATOM 2939 N N . PHE B 1 160 ? -18.531 -20.828 -2.857 1 95.25 160 PHE B N 1
ATOM 2940 C CA . PHE B 1 160 ? -17.578 -21.188 -1.819 1 95.25 160 PHE B CA 1
ATOM 2941 C C . PHE B 1 160 ? -17.594 -20.172 -0.685 1 95.25 160 PHE B C 1
ATOM 2943 O O . PHE B 1 160 ? -17.75 -18.969 -0.922 1 95.25 160 PHE B O 1
ATOM 2950 N N . ARG B 1 161 ? -17.422 -20.531 0.533 1 97.69 161 ARG B N 1
ATOM 2951 C CA . ARG B 1 161 ? -17.172 -19.734 1.73 1 97.69 161 ARG B CA 1
ATOM 2952 C C . ARG B 1 161 ? -16.266 -20.484 2.703 1 97.69 161 ARG B C 1
ATOM 2954 O O . ARG B 1 161 ? -16.531 -21.641 3.045 1 97.69 161 ARG B O 1
ATOM 2961 N N . GLY B 1 162 ? -15.188 -19.906 3.068 1 98.31 162 GLY B N 1
ATOM 2962 C CA . GLY B 1 162 ? -14.219 -20.5 3.984 1 98.31 162 GLY B CA 1
ATOM 2963 C C . GLY B 1 162 ? -13.016 -19.609 4.23 1 98.31 162 GLY B C 1
ATOM 2964 O O . GLY B 1 162 ? -13.055 -18.406 3.953 1 98.31 162 GLY B O 1
ATOM 2965 N N . SER B 1 163 ? -12.008 -20.156 4.816 1 98.5 163 SER B N 1
ATOM 2966 C CA . SER B 1 163 ? -10.797 -19.406 5.086 1 98.5 163 SER B CA 1
ATOM 2967 C C . SER B 1 163 ? -9.961 -19.219 3.82 1 98.5 163 SER B C 1
ATOM 2969 O O . SER B 1 163 ? -10.164 -19.938 2.834 1 98.5 163 SER B O 1
ATOM 2971 N N . ALA B 1 164 ? -9.102 -18.297 3.887 1 98.19 164 ALA B N 1
ATOM 2972 C CA . ALA B 1 164 ? -8.18 -18.094 2.773 1 98.19 164 ALA B CA 1
ATOM 2973 C C . ALA B 1 164 ? -7.395 -19.375 2.479 1 98.19 164 ALA B C 1
ATOM 2975 O O . ALA B 1 164 ? -7.16 -19.703 1.314 1 98.19 164 ALA B O 1
ATOM 2976 N N . ARG B 1 165 ? -6.98 -20.062 3.514 1 97.88 165 ARG B N 1
ATOM 2977 C CA . ARG B 1 165 ? -6.266 -21.328 3.312 1 97.88 165 ARG B CA 1
ATOM 2978 C C . ARG B 1 165 ? -7.137 -22.328 2.574 1 97.88 165 ARG B C 1
ATOM 2980 O O . ARG B 1 165 ? -6.699 -22.938 1.588 1 97.88 165 ARG B O 1
ATOM 2987 N N . GLU B 1 166 ? -8.336 -22.484 3.012 1 97.69 166 GLU B N 1
ATOM 2988 C CA . GLU B 1 166 ? -9.25 -23.438 2.387 1 97.69 166 GLU B CA 1
ATOM 2989 C C . GLU B 1 166 ? -9.508 -23.078 0.927 1 97.69 166 GLU B C 1
ATOM 2991 O O . GLU B 1 166 ? -9.539 -23.953 0.06 1 97.69 166 GLU B O 1
ATOM 2996 N N . ALA B 1 167 ? -9.734 -21.828 0.704 1 96.44 167 ALA B N 1
ATOM 2997 C CA . ALA B 1 167 ? -9.969 -21.375 -0.663 1 96.44 167 ALA B CA 1
ATOM 2998 C C . ALA B 1 167 ? -8.797 -21.719 -1.57 1 96.44 167 ALA B C 1
ATOM 3000 O O . ALA B 1 167 ? -8.984 -22.219 -2.676 1 96.44 167 ALA B O 1
ATOM 3001 N N . ALA B 1 168 ? -7.582 -21.453 -1.075 1 95.62 168 ALA B N 1
ATOM 3002 C CA . ALA B 1 168 ? -6.383 -21.672 -1.878 1 95.62 168 ALA B CA 1
ATOM 3003 C C . ALA B 1 168 ? -6.18 -23.156 -2.18 1 95.62 168 ALA B C 1
ATOM 3005 O O . ALA B 1 168 ? -5.738 -23.516 -3.273 1 95.62 168 ALA B O 1
ATOM 3006 N N . LEU B 1 169 ? -6.465 -23.969 -1.231 1 94.62 169 LEU B N 1
ATOM 3007 C CA . LEU B 1 169 ? -6.301 -25.406 -1.409 1 94.62 169 LEU B CA 1
ATOM 3008 C C . LEU B 1 169 ? -7.375 -25.969 -2.338 1 94.62 169 LEU B C 1
ATOM 3010 O O . LEU B 1 169 ? -7.117 -26.906 -3.094 1 94.62 169 LEU B O 1
ATOM 3014 N N . ARG B 1 170 ? -8.492 -25.344 -2.324 1 91.5 170 ARG B N 1
ATOM 3015 C CA . ARG B 1 170 ? -9.609 -25.797 -3.15 1 91.5 170 ARG B CA 1
ATOM 3016 C C . ARG B 1 170 ? -9.5 -25.25 -4.57 1 91.5 170 ARG B C 1
ATOM 3018 O O . ARG B 1 170 ? -9.828 -25.938 -5.535 1 91.5 170 ARG B O 1
ATOM 3025 N N . PHE B 1 171 ? -9.078 -23.891 -4.613 1 86.31 171 PHE B N 1
ATOM 3026 C CA . PHE B 1 171 ? -8.984 -23.203 -5.898 1 86.31 171 PHE B CA 1
ATOM 3027 C C . PHE B 1 171 ? -7.574 -22.672 -6.129 1 86.31 171 PHE B C 1
ATOM 3029 O O . PHE B 1 171 ? -7.355 -21.469 -6.141 1 86.31 171 PHE B O 1
ATOM 3036 N N . PRO B 1 172 ? -6.672 -23.438 -6.453 1 78.69 172 PRO B N 1
ATOM 3037 C CA . PRO B 1 172 ? -5.266 -23.031 -6.473 1 78.69 172 PRO B CA 1
ATOM 3038 C C . PRO B 1 172 ? -4.969 -22 -7.555 1 78.69 172 PRO B C 1
ATOM 3040 O O . PRO B 1 172 ? -3.984 -21.266 -7.453 1 78.69 172 PRO B O 1
ATOM 3043 N N . ARG B 1 173 ? -5.836 -21.828 -8.531 1 75 173 ARG B N 1
ATOM 3044 C CA . ARG B 1 173 ? -5.527 -20.938 -9.648 1 75 173 ARG B CA 1
ATOM 3045 C C . ARG B 1 173 ? -6.105 -19.531 -9.406 1 75 173 ARG B C 1
ATOM 3047 O O . ARG B 1 173 ? -5.762 -18.594 -10.117 1 75 173 ARG B O 1
ATOM 3054 N N . THR B 1 174 ? -6.891 -19.391 -8.344 1 76.5 174 THR B N 1
ATOM 3055 C CA . THR B 1 174 ? -7.633 -18.125 -8.305 1 76.5 174 THR B CA 1
ATOM 3056 C C . THR B 1 174 ? -7.547 -17.5 -6.914 1 76.5 174 THR B C 1
ATOM 3058 O O . THR B 1 174 ? -8.188 -16.484 -6.648 1 76.5 174 THR B O 1
ATOM 3061 N N . SER B 1 175 ? -6.691 -17.969 -6.09 1 89.75 175 SER B N 1
ATOM 3062 C CA . SER B 1 175 ? -6.785 -17.5 -4.711 1 89.75 175 SER B CA 1
ATOM 3063 C C . SER B 1 175 ? -5.488 -16.844 -4.262 1 89.75 175 SER B C 1
ATOM 3065 O O . SER B 1 175 ? -5.258 -16.656 -3.064 1 89.75 175 SER B O 1
ATOM 3067 N N . AS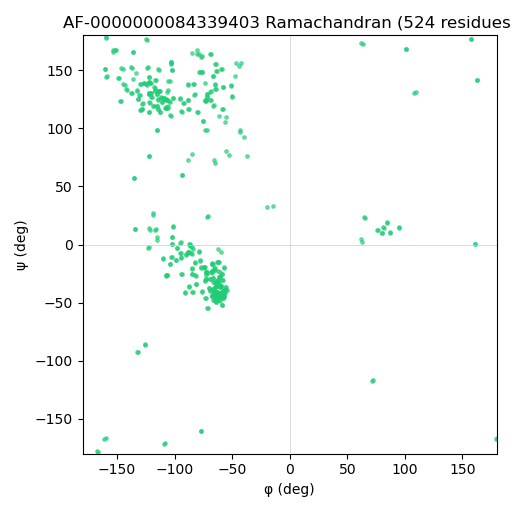N B 1 176 ? -4.609 -16.531 -5.195 1 93.62 176 ASN B N 1
ATOM 3068 C CA . ASN B 1 176 ? -3.332 -15.922 -4.832 1 93.62 176 ASN B CA 1
ATOM 3069 C C . ASN B 1 176 ? -3.527 -14.625 -4.062 1 93.62 176 ASN B C 1
ATOM 3071 O O . ASN B 1 176 ? -2.891 -14.406 -3.029 1 93.62 176 ASN B O 1
ATOM 3075 N N . SER B 1 177 ? -4.523 -13.844 -4.477 1 93.94 177 SER B N 1
ATOM 3076 C CA . SER B 1 177 ? -4.758 -12.547 -3.857 1 93.94 177 SER B CA 1
ATOM 3077 C C . SER B 1 177 ? -5.289 -12.695 -2.438 1 93.94 177 SER B C 1
ATOM 3079 O O . SER B 1 177 ? -4.918 -11.938 -1.544 1 93.94 177 SER B O 1
ATOM 3081 N N . SER B 1 178 ? -6.141 -13.711 -2.242 1 96.75 178 SER B N 1
ATOM 3082 C CA . SER B 1 178 ? -6.691 -13.953 -0.914 1 96.75 178 SER B CA 1
ATOM 3083 C C . SER B 1 178 ? -5.602 -14.367 0.07 1 96.75 178 SER B C 1
ATOM 3085 O O . SER B 1 178 ? -5.613 -13.953 1.23 1 96.75 178 SER B O 1
ATOM 3087 N N . VAL B 1 179 ? -4.723 -15.18 -0.424 1 97.5 179 VAL B N 1
ATOM 3088 C CA . VAL B 1 179 ? -3.623 -15.633 0.417 1 97.5 179 VAL B CA 1
ATOM 3089 C C . VAL B 1 179 ? -2.727 -14.453 0.784 1 97.5 179 VAL B C 1
ATOM 3091 O O . VAL B 1 179 ? -2.352 -14.289 1.947 1 97.5 179 VAL B O 1
ATOM 3094 N N . THR B 1 180 ? -2.41 -13.633 -0.195 1 97.38 180 THR B N 1
ATOM 3095 C CA . THR B 1 180 ? -1.58 -12.461 0.063 1 97.38 180 THR B CA 1
ATOM 3096 C C . THR B 1 180 ? -2.26 -11.523 1.06 1 97.38 180 THR B C 1
ATOM 3098 O O . THR B 1 180 ? -1.624 -11.039 1.995 1 97.38 180 THR B O 1
ATOM 3101 N N . LEU B 1 181 ? -3.564 -11.297 0.873 1 97.88 181 LEU B N 1
ATOM 3102 C CA . LEU B 1 181 ? -4.344 -10.484 1.801 1 97.88 181 LEU B CA 1
ATOM 3103 C C . LEU B 1 181 ? -4.27 -11.055 3.215 1 97.88 181 LEU B C 1
ATOM 3105 O O . LEU B 1 181 ? -4.074 -10.305 4.176 1 97.88 181 LEU B O 1
ATOM 3109 N N . ALA B 1 182 ? -4.41 -12.367 3.311 1 98.06 182 ALA B N 1
ATOM 3110 C CA . ALA B 1 182 ? -4.395 -13.039 4.609 1 98.06 182 ALA B CA 1
ATOM 3111 C C . ALA B 1 182 ? -3.049 -12.852 5.305 1 98.06 182 ALA B C 1
ATOM 3113 O O . ALA B 1 182 ? -2.994 -12.547 6.496 1 98.06 182 ALA B O 1
ATOM 3114 N N . LEU B 1 183 ? -2.01 -12.969 4.555 1 96.81 183 LEU B N 1
ATOM 3115 C CA . LEU B 1 183 ? -0.669 -12.852 5.117 1 96.81 183 LEU B CA 1
ATOM 3116 C C . LEU B 1 183 ? -0.361 -11.414 5.504 1 96.81 183 LEU B C 1
ATOM 3118 O O . LEU B 1 183 ? 0.448 -11.164 6.402 1 96.81 183 LEU B O 1
ATOM 3122 N N . ALA B 1 184 ? -1.024 -10.469 4.906 1 95.94 184 ALA B N 1
ATOM 3123 C CA . ALA B 1 184 ? -0.84 -9.047 5.211 1 95.94 184 ALA B CA 1
ATOM 3124 C C . ALA B 1 184 ? -1.643 -8.641 6.441 1 95.94 184 ALA B C 1
ATOM 3126 O O . ALA B 1 184 ? -1.417 -7.574 7.016 1 95.94 184 ALA B O 1
ATOM 3127 N N . THR B 1 185 ? -2.598 -9.484 6.852 1 97.06 185 THR B N 1
ATOM 3128 C CA . THR B 1 185 ? -3.557 -9.031 7.852 1 97.06 185 THR B CA 1
ATOM 3129 C C . THR B 1 185 ? -3.713 -10.062 8.961 1 97.06 185 THR B C 1
ATOM 3131 O O . THR B 1 185 ? -2.852 -10.172 9.844 1 97.06 185 THR B O 1
ATOM 3134 N N . LEU B 1 186 ? -4.734 -11.008 8.82 1 98.06 186 LEU B N 1
ATOM 3135 C CA . LEU B 1 186 ? -5.148 -11.797 9.977 1 98.06 186 LEU B CA 1
ATOM 3136 C C . LEU B 1 186 ? -4.578 -13.211 9.898 1 98.06 186 LEU B C 1
ATOM 3138 O O . LEU B 1 186 ? -4.625 -13.953 10.883 1 98.06 186 LEU B O 1
ATOM 3142 N N . GLY B 1 187 ? -4.031 -13.539 8.781 1 97.25 187 GLY B N 1
ATOM 3143 C CA . GLY B 1 187 ? -3.537 -14.898 8.602 1 97.25 187 GLY B CA 1
ATOM 3144 C C . GLY B 1 187 ? -4.477 -15.766 7.793 1 97.25 187 GLY B C 1
ATOM 3145 O O . GLY B 1 187 ? -5.641 -15.414 7.586 1 97.25 187 GLY B O 1
ATOM 3146 N N . LEU B 1 188 ? -4.008 -16.875 7.398 1 98 188 LEU B N 1
ATOM 3147 C CA . LEU B 1 188 ? -4.641 -17.719 6.391 1 98 188 LEU B CA 1
ATOM 3148 C C . LEU B 1 188 ? -5.902 -18.375 6.941 1 98 188 LEU B C 1
ATOM 3150 O O . LEU B 1 188 ? -6.824 -18.688 6.188 1 98 188 LEU B O 1
ATOM 3154 N N . ASP B 1 189 ? -5.977 -18.516 8.203 1 98 189 ASP B N 1
ATOM 3155 C CA . ASP B 1 189 ? -7.074 -19.281 8.773 1 98 189 ASP B CA 1
ATOM 3156 C C . ASP B 1 189 ? -8.188 -18.375 9.281 1 98 189 ASP B C 1
ATOM 3158 O O . ASP B 1 189 ? -9.297 -18.828 9.562 1 98 189 ASP B O 1
ATOM 3162 N N . ARG B 1 190 ? -7.902 -17.078 9.391 1 98.12 190 ARG B N 1
ATOM 3163 C CA . ARG B 1 190 ? -8.875 -16.172 9.977 1 98.12 190 ARG B CA 1
ATOM 3164 C C . ARG B 1 190 ? -9.516 -15.289 8.906 1 98.12 190 ARG B C 1
ATOM 3166 O O . ARG B 1 190 ? -10.633 -14.805 9.078 1 98.12 190 ARG B O 1
ATOM 3173 N N . VAL B 1 191 ? -8.859 -15.031 7.816 1 98.56 191 VAL B N 1
ATOM 3174 C CA . VAL B 1 191 ? -9.445 -14.242 6.738 1 98.56 191 VAL B CA 1
ATOM 3175 C C . VAL B 1 191 ? -10.516 -15.07 6.027 1 98.56 191 VAL B C 1
ATOM 3177 O O . VAL B 1 191 ? -10.258 -16.203 5.605 1 98.56 191 VAL B O 1
ATOM 3180 N N . GLU B 1 192 ? -11.68 -14.508 5.914 1 98.75 192 GLU B N 1
ATOM 3181 C CA . GLU B 1 192 ? -12.781 -15.18 5.23 1 98.75 192 GLU B CA 1
ATOM 3182 C C . GLU B 1 192 ? -12.773 -14.875 3.734 1 98.75 192 GLU B C 1
ATOM 3184 O O . GLU B 1 192 ? -12.586 -13.727 3.332 1 98.75 192 GLU B O 1
ATOM 3189 N N . VAL B 1 193 ? -13.008 -15.906 2.986 1 98.38 193 VAL B N 1
ATOM 3190 C CA . VAL B 1 193 ? -13.086 -15.789 1.534 1 98.38 193 VAL B CA 1
ATOM 3191 C C . VAL B 1 193 ? -14.438 -16.281 1.04 1 98.38 193 VAL B C 1
ATOM 3193 O O . VAL B 1 193 ? -14.93 -17.328 1.479 1 98.38 193 VAL B O 1
ATOM 3196 N N . VAL B 1 194 ? -15.055 -15.477 0.233 1 97.75 194 VAL B N 1
ATOM 3197 C CA . VAL B 1 194 ? -16.312 -15.828 -0.418 1 97.75 194 VAL B CA 1
ATOM 3198 C C . VAL B 1 194 ? -16.156 -15.742 -1.935 1 97.75 194 VAL B C 1
ATOM 3200 O O . VAL B 1 194 ? -15.594 -14.773 -2.455 1 97.75 194 VAL B O 1
ATOM 3203 N N . VAL B 1 195 ? -16.547 -16.766 -2.615 1 94.69 195 VAL B N 1
ATOM 3204 C CA . VAL B 1 195 ? -16.547 -16.781 -4.074 1 94.69 195 VAL B CA 1
ATOM 3205 C C . VAL B 1 195 ? -17.984 -16.812 -4.594 1 94.69 195 VAL B C 1
ATOM 3207 O O . VAL B 1 195 ? -18.781 -17.656 -4.18 1 94.69 195 VAL B O 1
ATOM 3210 N N . VAL B 1 196 ? -18.281 -15.906 -5.438 1 94.81 196 VAL B N 1
ATOM 3211 C CA . VAL B 1 196 ? -19.641 -15.781 -5.984 1 94.81 196 VAL B CA 1
ATOM 3212 C C . VAL B 1 196 ? -19.594 -15.938 -7.504 1 94.81 196 VAL B C 1
ATOM 3214 O O . VAL B 1 196 ? -18.797 -15.281 -8.18 1 94.81 196 VAL B O 1
ATOM 3217 N N . ALA B 1 197 ? -20.406 -16.844 -8.016 1 92.62 197 ALA B N 1
ATOM 3218 C CA . ALA B 1 197 ? -20.656 -16.922 -9.453 1 92.62 197 ALA B CA 1
ATOM 3219 C C . ALA B 1 197 ? -21.812 -16.016 -9.859 1 92.62 197 ALA B C 1
ATOM 3221 O O . ALA B 1 197 ? -22.938 -16.188 -9.398 1 92.62 197 ALA B O 1
ATOM 3222 N N . ASP B 1 198 ? -21.531 -15.062 -10.648 1 92.88 198 ASP B N 1
ATOM 3223 C CA . ASP B 1 198 ? -22.531 -14.094 -11.094 1 92.88 198 ASP B CA 1
ATOM 3224 C C . ASP B 1 198 ? -22.641 -14.086 -12.617 1 92.88 198 ASP B C 1
ATOM 3226 O O . ASP B 1 198 ? -21.719 -13.641 -13.312 1 92.88 198 ASP B O 1
ATOM 3230 N N . PRO B 1 199 ? -23.766 -14.492 -13.203 1 90.75 199 PRO B N 1
ATOM 3231 C CA . PRO B 1 199 ? -23.922 -14.539 -14.664 1 90.75 199 PRO B CA 1
ATOM 3232 C C . PRO B 1 199 ? -23.875 -13.156 -15.305 1 90.75 199 PRO B C 1
ATOM 3234 O O . PRO B 1 199 ? -23.625 -13.039 -16.516 1 90.75 199 PRO B O 1
ATOM 3237 N N . ALA B 1 200 ? -24.141 -12.18 -14.531 1 90.69 200 ALA B N 1
ATOM 3238 C CA . ALA B 1 200 ? -24.141 -10.82 -15.055 1 90.69 200 ALA B CA 1
ATOM 3239 C C . ALA B 1 200 ? -22.734 -10.234 -15.031 1 90.69 200 ALA B C 1
ATOM 3241 O O . ALA B 1 200 ? -22.5 -9.148 -15.586 1 90.69 200 ALA B O 1
ATOM 3242 N N . ALA B 1 201 ? -21.781 -11.008 -14.383 1 87.81 201 ALA B N 1
ATOM 3243 C CA . ALA B 1 201 ? -20.438 -10.477 -14.273 1 87.81 201 ALA B CA 1
ATOM 3244 C C . ALA B 1 201 ? -19.75 -10.43 -15.641 1 87.81 201 ALA B C 1
ATOM 3246 O O . ALA B 1 201 ? -19.844 -11.383 -16.422 1 87.81 201 ALA B O 1
ATOM 3247 N N . THR B 1 202 ? -19.156 -9.273 -15.961 1 83.88 202 THR B N 1
ATOM 3248 C CA . THR B 1 202 ? -18.422 -9.117 -17.219 1 83.88 202 THR B CA 1
ATOM 3249 C C . THR B 1 202 ? -16.922 -9.164 -16.984 1 83.88 202 THR B C 1
ATOM 3251 O O . THR B 1 202 ? -16.141 -9.328 -17.922 1 83.88 202 THR B O 1
ATOM 3254 N N . CYS B 1 203 ? -16.531 -8.992 -15.75 1 85.62 203 CYS B N 1
ATOM 3255 C CA . CYS B 1 203 ? -15.141 -9.07 -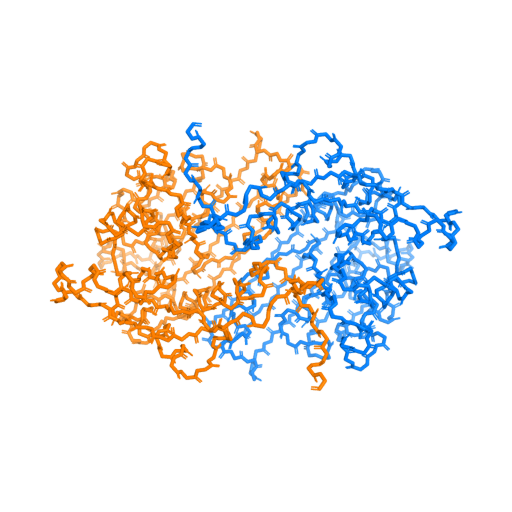15.312 1 85.62 203 CYS B CA 1
ATOM 3256 C C . CYS B 1 203 ? -15.055 -9.516 -13.852 1 85.62 203 CYS B C 1
ATOM 3258 O O . CYS B 1 203 ? -16.078 -9.68 -13.188 1 85.62 203 CYS B O 1
ATOM 3260 N N . THR B 1 204 ? -13.898 -9.844 -13.484 1 89.38 204 THR B N 1
ATOM 3261 C CA . THR B 1 204 ? -13.711 -10.227 -12.094 1 89.38 204 THR B CA 1
ATOM 3262 C C . THR B 1 204 ? -13.805 -9.008 -11.18 1 89.38 204 THR B C 1
ATOM 3264 O O . THR B 1 204 ? -13.203 -7.965 -11.461 1 89.38 204 THR B O 1
ATOM 3267 N N . ARG B 1 205 ? -14.609 -9.133 -10.172 1 95.38 205 ARG B N 1
ATOM 3268 C CA . ARG B 1 205 ? -14.727 -8.109 -9.148 1 95.38 205 ARG B CA 1
ATOM 3269 C C . ARG B 1 205 ? -14.273 -8.633 -7.789 1 95.38 205 ARG B C 1
ATOM 3271 O O . ARG B 1 205 ? -14.5 -9.797 -7.461 1 95.38 205 ARG B O 1
ATOM 3278 N N . HIS B 1 206 ? -13.617 -7.793 -7.082 1 97.38 206 HIS B N 1
ATOM 3279 C CA . HIS B 1 206 ? -13.195 -8.109 -5.719 1 97.38 206 HIS B CA 1
ATOM 3280 C C . HIS B 1 206 ? -13.75 -7.094 -4.723 1 97.38 206 HIS B C 1
ATOM 3282 O O . HIS B 1 206 ? -13.789 -5.895 -5.008 1 97.38 206 HIS B O 1
ATOM 3288 N N . VAL B 1 207 ? -14.164 -7.57 -3.619 1 98.5 207 VAL B N 1
ATOM 3289 C CA . VAL B 1 207 ? -14.539 -6.715 -2.498 1 98.5 207 VAL B CA 1
ATOM 3290 C C . VAL B 1 207 ? -13.797 -7.16 -1.237 1 98.5 207 VAL B C 1
ATOM 3292 O O . VAL B 1 207 ? -13.898 -8.32 -0.831 1 98.5 207 VAL B O 1
ATOM 3295 N N . VAL B 1 208 ? -13.039 -6.273 -0.651 1 98.81 208 VAL B N 1
ATOM 3296 C CA . VAL B 1 208 ? -12.367 -6.527 0.617 1 98.81 208 VAL B CA 1
ATOM 3297 C C . VAL B 1 208 ? -13.008 -5.695 1.723 1 98.81 208 VAL B C 1
ATOM 3299 O O . VAL B 1 208 ? -13.156 -4.477 1.588 1 98.81 208 VAL B O 1
ATOM 3302 N N . GLU B 1 209 ? -13.398 -6.348 2.74 1 98.88 209 GLU B N 1
ATOM 3303 C CA . GLU B 1 209 ? -13.984 -5.668 3.895 1 98.88 209 GLU B CA 1
ATOM 3304 C C . GLU B 1 209 ? -13.125 -5.867 5.141 1 98.88 209 GLU B C 1
ATOM 3306 O O . GLU B 1 209 ? -12.672 -6.98 5.414 1 98.88 209 GLU B O 1
ATOM 3311 N N . TRP B 1 210 ? -12.852 -4.828 5.848 1 98.75 210 TRP B N 1
ATOM 3312 C CA . TRP B 1 210 ? -12.133 -4.828 7.113 1 98.75 210 TRP B CA 1
ATOM 3313 C C . TRP B 1 210 ? -12.953 -4.168 8.211 1 98.75 210 TRP B C 1
ATOM 3315 O O . TRP B 1 210 ? -13.609 -3.152 7.98 1 98.75 210 TRP B O 1
ATOM 3325 N N . GLU B 1 211 ? -12.961 -4.734 9.367 1 98.62 211 GLU B N 1
ATOM 3326 C CA . GLU B 1 211 ? -13.555 -4.125 10.555 1 98.62 211 GLU B CA 1
ATOM 3327 C C . GLU B 1 211 ? -12.664 -4.316 11.781 1 98.62 211 GLU B C 1
ATOM 3329 O O . GLU B 1 211 ? -12.25 -5.438 12.078 1 98.62 211 GLU B O 1
ATOM 3334 N N . SER B 1 212 ? -12.391 -3.322 12.492 1 97.94 212 SER B N 1
ATOM 3335 C CA . SER B 1 212 ? -11.68 -3.305 13.766 1 97.94 212 SER B CA 1
ATOM 3336 C C . SER B 1 212 ? -11.969 -2.029 14.547 1 97.94 212 SER B C 1
ATOM 3338 O O . SER B 1 212 ? -12.68 -1.146 14.062 1 97.94 212 SER B O 1
ATOM 3340 N N . PRO B 1 213 ? -11.43 -1.854 15.75 1 95.75 213 PRO B N 1
ATOM 3341 C CA . PRO B 1 213 ? -11.641 -0.623 16.516 1 95.75 213 PRO B CA 1
ATOM 3342 C C . PRO B 1 213 ? -11.086 0.613 15.812 1 95.75 213 PRO B C 1
ATOM 3344 O O . PRO B 1 213 ? -11.484 1.738 16.125 1 95.75 213 PRO B O 1
ATOM 3347 N N . LEU B 1 214 ? -10.242 0.429 14.797 1 96.06 214 LEU B N 1
ATOM 3348 C CA . LEU B 1 214 ? -9.664 1.559 14.078 1 96.06 214 LEU B CA 1
ATOM 3349 C C . LEU B 1 214 ? -10.641 2.088 13.031 1 96.06 214 LEU B C 1
ATOM 3351 O O . LEU B 1 214 ? -10.492 3.215 12.555 1 96.06 214 LEU B O 1
ATOM 3355 N N . GLY B 1 215 ? -11.508 1.139 12.586 1 96.5 215 GLY B N 1
ATOM 3356 C CA . GLY B 1 215 ? -12.445 1.589 11.562 1 96.5 215 GLY B CA 1
ATOM 3357 C C . GLY B 1 215 ? -13 0.456 10.727 1 96.5 215 GLY B C 1
ATOM 3358 O O . GLY B 1 215 ? -12.719 -0.715 10.984 1 96.5 215 GLY B O 1
ATOM 3359 N N . ARG B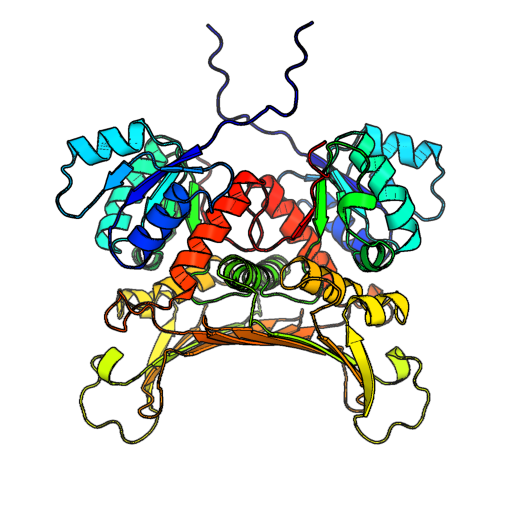 1 216 ? -13.906 0.86 9.836 1 97.94 216 ARG B N 1
ATOM 3360 C CA . ARG B 1 216 ? -14.5 -0.026 8.836 1 97.94 216 ARG B CA 1
ATOM 3361 C C . ARG B 1 216 ? -14.109 0.402 7.426 1 97.94 216 ARG B C 1
ATOM 3363 O O . ARG B 1 216 ? -14.273 1.566 7.059 1 97.94 216 ARG B O 1
ATOM 3370 N N . TYR B 1 217 ? -13.617 -0.57 6.648 1 98.69 217 TYR B N 1
ATOM 3371 C CA . TYR B 1 217 ? -13.172 -0.294 5.289 1 98.69 217 TYR B CA 1
ATOM 3372 C C . TYR B 1 217 ? -13.844 -1.234 4.293 1 98.69 217 TYR B C 1
ATOM 3374 O O . TYR B 1 217 ? -14.055 -2.412 4.59 1 98.69 217 TYR B O 1
ATOM 3382 N N . GLU B 1 218 ? -14.219 -0.751 3.209 1 98.81 218 GLU B N 1
ATOM 3383 C CA . GLU B 1 218 ? -14.719 -1.512 2.064 1 98.81 218 GLU B CA 1
ATOM 3384 C C . GLU B 1 218 ? -14 -1.101 0.779 1 98.81 218 GLU B C 1
ATOM 3386 O O . GLU B 1 218 ? -14.148 0.032 0.315 1 98.81 218 GLU B O 1
ATOM 3391 N N . LEU B 1 219 ? -13.273 -2.004 0.192 1 98.81 219 LEU B N 1
ATOM 3392 C CA . LEU B 1 219 ? -12.492 -1.766 -1.017 1 98.81 219 LEU B CA 1
ATOM 3393 C C . LEU B 1 219 ? -13.023 -2.596 -2.18 1 98.81 219 LEU B C 1
ATOM 3395 O O . LEU B 1 219 ? -13.039 -3.826 -2.115 1 98.81 219 LEU B O 1
ATOM 3399 N N . ARG B 1 220 ? -13.445 -1.949 -3.203 1 98.75 220 ARG B N 1
ATOM 3400 C CA . ARG B 1 220 ? -14.016 -2.619 -4.367 1 98.75 220 ARG B CA 1
ATOM 3401 C C . ARG B 1 220 ? -13.133 -2.436 -5.594 1 98.75 220 ARG B C 1
ATOM 3403 O O . ARG B 1 220 ? -12.719 -1.317 -5.91 1 98.75 220 ARG B O 1
ATOM 3410 N N . PHE B 1 221 ? -12.906 -3.535 -6.23 1 98.25 221 PHE B N 1
ATOM 3411 C CA . PHE B 1 221 ? -12.055 -3.535 -7.41 1 98.25 221 PHE B CA 1
ATOM 3412 C C . PHE B 1 221 ? -12.75 -4.215 -8.586 1 98.25 221 PHE B C 1
ATOM 3414 O O . PHE B 1 221 ? -13.125 -5.383 -8.5 1 98.25 221 PHE B O 1
ATOM 3421 N N . GLU B 1 222 ? -13 -3.49 -9.609 1 97.31 222 GLU B N 1
ATOM 3422 C CA . GLU B 1 222 ? -13.352 -4.035 -10.914 1 97.31 222 GLU B CA 1
ATOM 3423 C C . GLU B 1 222 ? -12.172 -3.957 -11.883 1 97.31 222 GLU B C 1
ATOM 3425 O O . GLU B 1 222 ? -11.797 -2.871 -12.328 1 97.31 222 GLU B O 1
ATOM 3430 N N . ASN B 1 223 ? -11.609 -5.098 -12.242 1 95.88 223 ASN B N 1
ATOM 3431 C CA . ASN B 1 223 ? -10.367 -5.133 -13 1 95.88 223 ASN B CA 1
ATOM 3432 C C . AS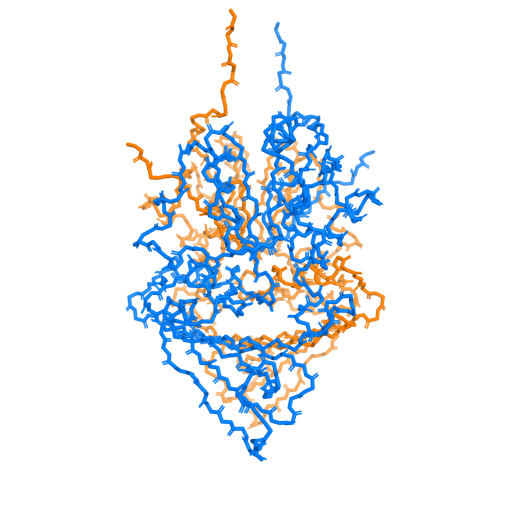N B 1 223 ? -10.609 -5.527 -14.453 1 95.88 223 ASN B C 1
ATOM 3434 O O . ASN B 1 223 ? -11.32 -6.496 -14.734 1 95.88 223 ASN B O 1
ATOM 3438 N N . ALA B 1 224 ? -10.023 -4.742 -15.352 1 94.81 224 ALA B N 1
ATOM 3439 C CA . ALA B 1 224 ? -9.992 -5.18 -16.75 1 94.81 224 ALA B CA 1
ATOM 3440 C C . ALA B 1 224 ? -9.18 -6.465 -16.891 1 94.81 224 ALA B C 1
ATOM 3442 O O . ALA B 1 224 ? -8.25 -6.711 -16.125 1 94.81 224 ALA B O 1
ATOM 3443 N N . VAL B 1 225 ? -9.602 -7.223 -17.859 1 90.88 225 VAL B N 1
ATOM 3444 C CA . VAL B 1 225 ? -8.898 -8.477 -18.141 1 90.88 225 VAL B CA 1
ATOM 3445 C C . VAL B 1 225 ? -7.684 -8.203 -19.016 1 90.88 225 VAL B C 1
ATOM 3447 O O . VAL B 1 225 ? -7.75 -7.383 -19.938 1 90.88 225 VAL B O 1
ATOM 3450 N N . ASP B 1 226 ? -6.617 -8.867 -18.672 1 89.88 226 ASP B N 1
ATOM 3451 C CA . ASP B 1 226 ? -5.48 -8.828 -19.578 1 89.88 226 ASP B CA 1
ATOM 3452 C C . ASP B 1 22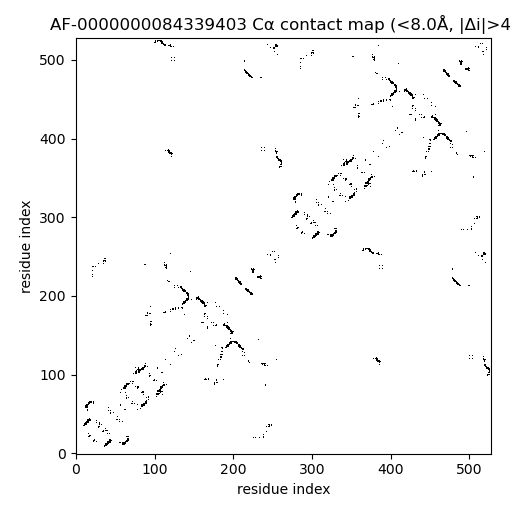6 ? -5.809 -9.516 -20.906 1 89.88 226 ASP B C 1
ATOM 3454 O O . ASP B 1 226 ? -6.125 -10.711 -20.922 1 89.88 226 ASP B O 1
ATOM 3458 N N . PRO B 1 227 ? -5.734 -8.789 -21.969 1 86.12 227 PRO B N 1
ATOM 3459 C CA . PRO B 1 227 ? -6.141 -9.391 -23.234 1 86.12 227 PRO B CA 1
ATOM 3460 C C . PRO B 1 227 ? -5.281 -10.594 -23.625 1 86.12 227 PRO B C 1
ATOM 3462 O O . PRO B 1 227 ? -5.746 -11.484 -24.344 1 86.12 227 PRO B O 1
ATOM 3465 N N . SER B 1 228 ? -4.121 -10.656 -23.125 1 84.94 228 SER B N 1
ATOM 3466 C CA . SER B 1 228 ? -3.201 -11.727 -23.5 1 84.94 228 SER B CA 1
ATOM 3467 C C . SER B 1 228 ? -3.393 -12.953 -22.625 1 84.94 228 SER B C 1
ATOM 3469 O O . SER B 1 228 ? -2.766 -13.992 -22.844 1 84.94 228 SER B O 1
ATOM 3471 N N . SER B 1 229 ? -4.355 -12.898 -21.656 1 82.25 229 SER B N 1
ATOM 3472 C CA . SER B 1 229 ? -4.445 -13.961 -20.656 1 82.25 229 SER B CA 1
ATOM 3473 C C . SER B 1 229 ? -5.586 -14.922 -20.984 1 82.25 229 SER B C 1
ATOM 3475 O O . SER B 1 229 ? -5.801 -15.898 -20.25 1 82.25 229 SER B O 1
ATOM 3477 N N . GLY B 1 230 ? -6.328 -14.711 -22.078 1 76.12 230 GLY B N 1
ATOM 3478 C CA . GLY B 1 230 ? -7.488 -15.531 -22.375 1 76.12 230 GLY B CA 1
ATOM 3479 C C . GLY B 1 230 ? -8.609 -15.383 -21.359 1 76.12 230 GLY B C 1
ATOM 3480 O O . GLY B 1 230 ? -9.359 -16.328 -21.109 1 76.12 230 GLY B O 1
ATOM 3481 N N . GLY B 1 231 ? -8.602 -14.25 -20.656 1 74.56 231 GLY B N 1
ATOM 3482 C CA . GLY B 1 231 ? -9.688 -13.93 -19.734 1 74.56 231 GLY B CA 1
ATOM 3483 C C . GLY B 1 231 ? -9.391 -14.336 -18.297 1 74.56 231 GLY B C 1
ATOM 3484 O O . GLY B 1 231 ? -10.281 -14.305 -17.438 1 74.56 231 GLY B O 1
ATOM 3485 N N . ARG B 1 232 ? -8.148 -14.641 -17.969 1 75.62 232 ARG B N 1
ATOM 3486 C CA . ARG B 1 232 ? -7.883 -15.281 -16.688 1 75.62 232 ARG B CA 1
ATOM 3487 C C . ARG B 1 232 ? -7.215 -14.312 -15.711 1 75.62 232 ARG B C 1
ATOM 3489 O O . ARG B 1 232 ? -7.309 -14.484 -14.492 1 75.62 232 ARG B O 1
ATOM 3496 N N . THR B 1 233 ? -6.504 -13.328 -16.266 1 86 233 THR B N 1
ATOM 3497 C CA . THR B 1 233 ? -5.652 -12.508 -15.406 1 86 233 THR B CA 1
ATOM 3498 C C . THR B 1 233 ? -6.066 -11.039 -15.484 1 86 233 THR B C 1
ATOM 3500 O O . THR B 1 233 ? -6.324 -10.523 -16.562 1 86 233 THR B O 1
ATOM 3503 N N . SER B 1 234 ? -6.227 -10.461 -14.336 1 92.56 234 SER B N 1
ATOM 3504 C CA . SER B 1 234 ? -6.477 -9.023 -14.289 1 92.56 234 SER B CA 1
ATOM 3505 C C . SER B 1 234 ? -5.281 -8.234 -14.812 1 92.56 234 SER B C 1
ATOM 3507 O O . SER B 1 234 ? -4.137 -8.531 -14.461 1 92.56 234 SER B O 1
ATOM 3509 N N . ALA B 1 235 ? -5.539 -7.277 -15.641 1 94.38 235 ALA B N 1
ATOM 3510 C CA . ALA B 1 235 ? -4.496 -6.484 -16.281 1 94.38 235 ALA B CA 1
ATOM 3511 C C . ALA B 1 235 ? -3.617 -5.793 -15.242 1 94.38 235 ALA B C 1
ATOM 3513 O O . ALA B 1 235 ? -2.412 -5.629 -15.445 1 94.38 235 ALA B O 1
ATOM 3514 N N . VAL B 1 236 ? -4.164 -5.453 -14.094 1 96.56 236 VAL B N 1
ATOM 3515 C CA . VAL B 1 236 ? -3.459 -4.656 -13.094 1 96.56 236 VAL B CA 1
ATOM 3516 C C . VAL B 1 236 ? -2.406 -5.52 -12.398 1 96.56 236 VAL B C 1
ATOM 3518 O O . VAL B 1 236 ? -1.468 -4.996 -11.797 1 96.56 236 VAL B O 1
ATOM 3521 N N . THR B 1 237 ? -2.52 -6.832 -12.469 1 95.69 237 THR B N 1
ATOM 3522 C CA . THR B 1 237 ? -1.649 -7.73 -11.719 1 95.69 237 THR B CA 1
ATOM 3523 C C . THR B 1 237 ? -0.191 -7.531 -12.125 1 95.69 237 THR B C 1
ATOM 3525 O O . THR B 1 237 ? 0.685 -7.402 -11.266 1 95.69 237 THR B O 1
ATOM 3528 N N . ALA B 1 238 ? 0.085 -7.402 -13.406 1 97.12 238 ALA B N 1
ATOM 3529 C CA . ALA B 1 238 ? 1.455 -7.176 -13.859 1 97.12 238 ALA B CA 1
ATOM 3530 C C . ALA B 1 238 ? 1.982 -5.832 -13.367 1 97.12 238 ALA B C 1
ATOM 3532 O O . ALA B 1 238 ? 3.148 -5.723 -12.977 1 97.12 238 ALA B O 1
ATOM 3533 N N . TRP B 1 239 ? 1.152 -4.852 -13.312 1 96.81 239 TRP B N 1
ATOM 3534 C CA . TRP B 1 239 ? 1.565 -3.514 -12.906 1 96.81 239 TRP B CA 1
ATOM 3535 C C . TRP B 1 239 ? 1.816 -3.453 -11.406 1 96.81 239 TRP B C 1
ATOM 3537 O O . TRP B 1 239 ? 2.664 -2.688 -10.938 1 96.81 239 TRP B O 1
ATOM 3547 N N . SER B 1 240 ? 1.056 -4.293 -10.68 1 96.81 240 SER B N 1
ATOM 3548 C CA . SER B 1 240 ? 1.352 -4.426 -9.258 1 96.81 240 SER B CA 1
ATOM 3549 C C . SER B 1 240 ? 2.775 -4.926 -9.039 1 96.81 240 SER B C 1
ATOM 3551 O O . SER B 1 240 ? 3.486 -4.418 -8.164 1 96.81 240 SER B O 1
ATOM 3553 N N . VAL B 1 241 ? 3.242 -5.859 -9.82 1 97.38 241 VAL B N 1
ATOM 3554 C CA . VAL B 1 241 ? 4.594 -6.402 -9.734 1 97.38 241 VAL B CA 1
ATOM 3555 C C . VAL B 1 241 ? 5.609 -5.336 -10.141 1 97.38 241 VAL B C 1
ATOM 3557 O O . VAL B 1 241 ? 6.605 -5.121 -9.445 1 97.38 241 VAL B O 1
ATOM 3560 N N . ILE B 1 242 ? 5.309 -4.637 -11.211 1 97.38 242 ILE B N 1
ATOM 3561 C CA . ILE B 1 242 ? 6.176 -3.588 -11.734 1 97.38 242 ILE B CA 1
ATOM 3562 C C . ILE B 1 242 ? 6.352 -2.492 -10.68 1 97.38 242 ILE B C 1
ATOM 3564 O O . ILE B 1 242 ? 7.461 -2.004 -10.461 1 97.38 242 ILE B O 1
ATOM 3568 N N . GLU B 1 243 ? 5.277 -2.131 -10 1 95.75 243 GLU B N 1
ATOM 3569 C CA . GLU B 1 243 ? 5.344 -1.102 -8.961 1 95.75 243 GLU B CA 1
ATOM 3570 C C . GLU B 1 243 ? 6.184 -1.566 -7.777 1 95.75 243 GLU B C 1
ATOM 3572 O O . GLU B 1 243 ? 6.906 -0.772 -7.172 1 95.75 243 GLU B O 1
ATOM 3577 N N . VAL B 1 244 ? 6.062 -2.846 -7.422 1 95.62 244 VAL B N 1
ATOM 3578 C CA . VAL B 1 244 ? 6.883 -3.389 -6.344 1 95.62 244 VAL B CA 1
ATOM 3579 C C . VAL B 1 244 ? 8.359 -3.277 -6.715 1 95.62 244 VAL B C 1
ATOM 3581 O O . VAL B 1 244 ? 9.18 -2.842 -5.898 1 95.62 244 VAL B O 1
ATOM 3584 N N . LEU B 1 245 ? 8.742 -3.594 -7.945 1 95.75 245 LEU B N 1
ATOM 3585 C CA . LEU B 1 245 ? 10.125 -3.523 -8.398 1 95.75 245 LEU B CA 1
ATOM 3586 C C . LEU B 1 245 ? 10.641 -2.088 -8.352 1 95.75 245 LEU B C 1
ATOM 3588 O O . LEU B 1 245 ? 11.742 -1.835 -7.875 1 95.75 245 LEU B O 1
ATOM 3592 N N . ALA B 1 246 ? 9.805 -1.191 -8.836 1 93.38 246 ALA B N 1
ATOM 3593 C CA . ALA B 1 246 ? 10.188 0.219 -8.82 1 93.38 246 ALA B CA 1
ATOM 3594 C C . ALA B 1 246 ? 10.367 0.723 -7.391 1 93.38 246 ALA B C 1
ATOM 3596 O O . ALA B 1 246 ? 11.297 1.481 -7.109 1 93.38 246 ALA B O 1
ATOM 3597 N N . ALA B 1 247 ? 9.477 0.291 -6.547 1 89.81 247 ALA B N 1
ATOM 3598 C CA . ALA B 1 247 ? 9.508 0.729 -5.156 1 89.81 247 ALA B CA 1
ATOM 3599 C C . ALA B 1 247 ? 10.742 0.195 -4.438 1 89.81 247 ALA B C 1
ATOM 3601 O O . ALA B 1 247 ? 11.32 0.882 -3.594 1 89.81 247 ALA B O 1
ATOM 3602 N N . LEU B 1 248 ? 11.109 -1.039 -4.727 1 89.19 248 LEU B N 1
ATOM 3603 C CA . LEU B 1 248 ? 12.312 -1.623 -4.141 1 89.19 248 LEU B CA 1
ATOM 3604 C C . LEU B 1 248 ? 13.547 -0.813 -4.516 1 89.19 248 LEU B C 1
ATOM 3606 O O . LEU B 1 248 ? 14.445 -0.633 -3.693 1 89.19 248 LEU B O 1
ATOM 3610 N N . ALA B 1 249 ? 13.547 -0.29 -5.707 1 87.38 249 ALA B N 1
ATOM 3611 C CA . ALA B 1 249 ? 14.664 0.532 -6.156 1 87.38 249 ALA B CA 1
ATOM 3612 C C . ALA B 1 249 ? 14.742 1.837 -5.367 1 87.38 249 ALA B C 1
ATOM 3614 O O . ALA B 1 249 ? 15.828 2.373 -5.145 1 87.38 249 ALA B O 1
ATOM 3615 N N . ARG B 1 250 ? 13.555 2.275 -4.898 1 84.88 250 ARG B N 1
ATOM 3616 C CA . ARG B 1 250 ? 13.5 3.518 -4.133 1 84.88 250 ARG B CA 1
ATOM 3617 C C . ARG B 1 250 ? 13.688 3.25 -2.645 1 84.88 250 ARG B C 1
ATOM 3619 O O . ARG B 1 250 ? 13.758 4.188 -1.845 1 84.88 250 ARG B O 1
ATOM 3626 N N . GLY B 1 251 ? 13.695 2.027 -2.297 1 83.19 251 GLY B N 1
ATOM 3627 C CA . GLY B 1 251 ? 13.883 1.655 -0.902 1 83.19 251 GLY B CA 1
ATOM 3628 C C . GLY B 1 251 ? 12.648 1.886 -0.055 1 83.19 251 GLY B C 1
ATOM 3629 O O . GLY B 1 251 ? 12.742 2.043 1.164 1 83.19 251 GLY B O 1
ATOM 3630 N N . ALA B 1 252 ? 11.57 2.131 -0.84 1 84.5 252 ALA B N 1
ATOM 3631 C CA . ALA B 1 252 ? 10.281 2.307 -0.183 1 84.5 252 ALA B CA 1
ATOM 3632 C C . ALA B 1 252 ? 9.195 1.488 -0.878 1 84.5 252 ALA B C 1
ATOM 3634 O O . ALA B 1 252 ? 9.375 1.051 -2.018 1 84.5 252 ALA B O 1
ATOM 3635 N N . GLY B 1 253 ? 8.18 0.95 -0.316 1 78.88 253 GLY B N 1
ATOM 3636 C CA . GLY B 1 253 ? 7.137 0.104 -0.875 1 78.88 253 GLY B CA 1
ATOM 3637 C C . GLY B 1 253 ? 6.008 0.891 -1.513 1 78.88 253 GLY B C 1
ATOM 3638 O O . GLY B 1 253 ? 5.996 2.123 -1.464 1 78.88 253 GLY B O 1
ATOM 3639 N N . PRO B 1 254 ? 5.168 0.251 -2.314 1 82.38 254 PRO B N 1
ATOM 3640 C CA . PRO B 1 254 ? 4.074 0.886 -3.057 1 82.38 254 PRO B CA 1
ATOM 3641 C C . PRO B 1 254 ? 3.072 1.588 -2.145 1 82.38 254 PRO B C 1
ATOM 3643 O O . PRO B 1 254 ? 2.211 2.332 -2.623 1 82.38 254 PRO B O 1
ATOM 3646 N N . GLY B 1 255 ? 3.115 1.519 -0.996 1 87.94 255 GLY B N 1
ATOM 3647 C CA . GLY B 1 255 ? 2.166 2.072 -0.044 1 87.94 255 GLY B CA 1
ATOM 3648 C C . GLY B 1 255 ? 2.646 3.361 0.597 1 87.94 255 GLY B C 1
ATOM 3649 O O . GLY B 1 255 ? 2.078 3.816 1.592 1 87.94 255 GLY B O 1
ATOM 3650 N N . VAL B 1 256 ? 3.65 3.984 0.006 1 92.69 256 VAL B N 1
ATOM 3651 C CA . VAL B 1 256 ? 4.215 5.25 0.468 1 92.69 256 VAL B CA 1
ATOM 3652 C C . VAL B 1 256 ? 4.617 6.105 -0.732 1 92.69 256 VAL B C 1
ATOM 3654 O O . VAL B 1 256 ? 5.145 5.586 -1.721 1 92.69 256 VAL B O 1
ATOM 3657 N N . VAL B 1 257 ? 4.301 7.379 -0.642 1 93 257 VAL B N 1
ATOM 3658 C CA . VAL B 1 257 ? 4.773 8.289 -1.678 1 93 257 VAL B CA 1
ATOM 3659 C C . VAL B 1 257 ? 6.207 8.719 -1.376 1 93 257 VAL B C 1
ATOM 3661 O O . VAL B 1 257 ? 6.52 9.109 -0.248 1 93 257 VAL B O 1
ATOM 3664 N N . VAL B 1 258 ? 7.09 8.586 -2.357 1 92.38 258 VAL B N 1
ATOM 3665 C CA . VAL B 1 258 ? 8.477 9.016 -2.211 1 92.38 258 VAL B CA 1
ATOM 3666 C C . VAL B 1 258 ? 8.758 10.172 -3.164 1 92.38 258 VAL B C 1
ATOM 3668 O O . VAL B 1 258 ? 8.586 10.039 -4.379 1 92.38 258 VAL B O 1
ATOM 3671 N N . LEU B 1 259 ? 9.055 11.273 -2.547 1 93.69 259 LEU B N 1
ATOM 3672 C CA . LEU B 1 259 ? 9.477 12.438 -3.312 1 93.69 259 LEU B CA 1
ATOM 3673 C C . LEU B 1 259 ? 10.984 12.617 -3.254 1 93.69 259 LEU B C 1
ATOM 3675 O O . LEU B 1 259 ? 11.578 12.617 -2.17 1 93.69 259 LEU B O 1
ATOM 3679 N N . GLU B 1 260 ? 11.57 12.703 -4.426 1 87.88 260 GLU B N 1
ATOM 3680 C CA . GLU B 1 260 ? 13.016 12.82 -4.555 1 87.88 260 GLU B CA 1
ATOM 3681 C C . GLU B 1 260 ? 13.414 14.18 -5.125 1 87.88 260 GLU B C 1
ATOM 3683 O O . GLU B 1 260 ? 12.609 14.844 -5.789 1 87.88 260 GLU B O 1
ATOM 3688 N N . PRO B 1 261 ? 14.609 14.586 -4.699 1 82 261 PRO B N 1
ATOM 3689 C CA . PRO B 1 261 ? 15.062 15.844 -5.289 1 82 261 PRO B CA 1
ATOM 3690 C C . PRO B 1 261 ? 15.148 15.789 -6.812 1 82 261 PRO B C 1
ATOM 3692 O O . PRO B 1 261 ? 15.242 14.703 -7.387 1 82 261 PRO B O 1
ATOM 3695 N N . ARG B 1 262 ? 14.953 16.938 -7.402 1 67.38 262 ARG B N 1
ATOM 3696 C CA . ARG B 1 262 ? 15.156 17 -8.844 1 67.38 262 ARG B CA 1
ATOM 3697 C C . ARG B 1 262 ? 16.578 16.578 -9.219 1 67.38 262 ARG B C 1
ATOM 3699 O O . ARG B 1 262 ? 17.531 16.891 -8.5 1 67.38 262 ARG B O 1
ATOM 3706 N N . ALA B 1 263 ? 16.656 15.508 -9.945 1 56.97 263 ALA B N 1
ATOM 3707 C CA . ALA B 1 263 ? 18 15.164 -10.422 1 56.97 263 ALA B CA 1
ATOM 3708 C C . ALA B 1 263 ? 18.734 16.406 -10.922 1 56.97 263 ALA B C 1
ATOM 3710 O O . ALA B 1 263 ? 18.156 17.219 -11.664 1 56.97 263 ALA B O 1
ATOM 3711 N N . GLY B 1 264 ? 19.625 17.047 -10.109 1 38.44 264 GLY B N 1
ATOM 3712 C CA . GLY B 1 264 ? 20.453 18.125 -10.617 1 38.44 264 GLY B CA 1
ATOM 3713 C C . GLY B 1 264 ? 20.906 17.922 -12.047 1 38.44 264 GLY B C 1
ATOM 3714 O O . GLY B 1 264 ? 20.969 16.781 -12.523 1 38.44 264 GLY B O 1
#

InterPro domains:
  IPR002811 Aspartate dehydrogenase [PF01958] (155-242)
  IPR005106 Aspartate/homoserine dehydrogenase, NAD-binding [PF03447] (18-96)
  IPR020626 L-aspartate dehydrogenase, prokaryotic [MF_01265] (12-254)
  IPR036291 NAD(P)-binding domain superfamily [SSF51735] (14-103)

Radius of gyration: 22.73 Å; Cα contacts (8 Å, |Δi|>4): 1329; chains: 2; bounding box: 70×53×47 Å

Foldseek 3Di:
DDPCPPDPQAAFEEEEEECALQSVLLQVCQVVCVFPSHHHQYYHYPPDDPVRLLVSLVVGQEYEYDHFLVCCLVVQQSNLQVVHEYEYAQQLNQLVDPGNCVSRNHNYYYHYFLAQFDDLLVQLVVQVVDAPPKAKEKEKEDACVLVVVDPDDPAKDWPDKAFLSVCCVVPVQASNNRQVSQVSHVHRHRYMYIYIHGNPDPAMKMWMWMDDPVDTDIGIGGFDARPRNVRRGGNCRSVSVSQQSNQVSVVHGPSDDDDDDDPD/DPPCPPDPQAAFEEEEEECALQSVLLQVCQVVCVFPSHHHQYYHYPPDDPVRLLVSLVVGQEYEYDHFLVCCLVVQQSNLQVVHEYEYAQQLNQLVDPGNCVSRNHNYYYHYFLAQFDDLLVQLVVQVVDAPPKAKEKEKEDACVLVVVDPDDPAKDWPDKAFLSVCCVVPVQASNNRQVSQVSHVHRHRYMYIYMHGNVDPAMKMWMWMDDPVDTDIGIGGFDARPRNVRRGGNCRSVSVSQQSNQVSVVHGPSDDDDDDDPD